Protein AF-A0A255ZB19-F1 (afdb_monomer)

Nearest PDB structures (foldseek):
  8glu-assembly1_X  TM=6.123E-01  e=1.200E-04  Escherichia coli

Foldseek 3Di:
DDDDPPCVVVVVVVVVLVVVCVVVVHDPVRSVVVVVVCVVVVPDPPDDPDPDPDDPPDPPDPQDQDQDADDFQFAVLLSLLVSCVVSVNPDSVVSFVVLVVVCVVVVVDPDPPDGSLCSSCVSNVHHSVCCLQGHFQVLQFQQEPPADDPDPDDQPPVSVVCNVCVRVDLVDLWAKDDLVQFCCCCPVVVHVGAGRGRLRSAQLQQADLVPLHGIDTHPDNSNSNGTPNVCNVVDDSPPDDDDDPQQSQLSSLLSLLSVVSSNVSFNFHLLLLLQVLLVLCVVVFADQDQDDDGFAPLLVCVVRYPPVSVCRRCVVWDRDHPHDGCQQSPSNPSHRYDYGSSSSSSSLSSSDSHNVVSNCSRRVRDPPCPPPLCDLCNLVDPVVVVLCVVVLLALVVSCVVVVHDSVSSQVSCLVVLRHRCPPLSQLLVQLVVCVVVPDDLVVSCVVSVHPSVVNVVSNVSSCPVVVVVVVVVVVVVVPPPDPPPPPDDPDDDDDDDDD

Solvent-accessible surface area (backbone atoms only — not comparable to full-atom values): 28749 Å² total; per-residue (Å²): 138,84,83,74,82,82,54,62,71,60,54,52,52,53,48,54,52,52,54,51,37,54,76,72,70,48,51,73,68,56,50,52,50,50,54,51,49,52,59,63,70,57,68,68,76,84,69,71,85,70,74,78,73,72,75,81,77,69,74,91,65,88,72,81,81,55,75,72,85,80,55,90,49,29,19,49,61,30,50,45,10,50,36,14,55,72,60,73,44,96,42,64,76,54,44,46,55,50,42,47,52,49,33,43,74,70,65,77,49,87,61,92,80,66,47,59,65,51,36,50,13,60,74,68,76,47,51,51,65,55,46,41,47,56,22,36,64,39,27,33,76,56,19,61,31,87,66,81,71,97,56,98,68,80,77,50,72,70,52,50,55,48,54,72,47,46,53,73,61,66,90,58,86,44,47,37,41,42,68,65,61,26,49,37,29,38,59,81,67,61,35,100,54,25,67,38,43,46,59,46,67,41,81,72,37,56,39,36,57,87,78,71,41,68,46,46,69,41,86,45,94,59,40,40,54,52,45,56,49,75,49,62,84,75,61,71,83,82,74,68,78,83,68,56,70,70,35,45,53,35,50,39,32,22,25,42,42,46,36,50,39,28,72,69,46,46,80,26,30,43,40,30,44,12,46,52,53,27,53,43,38,47,75,75,60,35,34,52,57,93,71,77,91,49,56,39,52,52,36,51,48,60,74,56,38,63,60,67,57,52,42,70,52,40,69,89,57,84,87,51,80,90,43,84,44,57,64,58,30,29,42,33,36,58,85,75,52,76,71,50,51,62,57,50,31,47,52,41,23,73,64,34,99,44,46,67,63,40,46,53,54,42,66,65,25,62,56,69,73,61,77,71,75,73,43,72,65,56,57,69,27,66,69,48,49,51,43,37,59,73,48,54,30,29,38,63,60,42,12,63,75,73,73,45,57,41,68,58,46,39,52,44,32,30,74,70,44,47,54,64,42,55,100,53,26,67,39,51,50,50,19,52,51,38,33,76,74,67,45,49,70,66,58,14,18,62,80,31,73,42,62,62,68,63,53,50,54,50,53,54,51,33,40,52,65,58,52,55,50,51,54,50,51,56,58,47,65,76,60,61,87,69,86,64,79,81,69,81,78,79,81,83,78,84,82,81,84,82,134

Secondary structure (DSSP, 8-state):
----GGGHHHHHHHHHHHHHHHHTT--HHHHHHHHHHHHHHT-------------------------PPPPTTB-HHHHHHHHHHHTT-S-HHHHHHHHHHHHHHTT----TT--HHHHHHHHHTS-HHHHHHHHSSHHHHH-EESPPPSSSS---HHHHHHHHHHTT----SSEEE-HHHHHHHHTTS--SS---BSGGGSTT--B-TTT-PBPEEE-STTGGGS-GGGGTTT--GGGSPPPPHHHHHHHHHHHHHHHHHHHH---EEHHHHHHHHHHHHHHTT-B-SSSSS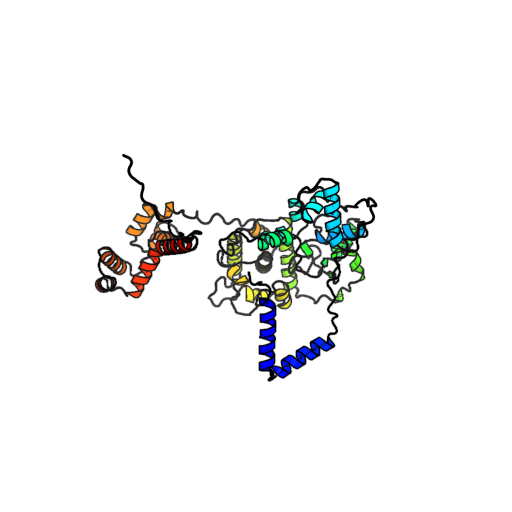SPBHHHHHHHHS-HHHHHHH-TTS---TTS--HHHHGGGSTTT----HHHHHHHHHHH-S-HHHHHHHHHH------S----HHHHTSHHHHHHHHHTTT-HHHHHHHHTS-HHHHHHHHHHTT----GGGHHHHHHHHHHHHHT--HHHHHHHHT--HHHHHHHHHHHTHHHHHHHHHHHHHHTT-TT------PPPPPPPPPP-

Sequence (499 aa):
MKQDQNHQPKLLILRKALDTAKVAGHTIEEFARNVAADLAESGKHVGHPKPRPSQPVLPGEDIELVIPRIQPNELLHGWRGRVATNNCLKAAKKVDSVLLNWARKESLVTDENAGFVQCAAYALGVTQQELIRDHTLTPYFSALCNMKPNKPGEPGKRQQTSLQQAHLRIDVKMAMFCPECAREDIGSRGLPFSYWRRGHHLAGVVSCSTHAVPLLVAGDDSCFDRCPDHYLSEFNTESARPLDESAQAILLRYARISEEILESAPNIDSAAASCLIRERAKAIGLRSIKGGNRKTLSTHLMDLLPLEWLEQTFPRIHWKRDKYISTIDGICMPLVTRYTTAMLCLLAAVLYDDADRALVELMGSSRKSREPFLGFDFWASREIFDSYCLYKGVVNQMAEAIGLPASTVSVGLLNQGLPGLGGRAAPMRSALRAFYVGESIETSCELAGVPKEAFIELLRSTGSRLAKALDRMSDADERIPGKQDVAESPSFDPIAQPK

Radius of gyration: 32.79 Å; Cα contacts (8 Å, |Δi|>4): 559; chains: 1; bounding box: 82×103×79 Å

pLDDT: mean 84.76, std 16.92, range [30.34, 98.56]

Structure (mmCIF, N/CA/C/O backbone):
data_AF-A0A255ZB19-F1
#
_entry.id   AF-A0A255ZB19-F1
#
loop_
_atom_site.group_PDB
_atom_site.id
_atom_site.type_symbol
_atom_site.label_atom_id
_atom_site.label_alt_id
_atom_site.label_comp_id
_atom_site.label_asym_id
_atom_site.label_entity_id
_atom_site.label_seq_id
_atom_site.pdbx_PDB_ins_code
_atom_site.Cartn_x
_atom_site.Cartn_y
_atom_site.Cartn_z
_atom_site.occupancy
_atom_site.B_iso_or_equiv
_atom_site.auth_seq_id
_atom_site.auth_comp_id
_atom_site.auth_asym_id
_atom_site.auth_atom_id
_atom_site.pdbx_PDB_model_num
ATOM 1 N N . MET A 1 1 ? 7.779 46.459 -1.357 1.00 36.44 1 MET A N 1
ATOM 2 C CA . MET A 1 1 ? 8.986 45.658 -1.049 1.00 36.44 1 MET A CA 1
ATOM 3 C C . MET A 1 1 ? 8.547 44.349 -0.400 1.00 36.44 1 MET A C 1
ATOM 5 O O . MET A 1 1 ? 8.146 44.367 0.754 1.00 36.44 1 MET A O 1
ATOM 9 N N . LYS A 1 2 ? 8.505 43.240 -1.152 1.00 30.34 2 LYS A N 1
ATOM 10 C CA . LYS A 1 2 ? 8.122 41.917 -0.624 1.00 30.34 2 LYS A CA 1
ATOM 11 C C . LYS A 1 2 ? 9.380 41.223 -0.095 1.00 30.34 2 LYS A C 1
ATOM 13 O O . LYS A 1 2 ? 10.319 41.028 -0.859 1.00 30.34 2 LYS A O 1
ATOM 18 N N . GLN A 1 3 ? 9.410 40.915 1.201 1.00 34.38 3 GLN A N 1
ATOM 19 C CA . GLN A 1 3 ? 10.497 40.162 1.829 1.00 34.38 3 GLN A CA 1
ATOM 20 C C . GLN A 1 3 ? 10.498 38.713 1.328 1.00 34.38 3 GLN A C 1
ATOM 22 O O . GLN A 1 3 ? 9.474 38.031 1.323 1.00 34.38 3 GLN A O 1
ATOM 27 N N . ASP A 1 4 ? 11.672 38.280 0.887 1.00 34.25 4 ASP A N 1
ATOM 28 C CA . ASP A 1 4 ? 11.945 36.985 0.281 1.00 34.25 4 ASP A CA 1
ATOM 29 C C . ASP A 1 4 ? 11.954 35.877 1.356 1.00 34.25 4 ASP A C 1
ATOM 31 O O . ASP A 1 4 ? 12.804 35.851 2.249 1.00 34.25 4 ASP A O 1
ATOM 35 N N . GLN A 1 5 ? 10.991 34.951 1.290 1.00 38.91 5 GLN A N 1
ATOM 36 C CA . GLN A 1 5 ? 10.808 33.849 2.252 1.00 38.91 5 GLN A CA 1
ATOM 37 C C . GLN A 1 5 ? 11.895 32.751 2.155 1.00 38.91 5 GLN A C 1
ATOM 39 O O . GLN A 1 5 ? 11.839 31.750 2.868 1.00 38.91 5 GLN A O 1
ATOM 44 N N . ASN A 1 6 ? 12.932 32.941 1.332 1.00 41.47 6 ASN A N 1
ATOM 45 C CA . ASN A 1 6 ? 14.018 31.977 1.120 1.00 41.47 6 ASN A CA 1
ATOM 46 C C . ASN A 1 6 ? 15.088 31.904 2.237 1.00 41.47 6 ASN A C 1
ATOM 48 O O . ASN A 1 6 ? 16.029 31.118 2.124 1.00 41.47 6 ASN A O 1
ATOM 52 N N . HIS A 1 7 ? 14.989 32.687 3.320 1.00 43.75 7 HIS A N 1
ATOM 53 C CA . HIS A 1 7 ? 16.029 32.742 4.371 1.00 43.75 7 HIS A CA 1
ATOM 54 C C . HIS A 1 7 ? 15.778 31.866 5.614 1.00 43.75 7 HIS A C 1
ATOM 56 O O . HIS A 1 7 ? 16.700 31.652 6.406 1.00 43.75 7 HIS A O 1
ATOM 62 N N . GLN A 1 8 ? 14.582 31.294 5.790 1.00 46.84 8 GLN A N 1
ATOM 63 C CA . GLN A 1 8 ? 14.268 30.502 6.991 1.00 46.84 8 GLN A CA 1
ATOM 64 C C . GLN A 1 8 ? 15.114 29.223 7.188 1.00 46.84 8 GLN A C 1
ATOM 66 O O . GLN A 1 8 ? 15.495 28.954 8.330 1.00 46.84 8 GLN A O 1
ATOM 71 N N . PRO A 1 9 ? 15.488 28.451 6.145 1.00 48.50 9 PRO A N 1
ATOM 72 C CA . PRO A 1 9 ? 16.283 27.234 6.343 1.00 48.50 9 PRO A CA 1
ATOM 73 C C . PRO A 1 9 ? 17.709 27.520 6.837 1.00 48.50 9 PRO A C 1
ATOM 75 O O . PRO A 1 9 ? 18.243 26.773 7.653 1.00 48.50 9 PRO A O 1
ATOM 78 N N . LYS A 1 10 ? 18.316 28.628 6.388 1.00 51.44 10 LYS A N 1
ATOM 79 C CA . LYS A 1 10 ? 19.687 29.017 6.763 1.00 51.44 10 LYS A CA 1
ATOM 80 C C . LYS A 1 10 ? 19.768 29.518 8.206 1.00 51.44 10 LYS A C 1
ATOM 82 O O . LYS A 1 10 ? 20.703 29.170 8.922 1.00 51.44 10 LYS A O 1
ATOM 87 N N . LEU A 1 11 ? 18.753 30.260 8.655 1.00 57.00 11 LEU A N 1
ATOM 88 C CA . LEU A 1 11 ? 18.651 30.722 10.043 1.00 57.00 11 LEU A CA 1
ATOM 89 C C . LEU A 1 11 ? 18.457 29.563 11.031 1.00 57.00 11 LEU A C 1
ATOM 91 O O . LEU A 1 11 ? 18.990 29.612 12.136 1.00 57.00 11 LEU A O 1
ATOM 95 N N . LEU A 1 12 ? 17.752 28.497 10.636 1.00 57.69 12 LEU A N 1
ATOM 96 C CA . LEU A 1 12 ? 17.555 27.318 11.485 1.00 57.69 12 LEU A CA 1
ATOM 97 C C . LEU A 1 12 ? 18.851 26.509 11.679 1.00 57.69 12 LEU A C 1
ATOM 99 O O . LEU A 1 12 ? 19.102 26.006 12.774 1.00 57.69 12 LEU A O 1
ATOM 103 N N . ILE A 1 13 ? 19.680 26.410 10.635 1.00 61.00 13 ILE A N 1
ATOM 104 C CA . ILE A 1 13 ? 20.991 25.743 10.692 1.00 61.00 13 ILE A CA 1
ATOM 105 C C . ILE A 1 13 ? 21.955 26.542 11.577 1.00 61.00 13 ILE A C 1
ATOM 107 O O . ILE A 1 13 ? 22.575 25.964 12.467 1.00 61.00 13 ILE A O 1
ATOM 111 N N . LEU A 1 14 ? 22.013 27.868 11.402 1.00 64.94 14 LEU A N 1
ATOM 112 C CA . LEU A 1 14 ? 22.821 28.753 12.248 1.00 64.94 14 LEU A CA 1
ATOM 113 C C . LEU A 1 14 ? 22.400 28.686 13.720 1.00 64.94 14 LEU A C 1
ATOM 115 O O . LEU A 1 14 ? 23.258 28.638 14.594 1.00 64.94 14 LEU A O 1
ATOM 119 N N . ARG A 1 15 ? 21.093 28.613 14.003 1.00 70.81 15 ARG A N 1
ATOM 120 C CA . ARG A 1 15 ? 20.580 28.523 15.376 1.00 70.81 15 ARG A CA 1
ATOM 121 C C . ARG A 1 15 ? 20.961 27.204 16.052 1.00 70.81 15 ARG A C 1
ATOM 123 O O . ARG A 1 15 ? 21.472 27.232 17.163 1.00 70.81 15 ARG A O 1
ATOM 130 N N . LYS A 1 16 ? 20.822 26.069 15.354 1.00 70.62 16 LYS A N 1
ATOM 131 C CA . LYS A 1 16 ? 21.274 24.760 15.864 1.00 70.62 16 LYS A CA 1
ATOM 132 C C . LYS A 1 16 ? 22.784 24.707 16.097 1.00 70.62 16 LYS A C 1
ATOM 134 O O . LYS A 1 16 ? 23.223 24.121 17.083 1.00 70.62 16 LYS A O 1
ATOM 139 N N . ALA A 1 17 ? 23.570 25.311 15.208 1.00 70.44 17 ALA A N 1
ATOM 140 C CA . ALA A 1 17 ? 25.018 25.370 15.364 1.00 70.44 17 ALA A CA 1
ATOM 141 C C . ALA A 1 17 ? 25.418 26.232 16.577 1.00 70.44 17 ALA A C 1
ATOM 143 O O . ALA A 1 17 ? 26.267 25.819 17.363 1.00 70.44 17 ALA A O 1
ATOM 144 N N . LEU A 1 18 ? 24.731 27.360 16.795 1.00 75.00 18 LEU A N 1
ATOM 145 C CA . LEU A 1 18 ? 24.942 28.225 17.959 1.00 75.00 18 LEU A CA 1
ATOM 146 C C . LEU A 1 18 ? 24.559 27.534 19.279 1.00 75.00 18 LEU A C 1
ATOM 148 O O . LEU A 1 18 ? 25.267 27.664 20.275 1.00 75.00 18 LEU A O 1
ATOM 152 N N . ASP A 1 19 ? 23.457 26.782 19.284 1.00 75.62 19 ASP A N 1
ATOM 153 C CA . ASP A 1 19 ? 23.012 26.025 20.458 1.00 75.62 19 ASP A CA 1
ATOM 154 C C . ASP A 1 19 ? 23.997 24.889 20.791 1.00 75.62 19 ASP A C 1
ATOM 156 O O . ASP A 1 19 ? 24.302 24.656 21.959 1.00 75.62 19 ASP A O 1
ATOM 160 N N . THR A 1 20 ? 24.574 24.243 19.773 1.00 72.88 20 THR A N 1
ATOM 161 C CA . THR A 1 20 ? 25.608 23.205 19.948 1.00 72.88 20 THR A CA 1
ATOM 162 C C . THR A 1 20 ? 26.917 23.801 20.482 1.00 72.88 20 THR A C 1
ATOM 164 O O . THR A 1 20 ? 27.525 23.236 21.388 1.00 72.88 20 THR A O 1
ATOM 167 N N . ALA A 1 21 ? 27.320 24.978 19.989 1.00 73.56 21 ALA A N 1
ATOM 168 C CA . ALA A 1 21 ? 28.511 25.688 20.460 1.00 73.56 21 ALA A CA 1
ATOM 169 C C . ALA A 1 21 ? 28.386 26.146 21.925 1.00 73.56 21 ALA A C 1
ATOM 171 O O . ALA A 1 21 ? 29.348 26.043 22.685 1.00 73.56 21 ALA A O 1
ATOM 172 N N . LYS A 1 22 ? 27.185 26.570 22.348 1.00 76.12 22 LYS A N 1
ATOM 173 C CA . LYS A 1 22 ? 26.898 26.916 23.751 1.00 76.12 22 LYS A CA 1
ATOM 174 C C . LYS A 1 22 ? 27.000 25.717 24.691 1.00 76.12 22 LYS A C 1
ATOM 176 O O . LYS A 1 22 ? 27.503 25.868 25.799 1.00 76.12 22 LYS A O 1
ATOM 181 N N . VAL A 1 23 ? 26.554 24.535 24.259 1.00 77.50 23 VAL A N 1
ATOM 182 C CA . VAL A 1 23 ? 26.683 23.292 25.046 1.00 77.50 23 VAL A CA 1
ATOM 183 C C . VAL A 1 23 ? 28.151 22.876 25.198 1.00 77.50 23 VAL A C 1
ATOM 185 O O . VAL A 1 23 ? 28.525 22.332 26.231 1.00 77.50 23 VAL A O 1
ATOM 188 N N . ALA A 1 24 ? 28.991 23.183 24.208 1.00 79.25 24 ALA A N 1
ATOM 189 C CA . ALA A 1 24 ? 30.427 22.904 24.227 1.00 79.25 24 ALA A CA 1
ATOM 190 C C . ALA A 1 24 ? 31.274 23.973 24.954 1.00 79.25 24 ALA A C 1
ATOM 192 O O . ALA A 1 24 ? 32.494 23.849 25.001 1.00 79.25 24 ALA A O 1
ATOM 193 N N . GLY A 1 25 ? 30.655 25.015 25.527 1.00 85.62 25 GLY A N 1
ATOM 194 C CA . GLY A 1 25 ? 31.359 26.060 26.278 1.00 85.62 25 GLY A CA 1
ATOM 195 C C . GLY A 1 25 ? 32.133 27.067 25.420 1.00 85.62 25 GLY A C 1
ATOM 196 O O . GLY A 1 25 ? 32.904 27.850 25.968 1.00 85.62 25 GLY A O 1
ATOM 197 N N . HIS A 1 26 ? 31.926 27.082 24.100 1.00 85.06 26 HIS A N 1
ATOM 198 C CA . HIS A 1 26 ? 32.572 28.057 23.222 1.00 85.06 26 HIS A CA 1
ATOM 199 C C . HIS A 1 26 ? 31.921 29.434 23.349 1.00 85.06 26 HIS A C 1
ATOM 201 O O . HIS A 1 26 ? 30.692 29.574 23.336 1.00 85.06 26 HIS A O 1
ATOM 207 N N . THR A 1 27 ? 32.754 30.471 23.409 1.00 87.88 27 THR A N 1
ATOM 208 C CA . THR A 1 27 ? 32.278 31.852 23.264 1.00 87.88 27 THR A CA 1
ATOM 209 C C . THR A 1 27 ? 31.807 32.102 21.827 1.00 87.88 27 THR A C 1
ATOM 211 O O . THR A 1 27 ? 32.243 31.439 20.881 1.00 87.88 27 THR A O 1
ATOM 214 N N . ILE A 1 28 ? 30.891 33.059 21.636 1.00 77.25 28 ILE A N 1
ATOM 215 C CA . ILE A 1 28 ? 30.389 33.403 20.294 1.00 77.25 28 ILE A CA 1
ATOM 216 C C . ILE A 1 28 ? 31.548 33.876 19.403 1.00 77.25 28 ILE A C 1
ATOM 218 O O . ILE A 1 28 ? 31.572 33.538 18.217 1.00 77.25 28 ILE A O 1
ATOM 222 N N . GLU A 1 29 ? 32.534 34.589 19.965 1.00 77.75 29 GLU A N 1
ATOM 223 C CA . GLU A 1 29 ? 33.724 35.005 19.222 1.00 77.75 29 GLU A CA 1
ATOM 224 C C . GLU A 1 29 ? 34.608 33.825 18.790 1.00 77.75 29 GLU A C 1
ATOM 226 O O . GLU A 1 29 ? 35.119 33.849 17.672 1.00 77.75 29 GLU A O 1
ATOM 231 N N . GLU A 1 30 ? 34.786 32.790 19.618 1.00 77.50 30 GLU A N 1
ATOM 232 C CA . GLU A 1 30 ? 35.545 31.581 19.246 1.00 77.50 30 GLU A CA 1
ATOM 233 C C . GLU A 1 30 ? 34.834 30.765 18.170 1.00 77.50 30 GLU A C 1
ATOM 235 O O . GLU A 1 30 ? 35.464 30.339 17.203 1.00 77.50 30 GLU A O 1
ATOM 240 N N . PHE A 1 31 ? 33.513 30.602 18.286 1.00 80.50 31 PHE A N 1
ATOM 241 C CA . PHE A 1 31 ? 32.724 29.909 17.271 1.00 80.50 31 PHE A CA 1
ATOM 242 C C . PHE A 1 31 ? 32.780 30.639 15.922 1.00 80.50 31 PHE A C 1
ATOM 244 O O . PHE A 1 31 ? 33.008 30.013 14.888 1.00 80.50 31 PHE A O 1
ATOM 251 N N . ALA A 1 32 ? 32.643 31.969 15.921 1.00 76.38 32 ALA A N 1
ATOM 252 C CA . ALA A 1 32 ? 32.757 32.772 14.705 1.00 76.38 32 ALA A CA 1
ATOM 253 C C . ALA A 1 32 ? 34.159 32.683 14.080 1.00 76.38 32 ALA A C 1
ATOM 255 O O . ALA A 1 32 ? 34.279 32.618 12.856 1.00 76.38 32 ALA A O 1
ATOM 256 N N . ARG A 1 33 ? 35.213 32.635 14.907 1.00 81.75 33 ARG A N 1
ATOM 257 C CA . ARG A 1 33 ? 36.604 32.511 14.451 1.00 81.75 33 ARG A CA 1
ATOM 258 C C . ARG A 1 33 ? 36.889 31.136 13.842 1.00 81.75 33 ARG A C 1
ATOM 260 O O . ARG A 1 33 ? 37.512 31.078 12.788 1.00 81.75 33 ARG A O 1
ATOM 267 N N . ASN A 1 34 ? 36.368 30.065 14.441 1.00 73.19 34 ASN A N 1
ATOM 268 C CA . ASN A 1 34 ? 36.517 28.698 13.931 1.00 73.19 34 ASN A CA 1
ATOM 269 C C . ASN A 1 34 ? 35.731 28.488 12.630 1.00 73.19 34 ASN A C 1
ATOM 271 O O . ASN A 1 34 ? 36.266 27.938 11.676 1.00 73.19 34 ASN A O 1
ATOM 275 N N . VAL A 1 35 ? 34.506 29.018 12.533 1.00 71.88 35 VAL A N 1
ATOM 276 C CA . VAL A 1 35 ? 33.729 28.982 11.280 1.00 71.88 35 VAL A CA 1
ATOM 277 C C . VAL A 1 35 ? 34.406 29.808 10.180 1.00 71.88 35 VAL A C 1
ATOM 279 O O . VAL A 1 35 ? 34.394 29.408 9.018 1.00 71.88 35 VAL A O 1
ATOM 282 N N . ALA A 1 36 ? 35.013 30.949 10.519 1.00 71.94 36 ALA A N 1
ATOM 283 C CA . ALA A 1 36 ? 35.769 31.752 9.559 1.00 71.94 36 ALA A CA 1
ATOM 284 C C . ALA A 1 36 ? 37.059 31.052 9.094 1.00 71.94 36 ALA A C 1
ATOM 286 O O . ALA A 1 36 ? 37.390 31.139 7.912 1.00 71.94 36 ALA A O 1
ATOM 287 N N . ALA A 1 37 ? 37.750 30.335 9.988 1.00 73.38 37 ALA A N 1
ATOM 288 C CA . ALA A 1 37 ? 38.924 29.528 9.659 1.00 73.38 37 ALA A CA 1
ATOM 289 C C . ALA A 1 37 ? 38.562 28.334 8.757 1.00 73.38 37 ALA A C 1
ATOM 291 O O . ALA A 1 37 ? 39.182 28.170 7.709 1.00 73.38 37 ALA A O 1
ATOM 292 N N . ASP A 1 38 ? 37.487 27.602 9.072 1.00 66.06 38 ASP A N 1
ATOM 293 C CA . ASP A 1 38 ? 36.968 26.508 8.235 1.00 66.06 38 ASP A CA 1
ATOM 294 C C . ASP A 1 38 ? 36.533 27.008 6.848 1.00 66.06 38 ASP A C 1
ATOM 296 O O . ASP A 1 38 ? 36.766 26.359 5.828 1.00 66.06 38 ASP A O 1
ATOM 300 N N . LEU A 1 39 ? 35.914 28.192 6.774 1.00 59.22 39 LEU A N 1
ATOM 301 C CA . LEU A 1 39 ? 35.537 28.802 5.498 1.00 59.22 39 LEU A CA 1
ATOM 302 C C . LEU A 1 39 ? 36.762 29.246 4.686 1.00 59.22 39 LEU A C 1
ATOM 304 O O . LEU A 1 39 ? 36.734 29.114 3.460 1.00 59.22 39 LEU A O 1
ATOM 308 N N . ALA A 1 40 ? 37.827 29.712 5.343 1.00 65.94 40 ALA A N 1
ATOM 309 C CA . ALA A 1 40 ? 39.085 30.086 4.700 1.00 65.94 40 ALA A CA 1
ATOM 310 C C . ALA A 1 40 ? 39.881 28.864 4.202 1.00 65.94 40 ALA A C 1
ATOM 312 O O . ALA A 1 40 ? 40.393 28.896 3.084 1.00 65.94 40 ALA A O 1
ATOM 313 N N . GLU A 1 41 ? 39.922 27.767 4.967 1.00 64.50 41 GLU A N 1
ATOM 314 C CA . GLU A 1 41 ? 40.548 26.501 4.547 1.00 64.50 41 GLU A CA 1
ATOM 315 C C . GLU A 1 41 ? 39.728 25.762 3.485 1.00 64.50 41 GLU A C 1
ATOM 317 O O . GLU A 1 41 ? 40.287 25.077 2.628 1.00 64.50 41 GLU A O 1
ATOM 322 N N . SER A 1 42 ? 38.403 25.941 3.465 1.00 50.53 42 SER A N 1
ATOM 323 C CA . SER A 1 42 ? 37.536 25.245 2.509 1.00 50.53 42 SER A CA 1
ATOM 324 C C . SER A 1 42 ? 37.676 25.700 1.055 1.00 50.53 42 SER A C 1
ATOM 326 O O . SER A 1 42 ? 37.025 25.092 0.203 1.00 50.53 42 SER A O 1
ATOM 328 N N . GLY A 1 43 ? 38.485 26.730 0.756 1.00 46.28 43 GLY A N 1
ATOM 329 C CA . GLY A 1 43 ? 39.033 27.005 -0.580 1.00 46.28 43 GLY A CA 1
ATOM 330 C C . GLY A 1 43 ? 38.049 26.908 -1.752 1.00 46.28 43 GLY A C 1
ATOM 331 O O . GLY A 1 43 ? 38.443 26.586 -2.873 1.00 46.28 43 GLY A O 1
ATOM 332 N N . LYS A 1 44 ? 36.751 27.144 -1.527 1.00 44.00 44 LYS A N 1
ATOM 333 C CA . LYS A 1 44 ? 35.747 27.117 -2.586 1.00 44.00 44 LYS A CA 1
ATOM 334 C C . LYS A 1 44 ? 35.786 28.469 -3.260 1.00 44.00 44 LYS A C 1
ATOM 336 O O . LYS A 1 44 ? 35.220 29.439 -2.762 1.00 44.00 44 LYS A O 1
ATOM 341 N N . HIS A 1 45 ? 36.451 28.501 -4.413 1.00 41.34 45 HIS A N 1
ATOM 342 C CA . HIS A 1 45 ? 36.305 29.554 -5.406 1.00 41.34 45 HIS A CA 1
ATOM 343 C C . HIS A 1 45 ? 34.845 30.019 -5.462 1.00 41.34 45 HIS A C 1
ATOM 345 O O . HIS A 1 45 ? 33.953 29.266 -5.865 1.00 41.34 45 HIS A O 1
ATOM 351 N N . VAL A 1 46 ? 34.611 31.272 -5.074 1.00 37.81 46 VAL A N 1
ATOM 352 C CA . VAL A 1 46 ? 33.384 31.996 -5.400 1.00 37.81 46 VAL A CA 1
ATOM 353 C C . VAL A 1 46 ? 33.407 32.181 -6.914 1.00 37.81 46 VAL A C 1
ATOM 355 O O . VAL A 1 46 ? 33.964 33.136 -7.445 1.00 37.81 46 VAL A O 1
ATOM 358 N N . GLY A 1 47 ? 32.897 31.179 -7.626 1.00 35.72 47 GLY A N 1
ATOM 359 C CA . GLY A 1 47 ? 32.736 31.240 -9.064 1.00 35.72 47 GLY A CA 1
ATOM 360 C C . GLY A 1 47 ? 31.734 32.334 -9.395 1.00 35.72 47 GLY A C 1
ATOM 361 O O . GLY A 1 47 ? 30.587 32.283 -8.947 1.00 35.72 47 GLY A O 1
ATOM 362 N N . HIS A 1 48 ? 32.156 33.300 -10.211 1.00 38.56 48 HIS A N 1
ATOM 363 C CA . HIS A 1 48 ? 31.233 34.096 -11.011 1.00 38.56 48 HIS A CA 1
ATOM 364 C C . HIS A 1 48 ? 30.173 33.174 -11.639 1.00 38.56 48 HIS A C 1
ATOM 366 O O . HIS A 1 48 ? 30.507 32.035 -11.992 1.00 38.56 48 HIS A O 1
ATOM 372 N N . PRO A 1 49 ? 28.912 33.622 -11.791 1.00 32.56 49 PRO A N 1
ATOM 373 C CA . PRO A 1 49 ? 27.888 32.830 -12.456 1.00 32.56 49 PRO A CA 1
ATOM 374 C C . PRO A 1 49 ? 28.407 32.457 -13.845 1.00 32.56 49 PRO A C 1
ATOM 376 O O . PRO A 1 49 ? 28.511 33.309 -14.726 1.00 32.56 49 PRO A O 1
ATOM 379 N N . LYS A 1 50 ? 28.793 31.186 -14.023 1.00 36.88 50 LYS A N 1
ATOM 380 C CA . LYS A 1 50 ? 29.163 30.677 -15.340 1.00 36.88 50 LYS A CA 1
ATOM 381 C C . LYS A 1 50 ? 27.958 30.931 -16.249 1.00 36.88 50 LYS A C 1
ATOM 383 O O . LYS A 1 50 ? 26.838 30.605 -15.835 1.00 36.88 50 LYS A O 1
ATOM 388 N N . PRO A 1 51 ? 28.151 31.506 -17.449 1.00 34.12 51 PRO A N 1
ATOM 389 C CA . PRO A 1 51 ? 27.080 31.568 -18.431 1.00 34.12 51 PRO A CA 1
ATOM 390 C C . PRO A 1 51 ? 26.486 30.164 -18.556 1.00 34.12 51 PRO A C 1
ATOM 392 O O . PRO A 1 51 ? 27.239 29.184 -18.559 1.00 34.12 51 PRO A O 1
ATOM 395 N N . ARG A 1 52 ? 25.146 30.058 -18.572 1.00 33.16 52 ARG A N 1
ATOM 396 C CA . ARG A 1 52 ? 24.469 28.781 -18.844 1.00 33.16 52 ARG A CA 1
ATOM 397 C C . ARG A 1 52 ? 25.186 28.171 -20.047 1.00 33.16 52 ARG A C 1
ATOM 399 O O . ARG A 1 52 ? 25.218 28.850 -21.074 1.00 33.16 52 ARG A O 1
ATOM 406 N N . PRO A 1 53 ? 25.785 26.971 -19.935 1.00 35.38 53 PRO A N 1
ATOM 407 C CA . PRO A 1 53 ? 26.334 26.325 -21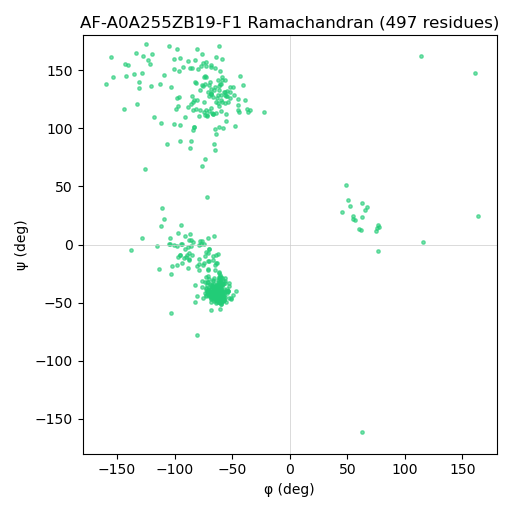.109 1.00 35.38 53 PRO A CA 1
ATOM 408 C C . PRO A 1 53 ? 25.196 26.268 -22.120 1.00 35.38 53 PRO A C 1
ATOM 410 O O . PRO A 1 53 ? 24.102 25.792 -21.795 1.00 35.38 53 PRO A O 1
ATOM 413 N N . SER A 1 54 ? 25.426 26.858 -23.294 1.00 39.62 54 SER A N 1
ATOM 414 C CA . SER A 1 54 ? 24.568 26.658 -24.451 1.00 39.62 54 SER A CA 1
ATOM 415 C C . SER A 1 54 ? 24.300 25.161 -24.525 1.00 39.62 54 SER A C 1
ATOM 417 O O . SER A 1 54 ? 25.236 24.360 -24.432 1.00 39.62 54 SER A O 1
ATOM 419 N N . GLN A 1 55 ? 23.017 24.784 -24.553 1.00 45.19 55 GLN A N 1
ATOM 420 C CA . GLN A 1 55 ? 22.646 23.382 -24.697 1.00 45.19 55 GLN A CA 1
ATOM 421 C C . GLN A 1 55 ? 23.468 22.823 -25.860 1.00 45.19 55 GLN A C 1
ATOM 423 O O . GLN A 1 55 ? 23.524 23.487 -26.899 1.00 45.19 55 GLN A O 1
ATOM 428 N N . PRO A 1 56 ? 24.166 21.687 -25.686 1.00 39.47 56 PRO A N 1
ATOM 429 C CA . PRO A 1 56 ? 24.904 21.095 -26.782 1.00 39.47 56 PRO A CA 1
ATOM 430 C C . PRO A 1 56 ? 23.903 20.881 -27.912 1.00 39.47 56 PRO A C 1
ATOM 432 O O . PRO A 1 56 ? 22.957 20.109 -27.762 1.00 39.47 56 PRO A O 1
ATOM 435 N N . VAL A 1 57 ? 24.081 21.636 -28.997 1.00 44.22 57 VAL A N 1
ATOM 436 C CA . VAL A 1 57 ? 23.394 21.390 -30.257 1.00 44.22 57 VAL A CA 1
ATOM 437 C C . VAL A 1 57 ? 23.875 20.007 -30.657 1.00 44.22 57 VAL A C 1
ATOM 439 O O . VAL A 1 57 ? 25.038 19.833 -31.023 1.00 44.22 57 VAL A O 1
ATOM 442 N N . LEU A 1 58 ? 23.030 19.001 -30.425 1.00 51.72 58 LEU A N 1
ATOM 443 C CA . LEU A 1 58 ? 23.303 17.650 -30.886 1.00 51.72 58 LEU A CA 1
ATOM 444 C C . LEU A 1 58 ? 23.500 17.757 -32.405 1.00 51.72 58 LEU A C 1
ATOM 446 O O . LEU A 1 58 ? 22.689 18.425 -33.053 1.00 51.72 58 LEU A O 1
ATOM 450 N N . PRO A 1 59 ? 24.595 17.209 -32.959 1.00 46.09 59 PRO A N 1
ATOM 451 C CA . PRO A 1 59 ? 24.840 17.250 -34.394 1.00 46.09 59 PRO A CA 1
ATOM 452 C C . PRO A 1 59 ? 23.599 16.723 -35.119 1.00 46.09 59 PRO A C 1
ATOM 454 O O . PRO A 1 59 ? 23.035 15.710 -34.713 1.00 46.09 59 PRO A O 1
ATOM 457 N N . GLY A 1 60 ? 23.143 17.475 -36.123 1.00 50.81 60 GLY A N 1
ATOM 458 C CA . GLY A 1 60 ? 21.878 17.282 -36.837 1.00 50.81 60 GLY A CA 1
ATOM 459 C C . GLY A 1 60 ? 21.848 16.066 -37.761 1.00 50.81 60 GLY A C 1
ATOM 460 O O . GLY A 1 60 ? 21.340 16.167 -38.871 1.00 50.81 60 GLY A O 1
ATOM 461 N N . GLU A 1 61 ? 22.412 14.944 -37.326 1.00 57.34 61 GLU A N 1
ATOM 462 C CA . GLU A 1 61 ? 22.232 13.658 -37.983 1.00 57.34 61 GLU A CA 1
ATOM 463 C C . GLU A 1 61 ? 20.943 13.025 -37.451 1.00 57.34 61 GLU A C 1
ATOM 465 O O . GLU A 1 61 ? 20.728 12.938 -36.238 1.00 57.34 61 GLU A O 1
ATOM 470 N N . ASP A 1 62 ? 20.063 12.622 -38.367 1.00 69.94 62 ASP A N 1
ATOM 471 C CA . ASP A 1 62 ? 18.850 11.862 -38.079 1.00 69.94 62 ASP A CA 1
ATOM 472 C C . ASP A 1 62 ? 19.234 10.483 -37.518 1.00 69.94 62 ASP A C 1
ATOM 474 O O . ASP A 1 62 ? 19.293 9.488 -38.235 1.00 69.94 62 ASP A O 1
ATOM 478 N N . ILE A 1 63 ? 19.544 10.421 -36.222 1.00 70.81 63 ILE A N 1
ATOM 479 C CA . ILE A 1 63 ? 19.735 9.152 -35.522 1.00 70.81 63 ILE A CA 1
ATOM 480 C C . ILE A 1 63 ? 18.370 8.466 -35.467 1.00 70.81 63 ILE A C 1
ATOM 482 O O . ILE A 1 63 ? 17.450 8.943 -34.796 1.00 70.81 63 ILE A O 1
ATOM 486 N N . GLU A 1 64 ? 18.244 7.347 -36.177 1.00 89.69 64 GLU A N 1
ATOM 487 C CA . GLU A 1 64 ? 17.082 6.474 -36.078 1.00 89.69 64 GLU A CA 1
ATOM 488 C C . GLU A 1 64 ? 17.013 5.903 -34.656 1.00 89.69 64 GLU A C 1
ATOM 490 O O . GLU A 1 64 ? 17.896 5.171 -34.207 1.00 89.69 64 GLU A O 1
ATOM 495 N N . LEU A 1 65 ? 15.979 6.301 -33.915 1.00 93.31 65 LEU A N 1
ATOM 496 C CA . LEU A 1 65 ? 15.792 5.890 -32.532 1.00 93.31 65 LEU A CA 1
ATOM 497 C C . LEU A 1 65 ? 15.331 4.429 -32.486 1.00 93.31 65 LEU A C 1
ATOM 499 O O . LEU A 1 65 ? 14.196 4.111 -32.838 1.00 93.31 65 LEU A O 1
ATOM 503 N N . VAL A 1 66 ? 16.187 3.539 -31.989 1.00 95.75 66 VAL A N 1
ATOM 504 C CA . VAL A 1 66 ? 15.856 2.122 -31.818 1.00 95.75 66 VAL A CA 1
ATOM 505 C C . VAL A 1 66 ? 15.005 1.951 -30.563 1.00 95.75 66 VAL A C 1
ATOM 507 O O . VAL A 1 66 ? 15.503 2.087 -29.442 1.00 95.75 66 VAL A O 1
ATOM 510 N N . ILE A 1 67 ? 13.725 1.617 -30.740 1.00 96.62 67 ILE A N 1
ATOM 511 C CA . ILE A 1 67 ? 12.794 1.349 -29.639 1.00 96.62 67 ILE A CA 1
ATOM 512 C C . ILE A 1 67 ? 12.716 -0.163 -29.363 1.00 96.62 67 ILE A C 1
ATOM 514 O O . ILE A 1 67 ? 12.058 -0.893 -30.106 1.00 96.62 67 ILE A O 1
ATOM 518 N N . PRO A 1 68 ? 13.370 -0.681 -28.305 1.00 97.00 68 PRO A N 1
ATOM 519 C CA . PRO A 1 68 ? 13.231 -2.078 -27.922 1.00 97.00 68 PRO A CA 1
ATOM 520 C C . PRO A 1 68 ? 11.792 -2.426 -27.527 1.00 97.00 68 PRO A C 1
ATOM 522 O O . PRO A 1 68 ? 11.138 -1.685 -26.791 1.00 97.00 68 PRO A O 1
ATOM 525 N N . ARG A 1 69 ? 11.335 -3.626 -27.906 1.00 97.19 69 ARG A N 1
ATOM 526 C CA . ARG A 1 69 ? 10.081 -4.189 -27.390 1.00 97.19 69 ARG A CA 1
ATOM 527 C C . ARG A 1 69 ? 10.171 -4.397 -25.876 1.00 97.19 69 ARG A C 1
ATOM 529 O O . ARG A 1 69 ? 11.107 -5.051 -25.391 1.00 97.19 69 ARG A O 1
ATOM 536 N N . ILE A 1 70 ? 9.177 -3.880 -25.159 1.00 97.81 70 ILE A N 1
ATOM 537 C CA . ILE A 1 70 ? 9.007 -4.102 -23.723 1.00 97.81 70 ILE A CA 1
ATOM 538 C C . ILE A 1 70 ? 8.499 -5.529 -23.454 1.00 97.81 70 ILE A C 1
ATOM 540 O O . ILE A 1 70 ? 7.665 -6.045 -24.202 1.00 97.81 70 ILE A O 1
ATOM 544 N N . GLN A 1 71 ? 9.047 -6.194 -22.438 1.00 97.94 71 GLN A N 1
ATOM 545 C CA . GLN A 1 71 ? 8.707 -7.574 -22.074 1.00 97.94 71 GLN A CA 1
ATOM 546 C C . GLN A 1 71 ? 7.603 -7.620 -21.008 1.00 97.94 71 GLN A C 1
ATOM 548 O O . GLN A 1 71 ? 7.498 -6.700 -20.193 1.00 97.94 71 GLN A O 1
ATOM 553 N N . PRO A 1 72 ? 6.789 -8.692 -20.952 1.00 96.81 72 PRO A N 1
ATOM 554 C CA . PRO A 1 72 ? 5.817 -8.873 -19.879 1.00 96.81 72 PRO A CA 1
ATOM 555 C C . PRO A 1 72 ? 6.485 -8.801 -18.503 1.00 96.81 72 PRO A C 1
ATOM 557 O O . PRO A 1 72 ? 7.514 -9.441 -18.270 1.00 96.81 72 PRO A O 1
ATOM 560 N N . ASN A 1 73 ? 5.900 -8.026 -17.589 1.00 95.94 73 ASN A N 1
ATOM 561 C CA . ASN A 1 73 ? 6.444 -7.753 -16.254 1.00 95.94 73 ASN A CA 1
ATOM 562 C C . ASN A 1 73 ? 7.806 -7.038 -16.212 1.00 95.94 73 ASN A C 1
ATOM 564 O O . ASN A 1 73 ? 8.400 -6.935 -15.133 1.00 95.94 73 ASN A O 1
ATOM 568 N N . GLU A 1 74 ? 8.287 -6.498 -17.334 1.00 98.00 74 GLU A N 1
ATOM 569 C CA . GLU A 1 74 ? 9.455 -5.620 -17.346 1.00 98.00 74 GLU A CA 1
ATOM 570 C C . GLU A 1 74 ? 9.137 -4.296 -16.656 1.00 98.00 74 GLU A C 1
ATOM 572 O O . GLU A 1 74 ? 8.143 -3.631 -16.949 1.00 98.00 74 GLU A O 1
ATOM 577 N N . LEU A 1 75 ? 9.997 -3.904 -15.723 1.00 97.31 75 LEU A N 1
ATOM 578 C CA . LEU A 1 75 ? 9.945 -2.614 -15.065 1.00 97.31 75 LEU A CA 1
ATOM 579 C C . LEU A 1 75 ? 10.359 -1.522 -16.051 1.00 97.31 75 LEU A C 1
ATOM 581 O O . LEU A 1 75 ? 11.421 -1.600 -16.666 1.00 97.31 75 LEU A O 1
ATOM 585 N N . LEU A 1 76 ? 9.568 -0.453 -16.133 1.00 96.25 76 LEU A N 1
ATOM 586 C CA . LEU A 1 76 ? 9.770 0.647 -17.077 1.00 96.25 76 LEU A CA 1
ATOM 587 C C . LEU A 1 76 ? 11.164 1.293 -16.964 1.00 96.25 76 LEU A C 1
ATOM 589 O O . LEU A 1 76 ? 11.700 1.772 -17.958 1.00 96.25 76 LEU A O 1
ATOM 593 N N . HIS A 1 77 ? 11.778 1.273 -15.776 1.00 94.25 77 HIS A N 1
ATOM 594 C CA . HIS A 1 77 ? 13.165 1.715 -15.590 1.00 94.25 77 HIS A CA 1
ATOM 595 C C . HIS A 1 77 ? 14.177 0.815 -16.298 1.00 94.25 77 HIS A C 1
ATOM 597 O O . HIS A 1 77 ? 15.091 1.330 -16.933 1.00 94.25 77 HIS A O 1
ATOM 603 N N . GLY A 1 78 ? 13.991 -0.503 -16.233 1.00 95.31 78 GLY A N 1
ATOM 604 C CA . GLY A 1 78 ? 14.827 -1.454 -16.957 1.00 95.31 78 GLY A CA 1
ATOM 605 C C . GLY A 1 78 ? 14.679 -1.308 -18.468 1.00 95.31 78 GLY A C 1
ATOM 606 O O . GLY A 1 78 ? 15.674 -1.233 -19.187 1.00 95.31 78 GLY A O 1
ATOM 607 N N . TRP A 1 79 ? 13.439 -1.145 -18.941 1.00 97.25 79 TRP A N 1
ATOM 608 C CA . TRP A 1 79 ? 13.183 -0.853 -20.351 1.00 97.25 79 TRP A CA 1
ATOM 609 C C . TRP A 1 79 ? 13.877 0.442 -20.797 1.00 97.25 79 TRP A C 1
ATOM 611 O O . TRP A 1 79 ? 14.551 0.463 -21.824 1.00 97.25 79 TRP A O 1
ATOM 621 N N . ARG A 1 80 ? 13.783 1.513 -19.995 1.00 95.50 80 ARG A N 1
ATOM 622 C CA . ARG A 1 80 ? 14.463 2.793 -20.254 1.00 95.50 80 ARG A CA 1
ATOM 623 C C . ARG A 1 80 ? 15.976 2.622 -20.392 1.00 95.50 80 ARG A C 1
ATOM 625 O O . ARG A 1 80 ? 16.570 3.250 -21.267 1.00 95.50 80 ARG A O 1
ATOM 632 N N . GLY A 1 81 ? 16.585 1.776 -19.564 1.00 94.81 81 GLY A N 1
ATOM 633 C CA . GLY A 1 81 ? 17.996 1.421 -19.680 1.00 94.81 81 GLY A CA 1
ATOM 634 C C . GLY A 1 81 ? 18.326 0.744 -21.002 1.00 94.81 81 GLY A C 1
ATOM 635 O O . GLY A 1 81 ? 19.247 1.174 -21.685 1.00 94.81 81 GLY A O 1
ATOM 636 N N . ARG A 1 82 ? 17.505 -0.213 -21.450 1.00 95.94 82 ARG A N 1
ATOM 637 C CA . ARG A 1 82 ? 17.667 -0.841 -22.774 1.00 95.94 82 ARG A CA 1
ATOM 638 C C . ARG A 1 82 ? 17.538 0.151 -23.927 1.00 95.94 82 ARG A C 1
ATOM 640 O O . ARG A 1 82 ? 18.302 0.055 -24.885 1.00 95.94 82 ARG A O 1
ATOM 647 N N . VAL A 1 83 ? 16.620 1.122 -23.843 1.00 96.12 83 VAL A N 1
ATOM 648 C CA . VAL A 1 83 ? 16.569 2.225 -24.824 1.00 96.12 83 VAL A CA 1
ATOM 649 C C . VAL A 1 83 ? 17.901 2.976 -24.822 1.00 96.12 83 VAL A C 1
ATOM 651 O O . VAL A 1 83 ? 18.434 3.280 -25.888 1.00 96.12 83 VAL A O 1
ATOM 654 N N . ALA A 1 84 ? 18.470 3.250 -23.645 1.00 94.50 84 ALA A N 1
ATOM 655 C CA . ALA A 1 84 ? 19.765 3.909 -23.546 1.00 94.50 84 ALA A CA 1
ATOM 656 C C . ALA A 1 84 ? 20.882 3.074 -24.195 1.00 94.50 84 ALA A C 1
ATOM 658 O O . ALA A 1 84 ? 21.613 3.598 -25.036 1.00 94.50 84 ALA A O 1
ATOM 659 N N . THR A 1 85 ? 20.979 1.783 -23.867 1.00 94.00 85 THR A N 1
ATOM 660 C CA . THR A 1 85 ? 22.001 0.867 -24.398 1.00 94.00 85 THR A CA 1
ATOM 661 C C . THR A 1 85 ? 21.918 0.738 -25.918 1.00 94.00 85 THR A C 1
ATOM 663 O O . THR A 1 85 ? 22.924 0.940 -26.598 1.00 94.00 85 THR A O 1
ATOM 666 N N . ASN A 1 86 ? 20.721 0.486 -26.462 1.00 94.44 86 ASN A N 1
ATOM 667 C CA . ASN A 1 86 ? 20.506 0.281 -27.900 1.00 94.44 86 ASN A CA 1
ATOM 668 C C . ASN A 1 86 ? 20.810 1.527 -28.742 1.00 94.44 86 ASN A C 1
ATOM 670 O O . ASN A 1 86 ? 21.074 1.404 -29.932 1.00 94.44 86 ASN A O 1
ATOM 674 N N . ASN A 1 87 ? 20.784 2.711 -28.128 1.00 94.00 87 ASN A N 1
ATOM 675 C CA . ASN A 1 87 ? 21.042 3.991 -28.790 1.00 94.00 87 ASN A CA 1
ATOM 676 C C . ASN A 1 87 ? 22.353 4.644 -28.317 1.00 94.00 87 ASN A C 1
ATOM 678 O O . ASN A 1 87 ? 22.556 5.845 -28.503 1.00 94.00 87 ASN A O 1
ATOM 682 N N . CYS A 1 88 ? 23.230 3.881 -27.653 1.00 92.62 88 CYS A N 1
ATOM 683 C CA . CYS A 1 88 ? 24.523 4.341 -27.132 1.00 92.62 88 CYS A CA 1
ATOM 684 C C . CYS A 1 88 ? 24.437 5.613 -26.255 1.00 92.62 88 CYS A C 1
ATOM 686 O O . CYS A 1 88 ? 25.350 6.447 -26.220 1.00 92.62 88 CYS A O 1
ATOM 688 N N . LEU A 1 89 ? 23.338 5.777 -25.516 1.00 91.06 89 LEU A N 1
ATOM 689 C CA . LEU A 1 89 ? 23.106 6.920 -24.642 1.00 91.06 89 LEU A CA 1
ATOM 690 C C . LEU A 1 89 ? 23.746 6.668 -23.275 1.00 91.06 89 LEU A C 1
ATOM 692 O O . LEU A 1 89 ? 23.381 5.752 -22.553 1.00 91.06 89 LEU A O 1
ATOM 696 N N . LYS A 1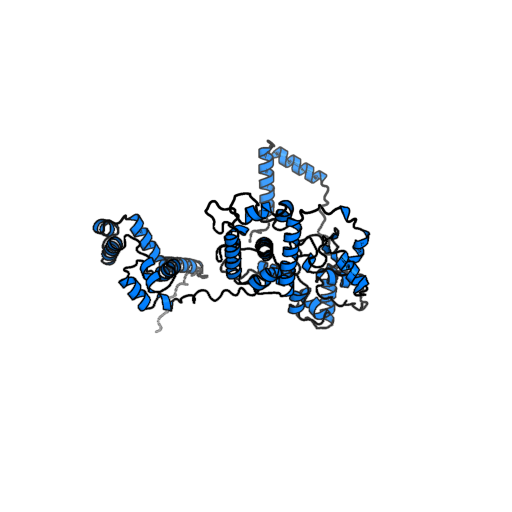 90 ? 24.667 7.547 -22.870 1.00 82.62 90 LYS A N 1
ATOM 697 C CA . LYS A 1 90 ? 25.409 7.419 -21.599 1.00 82.62 90 LYS A CA 1
ATOM 698 C C . LYS A 1 90 ? 24.586 7.654 -20.318 1.00 82.62 90 LYS A C 1
ATOM 700 O O . LYS A 1 90 ? 25.165 7.622 -19.241 1.00 82.62 90 LYS A O 1
ATOM 705 N N . ALA A 1 91 ? 23.309 8.035 -20.415 1.00 76.62 91 ALA A N 1
ATOM 706 C CA . ALA A 1 91 ? 22.498 8.346 -19.235 1.00 76.62 91 ALA A CA 1
ATOM 707 C C . ALA A 1 91 ? 20.995 8.275 -19.519 1.00 76.62 91 ALA A C 1
ATOM 709 O O . ALA A 1 91 ? 20.518 8.880 -20.484 1.00 76.62 91 ALA A O 1
ATOM 710 N N . ALA A 1 92 ? 20.235 7.701 -18.586 1.00 72.06 92 ALA A N 1
ATOM 711 C CA . ALA A 1 92 ? 18.774 7.644 -18.629 1.00 72.06 92 ALA A CA 1
ATOM 712 C C . ALA A 1 92 ? 18.105 9.022 -18.836 1.00 72.06 92 ALA A C 1
ATOM 714 O O . ALA A 1 92 ? 17.121 9.143 -19.563 1.00 72.06 92 ALA A O 1
ATOM 715 N N . LYS A 1 93 ? 18.652 10.109 -18.264 1.00 73.88 93 LYS A N 1
ATOM 716 C CA . LYS A 1 93 ? 18.119 11.478 -18.469 1.00 73.88 93 LYS A CA 1
ATOM 717 C C . LYS A 1 93 ? 18.123 11.914 -19.934 1.00 73.88 93 LYS A C 1
ATOM 719 O O . LYS A 1 93 ? 17.291 12.727 -20.322 1.00 73.88 93 LYS A O 1
ATOM 724 N N . LYS A 1 94 ? 19.045 11.381 -20.738 1.00 85.56 94 LYS A N 1
ATOM 725 C CA . LYS A 1 94 ? 19.085 11.656 -22.176 1.00 85.56 94 LYS A CA 1
ATOM 726 C C . LYS A 1 94 ? 17.968 10.924 -22.912 1.00 85.56 94 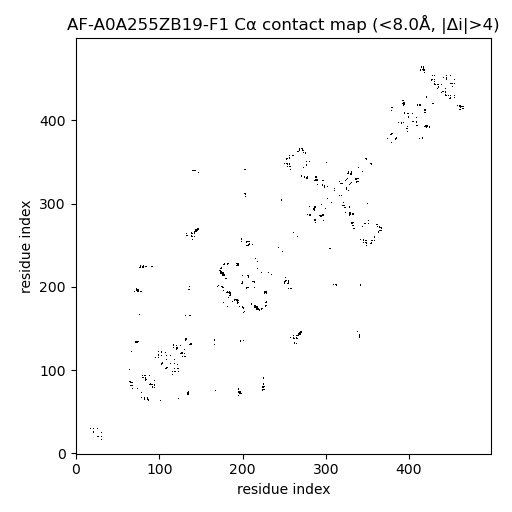LYS A C 1
ATOM 728 O O . LYS A 1 94 ? 17.436 11.485 -23.862 1.00 85.56 94 LYS A O 1
ATOM 733 N N . VAL A 1 95 ? 17.568 9.741 -22.438 1.00 89.00 95 VAL A N 1
ATOM 734 C CA . VAL A 1 95 ? 16.454 8.972 -23.015 1.00 89.00 95 VAL A CA 1
ATOM 735 C C . VAL A 1 95 ? 15.168 9.795 -23.003 1.00 89.00 95 VAL A C 1
ATOM 737 O O . VAL A 1 95 ? 14.508 9.881 -24.028 1.00 89.00 95 VAL A O 1
ATOM 740 N N . ASP A 1 96 ? 14.850 10.473 -21.897 1.00 90.75 96 ASP A N 1
ATOM 741 C CA . ASP A 1 96 ? 13.602 11.246 -21.777 1.00 90.75 96 ASP A CA 1
ATOM 742 C C . ASP A 1 96 ? 13.560 12.397 -22.783 1.00 90.75 96 ASP A C 1
ATOM 744 O O . ASP A 1 96 ? 12.559 12.587 -23.467 1.00 90.75 96 ASP A O 1
ATOM 748 N N . SER A 1 97 ? 14.665 13.142 -22.909 1.00 91.06 97 SER A N 1
ATOM 749 C CA . SER A 1 97 ? 14.767 14.222 -23.895 1.00 91.06 97 SER A CA 1
ATOM 750 C C . SER A 1 97 ? 14.729 13.705 -25.331 1.00 91.06 97 SER A C 1
ATOM 752 O O . SER A 1 97 ? 14.119 14.341 -26.185 1.00 91.06 97 SER A O 1
ATOM 754 N N . VAL A 1 98 ? 15.358 12.557 -25.600 1.00 92.62 98 VAL A N 1
ATOM 755 C CA . VAL A 1 98 ? 15.389 11.950 -26.935 1.00 92.62 98 VAL A CA 1
ATOM 756 C C . VAL A 1 98 ? 13.999 11.447 -27.323 1.00 92.62 98 VAL A C 1
ATOM 758 O O . VAL A 1 98 ? 13.528 11.791 -28.400 1.00 92.62 98 VAL A O 1
ATOM 761 N N . LEU A 1 99 ? 13.305 10.734 -26.430 1.00 92.75 99 LEU A N 1
ATOM 762 C CA . LEU A 1 99 ? 11.930 10.277 -26.651 1.00 92.75 99 LEU A CA 1
ATOM 763 C C . LEU A 1 99 ? 10.956 11.441 -26.827 1.00 92.75 99 LEU A C 1
ATOM 765 O O . LEU A 1 99 ? 10.101 11.380 -27.703 1.00 92.75 99 LEU A O 1
ATOM 769 N N . LEU A 1 100 ? 11.082 12.503 -26.026 1.00 91.69 100 LEU A N 1
ATOM 770 C CA . LEU A 1 100 ? 10.227 13.683 -26.158 1.00 91.69 100 LEU A CA 1
ATOM 771 C C . LEU A 1 100 ? 10.448 14.389 -27.501 1.00 91.69 100 LEU A C 1
ATOM 773 O O . LEU A 1 100 ? 9.484 14.753 -28.171 1.00 91.69 100 LEU A O 1
ATOM 777 N N . ASN A 1 101 ? 11.706 14.577 -27.904 1.00 91.94 101 ASN A N 1
ATOM 778 C CA . ASN A 1 101 ? 12.033 15.201 -29.185 1.00 91.94 101 ASN A CA 1
ATOM 779 C C . ASN A 1 101 ? 11.560 14.342 -30.363 1.00 91.94 101 ASN A C 1
ATOM 781 O O . ASN A 1 101 ? 10.974 14.876 -31.301 1.00 91.94 101 ASN A O 1
ATOM 785 N N . TRP A 1 102 ? 11.763 13.025 -30.285 1.00 93.56 102 TRP A N 1
ATOM 786 C CA . TRP A 1 102 ? 11.263 12.067 -31.268 1.00 93.56 102 TRP A CA 1
ATOM 787 C C . TRP A 1 102 ? 9.732 12.124 -31.372 1.00 93.56 102 TRP A C 1
ATOM 789 O O . TRP A 1 102 ? 9.203 12.371 -32.450 1.00 93.56 102 TRP A O 1
ATOM 799 N N . ALA A 1 103 ? 9.013 12.034 -30.250 1.00 92.44 103 ALA A N 1
ATOM 800 C CA . ALA A 1 103 ? 7.550 12.066 -30.235 1.00 92.44 103 ALA A CA 1
ATOM 801 C C . ALA A 1 103 ? 6.973 13.387 -30.779 1.00 92.44 103 ALA A C 1
ATOM 803 O O . ALA A 1 103 ? 5.913 13.392 -31.404 1.00 92.44 103 ALA A O 1
ATOM 804 N N . ARG A 1 104 ? 7.673 14.512 -30.569 1.00 92.50 104 ARG A N 1
ATOM 805 C CA . ARG A 1 104 ? 7.314 15.814 -31.154 1.00 92.50 104 ARG A CA 1
ATOM 806 C C . ARG A 1 104 ? 7.561 15.863 -32.658 1.00 92.50 104 ARG A C 1
ATOM 808 O O . ARG A 1 104 ? 6.714 16.385 -33.375 1.00 92.50 104 ARG A O 1
ATOM 815 N N . LYS A 1 105 ? 8.688 15.320 -33.137 1.00 91.94 105 LYS A N 1
ATOM 816 C CA . LYS A 1 105 ? 9.001 15.230 -34.575 1.00 91.94 105 LYS A CA 1
ATOM 817 C C . LYS A 1 105 ? 7.927 14.427 -35.315 1.00 91.94 105 LYS A C 1
ATOM 819 O O . LYS A 1 105 ? 7.458 14.863 -36.359 1.00 91.94 105 LYS A O 1
ATOM 824 N N . GLU A 1 106 ? 7.467 13.337 -34.708 1.00 91.88 106 GLU A N 1
ATOM 825 C CA . GLU A 1 106 ? 6.390 12.485 -35.230 1.00 91.88 106 GLU A CA 1
ATOM 826 C C . GLU A 1 106 ? 4.974 13.061 -35.012 1.00 91.88 106 GLU A C 1
ATOM 828 O O . GLU A 1 106 ? 3.982 12.421 -35.346 1.00 91.88 106 GLU A O 1
ATOM 833 N N . SER A 1 107 ? 4.842 14.267 -34.440 1.00 91.25 107 SER A N 1
ATOM 834 C CA . SER A 1 107 ? 3.549 14.896 -34.109 1.00 91.25 107 SER A CA 1
ATOM 835 C C . SER A 1 107 ? 2.626 14.032 -33.227 1.00 91.25 107 SER A C 1
ATOM 837 O O . SER A 1 107 ? 1.411 14.222 -33.215 1.00 91.25 107 SER A O 1
ATOM 839 N N . LEU A 1 108 ? 3.195 13.102 -32.450 1.00 88.88 108 LEU A N 1
ATOM 840 C CA . LEU A 1 108 ? 2.458 12.214 -31.538 1.00 88.88 108 LEU A CA 1
ATOM 841 C C . LEU A 1 108 ? 2.068 12.919 -30.233 1.00 88.88 108 LEU A C 1
ATOM 843 O O . LEU A 1 108 ? 1.149 12.496 -29.534 1.00 88.88 108 LEU A O 1
ATOM 847 N N . VAL A 1 109 ? 2.776 13.999 -29.896 1.00 87.00 109 VAL A N 1
ATOM 848 C CA . VAL A 1 109 ? 2.596 14.768 -28.665 1.00 87.00 109 VAL A CA 1
ATOM 849 C C . VAL A 1 109 ? 2.540 16.255 -28.989 1.00 87.00 109 VAL A C 1
ATOM 851 O O . VAL A 1 109 ? 3.514 16.819 -29.485 1.00 87.00 109 VAL A O 1
ATOM 854 N N . THR A 1 110 ? 1.432 16.906 -28.633 1.00 84.12 110 THR A N 1
ATOM 855 C CA . THR A 1 110 ? 1.272 18.367 -28.732 1.00 84.12 110 THR A CA 1
ATOM 856 C C . THR A 1 110 ? 1.415 19.083 -27.386 1.00 84.12 110 THR A C 1
ATOM 858 O O . THR A 1 110 ? 1.665 20.285 -27.363 1.00 84.12 110 THR A O 1
ATOM 861 N N . ASP A 1 111 ? 1.282 18.368 -26.264 1.00 85.75 111 ASP A N 1
ATOM 862 C CA . ASP A 1 111 ? 1.403 18.947 -24.923 1.00 85.75 111 ASP A CA 1
ATOM 863 C C . ASP A 1 111 ? 2.872 19.240 -24.579 1.00 85.75 111 ASP A C 1
ATOM 865 O O . ASP A 1 111 ? 3.729 18.351 -24.555 1.00 85.75 111 ASP A O 1
ATOM 869 N N . GLU A 1 112 ? 3.169 20.500 -24.259 1.00 82.75 112 GLU A N 1
ATOM 870 C CA . GLU A 1 112 ? 4.492 20.928 -23.801 1.00 82.75 112 GLU A CA 1
ATOM 871 C C . GLU A 1 112 ? 4.914 20.241 -22.494 1.00 82.75 112 GLU A C 1
ATOM 873 O O . GLU A 1 112 ? 6.112 20.094 -22.240 1.00 82.75 112 GLU A O 1
ATOM 878 N N . ASN A 1 113 ? 3.942 19.786 -21.698 1.00 84.00 113 ASN A N 1
ATOM 879 C CA . ASN A 1 113 ? 4.140 19.148 -20.399 1.00 84.00 113 ASN A CA 1
ATOM 880 C C . ASN A 1 113 ? 4.135 17.616 -20.461 1.00 84.00 113 ASN A C 1
ATOM 882 O O . ASN A 1 113 ? 4.105 16.969 -19.408 1.00 84.00 113 ASN A O 1
ATOM 886 N N . ALA A 1 114 ? 4.169 17.027 -21.659 1.00 86.88 114 ALA A N 1
ATOM 887 C CA . ALA A 1 114 ? 4.189 15.581 -21.805 1.00 86.88 114 ALA A CA 1
ATOM 888 C C . ALA A 1 114 ? 5.369 14.954 -21.053 1.00 86.88 114 ALA A C 1
ATOM 890 O O . ALA A 1 114 ? 6.541 15.274 -21.271 1.00 86.88 114 ALA A O 1
ATOM 891 N N . GLY A 1 115 ? 5.041 14.048 -20.134 1.00 89.94 115 GLY A N 1
ATOM 892 C CA . GLY A 1 115 ? 6.024 13.343 -19.324 1.00 89.94 115 GLY A CA 1
ATOM 893 C C . GLY A 1 115 ? 6.661 12.165 -20.061 1.00 89.94 115 GLY A C 1
ATOM 894 O O . GLY A 1 115 ? 6.159 11.684 -21.078 1.00 89.94 115 GLY A O 1
ATOM 895 N N . PHE A 1 116 ? 7.733 11.627 -19.477 1.00 91.31 116 PHE A N 1
ATOM 896 C CA . PHE A 1 116 ? 8.422 10.432 -19.977 1.00 91.31 116 PHE A CA 1
ATOM 897 C C . PHE A 1 116 ? 7.471 9.250 -20.229 1.00 91.31 116 PHE A C 1
ATOM 899 O O . PHE A 1 116 ? 7.526 8.644 -21.291 1.00 91.31 116 PHE A O 1
ATOM 906 N N . VAL A 1 117 ? 6.565 8.952 -19.288 1.00 93.06 117 VAL A N 1
ATOM 907 C CA . VAL A 1 117 ? 5.633 7.811 -19.396 1.00 93.06 117 VAL A CA 1
ATOM 908 C C . VAL A 1 117 ? 4.722 7.944 -20.618 1.00 93.06 117 VAL A C 1
ATOM 910 O O . VAL A 1 117 ? 4.471 6.964 -21.306 1.00 93.06 117 VAL A O 1
ATOM 913 N N . GLN A 1 118 ? 4.257 9.157 -20.919 1.00 93.44 118 GLN A N 1
ATOM 914 C CA . GLN A 1 118 ? 3.424 9.408 -22.091 1.00 93.44 118 GLN A CA 1
ATOM 915 C C . GLN A 1 118 ? 4.224 9.206 -23.387 1.00 93.44 118 GLN A C 1
ATOM 917 O O . GLN A 1 118 ? 3.765 8.501 -24.279 1.00 93.44 118 GLN A O 1
ATOM 922 N N . CYS A 1 119 ? 5.443 9.748 -23.467 1.00 94.44 119 CYS A N 1
ATOM 923 C CA . CYS A 1 119 ? 6.311 9.567 -24.636 1.00 94.44 119 CYS A CA 1
ATOM 924 C C . CYS A 1 119 ? 6.692 8.092 -24.850 1.00 94.44 119 CYS A C 1
ATOM 926 O O . CYS A 1 119 ? 6.685 7.609 -25.978 1.00 94.44 119 CYS A O 1
ATOM 928 N N . ALA A 1 120 ? 6.982 7.365 -23.768 1.00 95.62 120 ALA A N 1
ATOM 929 C CA . ALA A 1 120 ? 7.271 5.935 -23.811 1.00 95.62 120 ALA A CA 1
ATOM 930 C C . ALA A 1 120 ? 6.064 5.117 -24.294 1.00 95.62 120 ALA A C 1
ATOM 932 O O . ALA A 1 120 ? 6.237 4.207 -25.097 1.00 95.62 120 ALA A O 1
ATOM 933 N N . ALA A 1 121 ? 4.848 5.462 -23.856 1.00 96.00 121 ALA A N 1
ATOM 934 C CA . ALA A 1 121 ? 3.626 4.790 -24.296 1.00 96.00 121 ALA A CA 1
ATOM 935 C C . ALA A 1 121 ? 3.412 4.951 -25.810 1.00 96.00 121 ALA A C 1
ATOM 937 O O . ALA A 1 121 ? 3.188 3.960 -26.501 1.00 96.00 121 ALA A O 1
ATOM 938 N N . TYR A 1 122 ? 3.603 6.167 -26.337 1.00 95.69 122 TYR A N 1
ATOM 939 C CA . TYR A 1 122 ? 3.569 6.415 -27.782 1.00 95.69 122 TYR A CA 1
ATOM 940 C C . TYR A 1 122 ? 4.637 5.624 -28.540 1.00 95.69 122 TYR A C 1
ATOM 942 O O . TYR A 1 122 ? 4.315 4.980 -29.534 1.00 95.69 122 TYR A O 1
ATOM 950 N N . ALA A 1 123 ? 5.883 5.623 -28.055 1.00 95.19 123 ALA A N 1
ATOM 951 C CA . ALA A 1 123 ? 6.976 4.875 -28.680 1.00 95.19 123 ALA A CA 1
ATOM 952 C C . ALA A 1 123 ? 6.718 3.360 -28.719 1.00 95.19 123 ALA A C 1
ATOM 954 O O . ALA A 1 123 ? 7.132 2.678 -29.651 1.00 95.19 123 ALA A O 1
ATOM 955 N N . LEU A 1 124 ? 6.019 2.836 -27.712 1.00 96.50 124 LEU A N 1
ATOM 956 C CA . LEU A 1 124 ? 5.661 1.424 -27.599 1.00 96.50 124 LEU A CA 1
ATOM 957 C C . LEU A 1 124 ? 4.341 1.064 -28.299 1.00 96.50 124 LEU A C 1
ATOM 959 O O . LEU A 1 124 ? 4.010 -0.118 -28.367 1.00 96.50 124 LEU A O 1
ATOM 963 N N . GLY A 1 125 ? 3.585 2.048 -28.796 1.00 96.12 125 GLY A N 1
ATOM 964 C CA . GLY A 1 125 ? 2.267 1.823 -29.390 1.00 96.12 125 GLY A CA 1
ATOM 965 C C . GLY A 1 125 ? 1.219 1.308 -28.395 1.00 96.12 125 GLY A C 1
ATOM 966 O O . GLY A 1 125 ? 0.321 0.570 -28.791 1.00 96.12 125 GLY A O 1
ATOM 967 N N . VAL A 1 126 ? 1.335 1.668 -27.112 1.00 97.31 126 VAL A N 1
ATOM 968 C CA . VAL A 1 126 ? 0.389 1.289 -26.044 1.00 97.31 126 VAL A CA 1
ATOM 969 C C . VAL A 1 126 ? -0.230 2.529 -25.408 1.00 97.31 126 VAL A C 1
ATOM 971 O O . VAL A 1 126 ? 0.283 3.643 -25.540 1.00 97.31 126 VAL A O 1
ATOM 974 N N . THR A 1 127 ? -1.329 2.367 -24.676 1.00 96.38 127 THR A N 1
ATOM 975 C CA . THR A 1 127 ? -1.887 3.487 -23.911 1.00 96.38 127 THR A CA 1
ATOM 976 C C . THR A 1 127 ? -1.017 3.810 -22.693 1.00 96.38 127 THR A C 1
ATOM 978 O O . THR A 1 127 ? -0.346 2.952 -22.115 1.00 96.38 127 THR A O 1
ATOM 981 N N . GLN A 1 128 ? -1.066 5.064 -22.232 1.00 94.75 128 GLN A N 1
ATOM 982 C CA . GLN A 1 128 ? -0.381 5.462 -20.997 1.00 94.75 128 GLN A CA 1
ATOM 983 C C . GLN A 1 128 ? -0.863 4.646 -19.784 1.00 94.75 128 GLN A C 1
ATOM 985 O O . GLN A 1 128 ? -0.075 4.340 -18.891 1.00 94.75 128 GLN A O 1
ATOM 990 N N . GLN A 1 129 ? -2.151 4.293 -19.749 1.00 94.50 129 GLN A N 1
ATOM 991 C CA . GLN A 1 129 ? -2.750 3.513 -18.666 1.00 94.50 129 GLN A CA 1
ATOM 992 C C . GLN A 1 129 ? -2.224 2.075 -18.647 1.00 94.50 129 GLN A C 1
ATOM 994 O O . GLN A 1 129 ? -1.858 1.597 -17.576 1.00 94.50 129 GLN A O 1
ATOM 999 N N . GLU A 1 130 ? -2.120 1.420 -19.806 1.00 96.38 130 GLU A N 1
ATOM 1000 C CA . GLU A 1 130 ? -1.507 0.089 -19.930 1.00 96.38 130 GLU A CA 1
ATOM 1001 C C . GLU A 1 130 ? -0.037 0.118 -19.515 1.00 96.38 130 GLU A C 1
ATOM 1003 O O . GLU A 1 130 ? 0.378 -0.699 -18.700 1.00 96.38 130 GLU A O 1
ATOM 1008 N N . LEU A 1 131 ? 0.737 1.113 -19.966 1.00 96.81 131 LEU A N 1
ATOM 1009 C CA . LEU A 1 131 ? 2.143 1.232 -19.571 1.00 96.81 131 LEU A CA 1
ATOM 1010 C C . LEU A 1 131 ? 2.301 1.407 -18.050 1.00 96.81 131 LEU A C 1
ATOM 1012 O O . LEU A 1 131 ? 3.166 0.785 -17.431 1.00 96.81 131 LEU A O 1
ATOM 1016 N N . ILE A 1 132 ? 1.455 2.233 -17.424 1.00 94.56 132 ILE A N 1
ATOM 1017 C CA . ILE A 1 132 ? 1.449 2.403 -15.965 1.00 94.56 132 ILE A CA 1
ATOM 1018 C C . ILE A 1 132 ? 1.057 1.093 -15.274 1.00 94.56 132 ILE A C 1
ATOM 1020 O O . ILE A 1 132 ? 1.725 0.698 -14.314 1.00 94.56 132 ILE A O 1
ATOM 1024 N N . ARG A 1 133 ? 0.006 0.418 -15.747 1.00 95.31 133 ARG A N 1
ATOM 1025 C CA . ARG A 1 133 ? -0.497 -0.828 -15.158 1.00 95.31 133 ARG A CA 1
ATOM 1026 C C . ARG A 1 133 ? 0.525 -1.960 -15.255 1.00 95.31 133 ARG A C 1
ATOM 1028 O O . ARG A 1 133 ? 0.798 -2.616 -14.255 1.00 95.31 133 ARG A O 1
ATOM 1035 N N . ASP A 1 134 ? 1.137 -2.145 -16.416 1.00 96.88 134 ASP A N 1
ATOM 1036 C CA . ASP A 1 134 ? 1.888 -3.366 -16.725 1.00 96.88 134 ASP A CA 1
ATOM 1037 C C . ASP A 1 134 ? 3.398 -3.206 -16.518 1.00 96.88 134 ASP A C 1
ATOM 1039 O O . ASP A 1 134 ? 4.108 -4.199 -16.362 1.00 96.88 134 ASP A O 1
ATOM 1043 N N . HIS A 1 135 ? 3.896 -1.965 -16.448 1.00 97.31 135 HIS A N 1
ATOM 1044 C CA . HIS A 1 135 ? 5.336 -1.683 -16.415 1.00 97.31 135 HIS A CA 1
ATOM 1045 C C . HIS A 1 135 ? 5.776 -0.765 -15.263 1.00 97.31 135 HIS A C 1
ATOM 1047 O O . HIS A 1 135 ? 6.955 -0.433 -15.147 1.00 97.31 135 HIS A O 1
ATOM 1053 N N . THR A 1 136 ? 4.884 -0.394 -14.339 1.00 95.94 136 THR A N 1
ATOM 1054 C CA . THR A 1 136 ? 5.254 0.358 -13.122 1.00 95.94 136 THR A CA 1
ATOM 1055 C C . THR A 1 136 ? 4.790 -0.347 -11.848 1.00 95.94 136 THR A C 1
ATOM 1057 O O . THR A 1 136 ? 4.059 -1.334 -11.905 1.00 95.94 136 THR A O 1
ATOM 1060 N N . LEU A 1 137 ? 5.205 0.171 -10.687 1.00 94.75 137 LEU A N 1
ATOM 1061 C CA . LEU A 1 137 ? 4.759 -0.300 -9.366 1.00 94.75 137 LEU A CA 1
ATOM 1062 C C . LEU A 1 137 ? 3.468 0.382 -8.887 1.00 94.75 137 LEU A C 1
ATOM 1064 O O . LEU A 1 137 ? 3.016 0.167 -7.764 1.00 94.75 137 LEU A O 1
ATOM 1068 N N . THR A 1 138 ? 2.873 1.235 -9.720 1.00 93.31 138 THR A N 1
ATOM 1069 C CA . THR A 1 138 ? 1.687 2.022 -9.363 1.00 93.31 138 THR A CA 1
ATOM 1070 C C . THR A 1 138 ? 0.511 1.173 -8.918 1.00 93.31 138 THR A C 1
ATOM 1072 O O . THR A 1 138 ? -0.020 1.500 -7.858 1.00 93.31 138 THR A O 1
ATOM 1075 N N . PRO A 1 139 ? 0.123 0.097 -9.641 1.00 94.69 139 PRO A N 1
ATOM 1076 C CA . PRO A 1 139 ? -1.037 -0.702 -9.252 1.00 94.69 139 PRO A CA 1
ATOM 1077 C C . PRO A 1 139 ? -0.956 -1.198 -7.814 1.00 94.69 139 PRO A C 1
ATOM 1079 O O . PRO A 1 139 ? -1.927 -1.109 -7.071 1.00 94.69 139 PRO A O 1
ATOM 1082 N N . TYR A 1 140 ? 0.238 -1.609 -7.389 1.00 94.56 140 TYR A N 1
ATOM 1083 C CA . TYR A 1 140 ? 0.493 -2.037 -6.025 1.00 94.56 140 TYR A CA 1
ATOM 1084 C C . TYR A 1 140 ? 0.274 -0.907 -5.011 1.00 94.56 140 TYR A C 1
ATOM 1086 O O . TYR A 1 140 ? -0.447 -1.070 -4.025 1.00 94.56 140 TYR A O 1
ATOM 1094 N N . PHE A 1 141 ? 0.845 0.277 -5.248 1.00 90.88 141 PHE A N 1
ATOM 1095 C CA . PHE A 1 141 ? 0.693 1.412 -4.331 1.00 90.88 141 PHE A CA 1
ATOM 1096 C C . PHE A 1 141 ? -0.715 2.024 -4.333 1.00 90.88 141 PHE A C 1
ATOM 1098 O O . PHE A 1 141 ? -1.089 2.667 -3.350 1.00 90.88 141 PHE A O 1
ATOM 1105 N N . SER A 1 142 ? -1.494 1.820 -5.398 1.00 90.88 142 SER A N 1
ATOM 1106 C CA . SER A 1 142 ? -2.880 2.285 -5.518 1.00 90.88 142 SER A CA 1
ATOM 1107 C C . SER A 1 142 ? -3.933 1.226 -5.191 1.00 90.88 142 SER A C 1
ATOM 1109 O O . SER A 1 142 ? -5.114 1.554 -5.226 1.00 90.88 142 SER A O 1
ATOM 1111 N N . ALA A 1 143 ? -3.539 -0.009 -4.863 1.00 93.81 143 ALA A N 1
ATOM 1112 C CA . ALA A 1 143 ? -4.480 -1.112 -4.664 1.00 93.81 143 ALA A CA 1
ATOM 1113 C C . ALA A 1 143 ? -5.491 -0.855 -3.532 1.00 93.81 143 ALA A C 1
ATOM 1115 O O . ALA A 1 143 ? -6.618 -1.334 -3.577 1.00 93.81 143 ALA A O 1
ATOM 1116 N N . LEU A 1 144 ? -5.115 -0.085 -2.504 1.00 92.56 144 LEU A N 1
ATOM 1117 C CA . LEU A 1 144 ? -6.020 0.284 -1.414 1.00 92.56 144 LEU A CA 1
ATOM 1118 C C . LEU A 1 144 ? -6.926 1.462 -1.801 1.00 92.56 144 LEU A C 1
ATOM 1120 O O . LEU A 1 144 ? -6.463 2.595 -1.949 1.00 92.56 144 LEU A O 1
ATOM 1124 N N . CYS A 1 145 ? -8.236 1.222 -1.847 1.00 89.50 145 CYS A N 1
ATOM 1125 C CA . CYS A 1 145 ? -9.256 2.240 -2.086 1.00 89.50 145 CYS A CA 1
ATOM 1126 C C . CYS A 1 145 ? -10.021 2.614 -0.796 1.00 89.50 145 CYS A C 1
ATOM 1128 O O . CYS A 1 145 ? -9.853 2.016 0.277 1.00 89.50 145 CYS A O 1
ATOM 1130 N N . ASN A 1 146 ? -10.837 3.672 -0.881 1.00 83.88 146 ASN A N 1
ATOM 1131 C CA . ASN A 1 146 ? -11.679 4.187 0.213 1.00 83.88 146 ASN A CA 1
ATOM 1132 C C . ASN A 1 146 ? -10.929 4.572 1.503 1.00 83.88 146 ASN A C 1
ATOM 1134 O O . ASN A 1 146 ? -11.530 4.690 2.575 1.00 83.88 146 ASN A O 1
ATOM 1138 N N . MET A 1 147 ? -9.619 4.824 1.415 1.00 79.25 147 MET A N 1
ATOM 1139 C CA . MET A 1 147 ? -8.868 5.381 2.536 1.00 79.25 147 MET A CA 1
ATOM 1140 C C . MET A 1 147 ? -9.347 6.803 2.837 1.00 79.25 147 MET A C 1
ATOM 1142 O O . MET A 1 147 ? -9.465 7.636 1.938 1.00 79.25 147 MET A O 1
ATOM 1146 N N . LYS A 1 148 ? -9.594 7.114 4.117 1.00 69.69 148 LYS A N 1
ATOM 1147 C CA . LYS A 1 148 ? -9.980 8.474 4.521 1.00 69.69 148 LYS A CA 1
ATOM 1148 C C . LYS A 1 148 ? -8.885 9.473 4.108 1.00 69.69 148 LYS A C 1
ATOM 1150 O O . LYS A 1 148 ? -7.747 9.315 4.565 1.00 69.69 148 LYS A O 1
ATOM 1155 N N . PRO A 1 149 ? -9.207 10.512 3.312 1.00 64.69 149 PRO A N 1
ATOM 1156 C CA . PRO A 1 149 ? -8.223 11.502 2.896 1.00 64.69 149 PRO A CA 1
ATOM 1157 C C . PRO A 1 149 ? -7.629 12.225 4.109 1.00 64.69 149 PRO A C 1
ATOM 1159 O O . PRO A 1 149 ? -8.281 12.392 5.144 1.00 64.69 149 PRO A O 1
ATOM 1162 N N . ASN A 1 150 ? -6.365 12.649 3.993 1.00 51.88 150 ASN A N 1
ATOM 1163 C CA . ASN A 1 150 ? -5.617 13.177 5.134 1.00 51.88 150 ASN A CA 1
ATOM 1164 C C . ASN A 1 150 ? -6.222 14.446 5.729 1.00 51.88 150 ASN A C 1
ATOM 1166 O O . ASN A 1 150 ? -6.069 14.683 6.929 1.00 51.88 150 ASN A O 1
ATOM 1170 N N . LYS A 1 151 ? -6.867 15.240 4.876 1.00 59.81 151 LYS A N 1
ATOM 1171 C CA . LYS A 1 151 ? -7.620 16.448 5.183 1.00 59.81 151 LYS A CA 1
ATOM 1172 C C . LYS A 1 151 ? -8.680 16.617 4.086 1.00 59.81 151 LYS A C 1
ATOM 1174 O O . LYS A 1 151 ? -8.380 16.283 2.939 1.00 59.81 151 LYS A O 1
ATOM 1179 N N . PRO A 1 152 ? -9.887 17.107 4.401 1.00 49.97 152 PRO A N 1
ATOM 1180 C CA . PRO A 1 152 ? -10.786 17.616 3.375 1.00 49.97 152 PRO A CA 1
ATOM 1181 C C . PRO A 1 152 ? -10.096 18.798 2.678 1.00 49.97 152 PRO A C 1
ATOM 1183 O O . PRO A 1 152 ? -9.707 19.763 3.332 1.00 49.97 152 PRO A O 1
ATOM 1186 N N . GLY A 1 153 ? -9.868 18.679 1.374 1.00 58.94 153 GLY A N 1
ATOM 1187 C CA . GLY A 1 153 ? -9.196 19.691 0.562 1.00 58.94 153 GLY A CA 1
ATOM 1188 C C . GLY A 1 153 ? -8.673 19.092 -0.738 1.00 58.94 153 GLY A C 1
ATOM 1189 O O . GLY A 1 153 ? -8.299 17.918 -0.779 1.00 58.94 153 GLY A O 1
ATOM 1190 N N . GLU A 1 154 ? -8.665 19.889 -1.801 1.00 58.81 154 GLU A N 1
ATOM 1191 C CA . GLU A 1 154 ? -8.080 19.482 -3.075 1.00 58.81 154 GLU A CA 1
ATOM 1192 C C . GLU A 1 154 ? -6.582 19.180 -2.894 1.00 58.81 154 GLU A C 1
ATOM 1194 O O . GLU A 1 154 ? -5.881 19.913 -2.180 1.00 58.81 154 GLU A O 1
ATOM 1199 N N . PRO A 1 155 ? -6.059 18.102 -3.505 1.00 59.88 155 PRO A N 1
ATOM 1200 C CA . PRO A 1 155 ? -4.634 17.814 -3.464 1.00 59.88 155 PRO A CA 1
ATOM 1201 C C . PRO A 1 155 ? -3.877 18.986 -4.097 1.00 59.88 155 PRO A C 1
ATOM 1203 O O . PRO A 1 155 ? -4.010 19.255 -5.287 1.00 59.88 155 PRO A O 1
ATOM 1206 N N . GLY A 1 156 ? -3.077 19.701 -3.302 1.00 69.81 156 GLY A N 1
ATOM 1207 C CA . GLY A 1 156 ? -2.322 20.850 -3.805 1.00 69.81 156 GLY A CA 1
ATOM 1208 C C . GLY A 1 156 ? -1.377 20.464 -4.953 1.00 69.81 156 GLY A C 1
ATOM 1209 O O . GLY A 1 156 ? -0.966 19.310 -5.065 1.00 69.81 156 GLY A O 1
ATOM 1210 N N . LYS A 1 157 ? -0.953 21.436 -5.776 1.00 68.38 157 LYS A N 1
ATOM 1211 C CA . LYS A 1 157 ? -0.091 21.212 -6.963 1.00 68.38 157 LYS A CA 1
ATOM 1212 C C . LYS A 1 157 ? 1.125 20.306 -6.700 1.00 68.38 157 LYS A C 1
ATOM 1214 O O . LYS A 1 157 ? 1.424 19.432 -7.502 1.00 68.38 157 LYS A O 1
ATOM 1219 N N . ARG A 1 158 ? 1.794 20.436 -5.541 1.00 63.88 158 ARG A N 1
ATOM 1220 C CA . ARG A 1 158 ? 2.918 19.553 -5.146 1.00 63.88 158 ARG A CA 1
ATOM 1221 C C . ARG A 1 158 ? 2.514 18.083 -5.008 1.00 63.88 158 ARG A C 1
ATOM 1223 O O . ARG A 1 158 ? 3.310 17.204 -5.321 1.00 63.88 158 ARG A O 1
ATOM 1230 N N . GLN A 1 159 ? 1.307 17.820 -4.519 1.00 63.44 159 GLN A N 1
ATOM 1231 C CA . GLN A 1 159 ? 0.771 16.471 -4.396 1.00 63.44 159 GLN A CA 1
ATOM 1232 C C . GLN A 1 159 ? 0.440 15.905 -5.779 1.00 63.44 159 GLN A C 1
ATOM 1234 O O . GLN A 1 159 ? 0.819 14.773 -6.044 1.00 63.44 159 GLN A O 1
ATOM 1239 N N . GLN A 1 160 ? -0.143 16.700 -6.684 1.00 63.75 160 GLN A N 1
ATOM 1240 C CA . GLN A 1 160 ? -0.358 16.297 -8.083 1.00 63.75 160 GLN A CA 1
ATOM 1241 C C . GLN A 1 160 ? 0.957 15.970 -8.805 1.00 63.75 160 GLN A C 1
ATOM 1243 O O . GLN A 1 160 ? 1.083 14.889 -9.372 1.00 63.75 160 GLN A O 1
ATOM 1248 N N . THR A 1 161 ? 1.978 16.829 -8.714 1.00 62.62 161 THR A N 1
ATOM 1249 C CA . THR A 1 161 ? 3.297 16.542 -9.307 1.00 62.62 161 THR A CA 1
ATOM 1250 C C . THR A 1 161 ? 3.950 15.313 -8.667 1.00 62.62 161 THR A C 1
ATOM 1252 O O . THR A 1 161 ? 4.550 14.493 -9.358 1.00 62.62 161 THR A O 1
ATOM 1255 N N . SER A 1 162 ? 3.807 15.136 -7.348 1.00 64.12 162 SER A N 1
ATOM 1256 C CA . SER A 1 162 ? 4.305 13.935 -6.672 1.00 64.12 162 SER A CA 1
ATOM 1257 C C . SER A 1 162 ? 3.560 12.671 -7.095 1.00 64.12 162 SER A C 1
ATOM 1259 O O . SER A 1 162 ? 4.177 11.614 -7.057 1.00 64.12 162 SER A O 1
ATOM 1261 N N . LEU A 1 163 ? 2.278 12.759 -7.461 1.00 62.91 163 LEU A N 1
ATOM 1262 C CA . LEU A 1 163 ? 1.496 11.639 -7.989 1.00 62.91 163 LEU A CA 1
ATOM 1263 C C . LEU A 1 163 ? 1.938 11.295 -9.415 1.00 62.91 163 LEU A C 1
ATOM 1265 O O . LEU A 1 163 ? 2.202 10.133 -9.688 1.00 62.91 163 LEU A O 1
ATOM 1269 N N . GLN A 1 164 ? 2.141 12.298 -10.277 1.00 63.84 164 GLN A N 1
ATOM 1270 C CA . GLN A 1 164 ? 2.654 12.099 -11.641 1.00 63.84 164 GLN A CA 1
ATOM 1271 C C . GLN A 1 164 ? 4.042 11.442 -11.658 1.00 63.84 164 GLN A C 1
ATOM 1273 O O . GLN A 1 164 ? 4.336 10.622 -12.524 1.00 63.84 164 GLN A O 1
ATOM 1278 N N . GLN A 1 165 ? 4.898 11.778 -10.689 1.00 67.44 165 GLN A N 1
ATOM 1279 C CA . GLN A 1 165 ? 6.224 11.170 -10.549 1.00 67.44 165 GLN A CA 1
ATOM 1280 C C . GLN A 1 165 ? 6.231 9.889 -9.709 1.00 67.44 165 GLN A C 1
ATOM 1282 O O . GLN A 1 165 ? 7.235 9.180 -9.720 1.00 67.44 165 GLN A O 1
ATOM 1287 N N . ALA A 1 166 ? 5.153 9.576 -8.981 1.00 66.56 166 ALA A N 1
ATOM 1288 C CA . ALA A 1 166 ? 5.105 8.405 -8.104 1.00 66.56 166 ALA A CA 1
ATOM 1289 C C . ALA A 1 166 ? 5.325 7.106 -8.885 1.00 66.56 166 ALA A C 1
ATOM 1291 O O . ALA A 1 166 ? 5.980 6.202 -8.380 1.00 66.56 166 ALA A O 1
ATOM 1292 N N . HIS A 1 167 ? 4.864 7.054 -10.137 1.00 70.81 167 HIS A N 1
ATOM 1293 C CA . HIS A 1 167 ? 5.014 5.901 -11.027 1.00 70.81 167 HIS A CA 1
ATOM 1294 C C . HIS A 1 167 ? 6.481 5.548 -11.325 1.00 70.81 167 HIS A C 1
ATOM 1296 O O . HIS A 1 167 ? 6.782 4.405 -11.665 1.00 70.81 167 HIS A O 1
ATOM 1302 N N . LEU A 1 168 ? 7.390 6.524 -11.186 1.00 70.25 168 LEU A N 1
ATOM 1303 C CA . LEU A 1 168 ? 8.826 6.352 -11.396 1.00 70.25 168 LEU A CA 1
ATOM 1304 C C . LEU A 1 168 ? 9.626 6.283 -10.084 1.00 70.25 168 LEU A C 1
ATOM 1306 O O . LEU A 1 168 ? 10.848 6.168 -10.110 1.00 70.25 168 LEU A O 1
ATOM 1310 N N . ARG A 1 169 ? 8.979 6.380 -8.919 1.00 74.56 169 ARG A N 1
ATOM 1311 C CA . ARG A 1 169 ? 9.692 6.285 -7.643 1.00 74.56 169 ARG A CA 1
ATOM 1312 C C . ARG A 1 169 ? 9.894 4.827 -7.278 1.00 74.56 169 ARG A C 1
ATOM 1314 O O . ARG A 1 169 ? 8.994 4.166 -6.771 1.00 74.56 169 ARG A O 1
ATOM 1321 N N . ILE A 1 170 ? 11.105 4.356 -7.529 1.00 77.31 170 ILE A N 1
ATOM 1322 C CA . ILE A 1 170 ? 11.645 3.170 -6.886 1.00 77.31 170 ILE A CA 1
ATOM 1323 C C . ILE A 1 170 ? 12.360 3.680 -5.632 1.00 77.31 170 ILE A C 1
ATOM 1325 O O . ILE A 1 170 ? 13.360 4.386 -5.730 1.00 77.31 170 ILE A O 1
ATOM 1329 N N . ASP A 1 171 ? 11.804 3.397 -4.452 1.00 66.62 171 ASP A N 1
ATOM 1330 C CA . ASP A 1 171 ? 12.385 3.850 -3.176 1.00 66.62 171 ASP A CA 1
ATOM 1331 C C . ASP A 1 171 ? 13.700 3.116 -2.843 1.00 66.62 171 ASP A C 1
ATOM 1333 O O . ASP A 1 171 ? 14.466 3.567 -1.987 1.00 66.62 171 ASP A O 1
ATOM 1337 N N . VAL A 1 172 ? 13.996 2.009 -3.534 1.00 64.38 172 VAL A N 1
ATOM 1338 C CA . VAL A 1 172 ? 15.273 1.305 -3.412 1.00 64.38 172 VAL A CA 1
ATOM 1339 C C . VAL A 1 172 ? 16.329 1.960 -4.299 1.00 64.38 172 VAL A C 1
ATOM 1341 O O . VAL A 1 172 ? 16.158 2.108 -5.504 1.00 64.38 172 VAL A O 1
ATOM 1344 N N . LYS A 1 173 ? 17.453 2.349 -3.685 1.00 72.62 173 LYS A N 1
ATOM 1345 C CA . LYS A 1 173 ? 18.627 2.899 -4.388 1.00 72.62 173 LYS A CA 1
ATOM 1346 C C . LYS A 1 173 ? 19.322 1.883 -5.298 1.00 72.62 173 LYS A C 1
ATOM 1348 O O . LYS A 1 173 ? 20.234 2.252 -6.019 1.00 72.62 173 LYS A O 1
ATOM 1353 N N . MET A 1 174 ? 18.935 0.618 -5.202 1.00 87.06 174 MET A N 1
ATOM 1354 C CA . MET A 1 174 ? 19.597 -0.506 -5.838 1.00 87.06 174 MET A CA 1
ATOM 1355 C C . MET A 1 174 ? 18.546 -1.344 -6.560 1.00 87.06 174 MET A C 1
ATOM 1357 O O . MET A 1 174 ? 17.442 -1.527 -6.037 1.00 87.06 174 MET A O 1
ATOM 1361 N N . ALA A 1 175 ? 18.876 -1.836 -7.751 1.00 93.19 175 ALA A N 1
ATOM 1362 C CA . ALA A 1 175 ? 17.992 -2.710 -8.508 1.00 93.19 175 ALA A CA 1
ATOM 1363 C C . ALA A 1 175 ? 18.131 -4.151 -8.013 1.00 93.19 175 ALA A C 1
ATOM 1365 O O . ALA A 1 175 ? 19.232 -4.613 -7.713 1.00 93.19 175 ALA A O 1
ATOM 1366 N N . MET A 1 176 ? 17.011 -4.862 -7.913 1.00 95.12 176 MET A N 1
ATOM 1367 C CA . MET A 1 176 ? 16.986 -6.235 -7.413 1.00 95.12 176 MET A CA 1
ATOM 1368 C C . MET A 1 176 ? 16.613 -7.205 -8.527 1.00 95.12 176 MET A C 1
ATOM 1370 O O . MET A 1 176 ? 15.709 -6.944 -9.327 1.00 95.12 176 MET A O 1
ATOM 1374 N N . PHE A 1 177 ? 17.299 -8.343 -8.583 1.00 96.81 177 PHE A N 1
ATOM 1375 C CA . PHE A 1 177 ? 17.023 -9.376 -9.573 1.00 96.81 177 PHE A CA 1
ATOM 1376 C C . PHE A 1 177 ? 17.174 -10.784 -9.011 1.00 96.81 177 PHE A C 1
ATOM 1378 O O . PHE A 1 177 ? 17.890 -11.031 -8.047 1.00 96.81 177 PHE A O 1
ATOM 1385 N N . CYS A 1 178 ? 16.478 -11.723 -9.643 1.00 97.38 178 CYS A N 1
ATOM 1386 C CA . CYS A 1 178 ? 16.633 -13.140 -9.374 1.00 97.38 178 CYS A CA 1
ATOM 1387 C C . CYS A 1 178 ? 17.613 -13.722 -10.403 1.00 97.38 178 CYS A C 1
ATOM 1389 O O . CYS A 1 178 ? 17.372 -13.548 -11.604 1.00 97.38 178 CYS A O 1
ATOM 1391 N N . PRO A 1 179 ? 18.683 -14.416 -9.976 1.00 96.81 179 PRO A N 1
ATOM 1392 C CA . PRO A 1 179 ? 19.633 -15.009 -10.910 1.00 96.81 179 PRO A CA 1
ATOM 1393 C C . PRO A 1 179 ? 18.986 -16.098 -11.775 1.00 96.81 179 PRO A C 1
ATOM 1395 O O . PRO A 1 179 ? 19.304 -16.194 -12.956 1.00 96.81 179 PRO A O 1
ATOM 1398 N N . GLU A 1 180 ? 18.032 -16.864 -11.235 1.00 97.50 180 GLU A N 1
ATOM 1399 C CA . GLU A 1 180 ? 17.316 -17.887 -12.008 1.00 97.50 180 GLU A CA 1
ATOM 1400 C C . GLU A 1 180 ? 16.401 -17.269 -13.069 1.00 97.50 180 GLU A C 1
ATOM 1402 O O . GLU A 1 180 ? 16.473 -17.674 -14.224 1.00 97.50 180 GLU A O 1
ATOM 1407 N N . CYS A 1 181 ? 15.636 -16.217 -12.739 1.00 98.06 181 CYS A N 1
ATOM 1408 C CA . CYS A 1 181 ? 14.877 -15.457 -13.744 1.00 98.06 181 CYS A CA 1
ATOM 1409 C C . CYS A 1 181 ? 15.777 -14.989 -14.898 1.00 98.06 181 CYS A C 1
ATOM 1411 O O . CYS A 1 181 ? 15.407 -15.131 -16.059 1.00 98.06 181 CYS A O 1
ATOM 1413 N N . ALA A 1 182 ? 16.956 -14.439 -14.584 1.00 97.44 182 ALA A N 1
ATOM 1414 C CA . ALA A 1 182 ? 17.869 -13.934 -15.604 1.00 97.44 182 ALA A CA 1
ATOM 1415 C C . ALA A 1 182 ? 18.427 -15.057 -16.498 1.00 97.44 182 ALA A C 1
ATOM 1417 O O . ALA A 1 182 ? 18.517 -14.889 -17.715 1.00 97.44 182 ALA A O 1
ATOM 1418 N N . ARG A 1 183 ? 18.754 -16.222 -15.916 1.00 97.19 183 ARG A N 1
ATOM 1419 C CA . ARG A 1 183 ? 19.188 -17.405 -16.677 1.00 97.19 183 ARG A CA 1
ATOM 1420 C C . ARG A 1 183 ? 18.064 -18.001 -17.519 1.00 97.19 183 ARG A C 1
ATOM 1422 O O . ARG A 1 183 ? 18.328 -18.430 -18.635 1.00 97.19 183 ARG A O 1
ATOM 1429 N N . GLU A 1 184 ? 16.830 -18.021 -17.021 1.00 97.75 184 GLU A N 1
ATOM 1430 C CA . GLU A 1 184 ? 15.662 -18.479 -17.782 1.00 97.75 184 GLU A CA 1
ATOM 1431 C C . GLU A 1 184 ? 15.355 -17.573 -18.971 1.00 97.75 184 GLU A C 1
ATOM 1433 O O . GLU A 1 184 ? 15.072 -18.075 -20.058 1.00 97.75 184 GLU A O 1
ATOM 1438 N N . ASP A 1 185 ? 15.435 -16.253 -18.783 1.00 97.81 185 ASP A N 1
ATOM 1439 C CA . ASP A 1 185 ? 15.203 -15.288 -19.856 1.00 97.81 185 ASP A CA 1
ATOM 1440 C C . ASP A 1 185 ? 16.147 -15.561 -21.043 1.00 97.81 185 ASP A C 1
ATOM 1442 O O . ASP A 1 185 ? 15.685 -15.647 -22.181 1.00 97.81 185 ASP A O 1
ATOM 1446 N N . ILE A 1 186 ? 17.437 -15.807 -20.781 1.00 96.81 186 ILE A N 1
ATOM 1447 C CA . ILE A 1 186 ? 18.432 -16.075 -21.834 1.00 96.81 186 ILE A CA 1
ATOM 1448 C C . ILE A 1 186 ? 18.392 -17.522 -22.333 1.00 96.81 186 ILE A C 1
ATOM 1450 O O . ILE A 1 186 ? 18.461 -17.781 -23.533 1.00 96.81 186 ILE A O 1
ATOM 1454 N N . GLY A 1 187 ? 18.303 -18.477 -21.413 1.00 95.81 187 GLY A N 1
ATOM 1455 C CA . GLY A 1 187 ? 18.388 -19.902 -21.704 1.00 95.81 187 GLY A CA 1
ATOM 1456 C C . GLY A 1 187 ? 17.073 -20.463 -22.229 1.00 95.81 187 GLY A C 1
ATOM 1457 O O . GLY A 1 187 ? 16.921 -20.702 -23.423 1.00 95.81 187 GLY A O 1
ATOM 1458 N N . SER A 1 188 ? 16.118 -20.709 -21.329 1.00 91.94 188 SER A N 1
ATOM 1459 C CA . SER A 1 188 ? 14.890 -21.447 -21.655 1.00 91.94 188 SER A CA 1
ATOM 1460 C C . SER A 1 188 ? 13.919 -20.654 -22.531 1.00 91.94 188 SER A C 1
ATOM 1462 O O . SER A 1 188 ? 13.224 -21.246 -23.355 1.00 91.94 188 SER A O 1
ATOM 1464 N N . ARG A 1 189 ? 13.879 -19.323 -22.390 1.00 92.56 189 ARG A N 1
ATOM 1465 C CA . ARG A 1 189 ? 13.034 -18.439 -23.211 1.00 92.56 189 ARG A CA 1
ATOM 1466 C C . ARG A 1 189 ? 13.711 -17.988 -24.506 1.00 92.56 189 ARG A C 1
ATOM 1468 O O . ARG A 1 189 ? 13.024 -17.465 -25.381 1.00 92.56 189 ARG A O 1
ATOM 1475 N N . GLY A 1 190 ? 15.026 -18.182 -24.629 1.00 94.44 190 GLY A N 1
ATOM 1476 C CA . GLY A 1 190 ? 15.803 -17.808 -25.811 1.00 94.44 190 GLY A CA 1
ATOM 1477 C C . GLY A 1 190 ? 15.824 -16.303 -26.096 1.00 94.44 190 GLY A C 1
ATOM 1478 O O . GLY A 1 190 ? 16.004 -15.906 -27.249 1.00 94.44 190 GLY A O 1
ATOM 1479 N N . LEU A 1 191 ? 15.595 -15.454 -25.086 1.00 96.00 191 LEU A N 1
ATOM 1480 C CA . LEU A 1 191 ? 15.744 -14.012 -25.254 1.00 96.00 191 LEU A CA 1
ATOM 1481 C C . LEU A 1 191 ? 17.241 -13.672 -25.327 1.00 96.00 191 LEU A C 1
ATOM 1483 O O . LEU A 1 191 ? 18.051 -14.268 -24.625 1.00 96.00 191 LEU A O 1
ATOM 1487 N N . PRO A 1 192 ? 17.649 -12.676 -26.124 1.00 96.00 192 PRO A N 1
ATOM 1488 C CA . PRO A 1 192 ? 19.055 -12.284 -26.194 1.00 96.00 192 PRO A CA 1
ATOM 1489 C C . PRO A 1 192 ? 19.534 -11.490 -24.963 1.00 96.00 192 PRO A C 1
ATOM 1491 O O . PRO A 1 192 ? 20.681 -11.056 -24.931 1.00 96.00 192 PRO A O 1
ATOM 1494 N N . PHE A 1 193 ? 18.661 -11.247 -23.983 1.00 96.12 193 PHE A N 1
ATOM 1495 C CA . PHE A 1 193 ? 18.921 -10.473 -22.770 1.00 96.12 193 PHE A CA 1
ATOM 1496 C C . PHE A 1 193 ? 17.960 -10.912 -21.658 1.00 96.12 193 PHE A C 1
ATOM 1498 O O . PHE A 1 193 ? 16.886 -11.453 -21.933 1.00 96.12 193 PHE A O 1
ATOM 1505 N N . SER A 1 194 ? 18.304 -10.604 -20.410 1.00 97.75 194 SER A N 1
ATOM 1506 C CA . SER A 1 194 ? 17.358 -10.646 -19.286 1.00 97.75 194 SER A CA 1
ATOM 1507 C C . SER A 1 194 ? 16.795 -9.256 -18.977 1.00 97.75 194 SER A C 1
ATOM 1509 O O . SER A 1 194 ? 17.294 -8.248 -19.478 1.00 97.75 194 SER A O 1
ATOM 1511 N N . TYR A 1 195 ? 15.749 -9.160 -18.155 1.00 98.00 195 TYR A N 1
ATOM 1512 C CA . TYR A 1 195 ? 15.141 -7.861 -17.850 1.00 98.00 195 TYR A CA 1
ATOM 1513 C C . TYR A 1 195 ? 14.715 -7.708 -16.387 1.00 98.00 195 TYR A C 1
ATOM 1515 O O . TYR A 1 195 ? 14.437 -8.668 -15.668 1.00 98.00 195 TYR A O 1
ATOM 1523 N N . TRP A 1 196 ? 14.664 -6.456 -15.927 1.00 97.75 196 TRP A N 1
ATOM 1524 C CA . TRP A 1 196 ? 14.287 -6.118 -14.556 1.00 97.75 196 TRP A CA 1
ATOM 1525 C C . TRP A 1 196 ? 12.800 -6.382 -14.329 1.00 97.75 196 TRP A C 1
ATOM 1527 O O . TRP A 1 196 ? 11.953 -5.713 -14.917 1.00 97.75 196 TRP A O 1
ATOM 1537 N N . ARG A 1 197 ? 12.466 -7.335 -13.457 1.00 97.81 197 ARG A N 1
ATOM 1538 C CA . ARG A 1 197 ? 11.070 -7.660 -13.131 1.00 97.81 197 ARG A CA 1
ATOM 1539 C C . ARG A 1 197 ? 10.508 -6.696 -12.098 1.00 97.81 197 ARG A C 1
ATOM 1541 O O . ARG A 1 197 ? 11.177 -6.369 -11.118 1.00 97.81 197 ARG A O 1
ATOM 1548 N N . ARG A 1 198 ? 9.260 -6.264 -12.279 1.00 97.00 198 ARG A N 1
ATOM 1549 C CA . ARG A 1 198 ? 8.601 -5.343 -11.336 1.00 97.00 198 ARG A CA 1
ATOM 1550 C C . ARG A 1 198 ? 8.478 -5.917 -9.921 1.00 97.00 198 ARG A C 1
ATOM 1552 O O . ARG A 1 198 ? 8.787 -5.209 -8.968 1.00 97.00 198 ARG A O 1
ATOM 1559 N N . GLY A 1 199 ? 8.078 -7.186 -9.799 1.00 97.00 199 GLY A N 1
ATOM 1560 C CA . GLY A 1 199 ? 7.857 -7.863 -8.513 1.00 97.00 199 GLY A CA 1
ATOM 1561 C C . GLY A 1 199 ? 9.063 -7.809 -7.575 1.00 97.00 199 GLY A C 1
ATOM 1562 O O . GLY A 1 199 ? 8.926 -7.501 -6.394 1.00 97.00 199 GLY A O 1
ATOM 1563 N N . HIS A 1 200 ? 10.269 -7.930 -8.138 1.00 97.31 200 HIS A N 1
ATOM 1564 C CA . HIS A 1 200 ? 11.524 -7.845 -7.389 1.00 97.31 200 HIS A CA 1
ATOM 1565 C C . HIS A 1 200 ? 11.780 -6.477 -6.748 1.00 97.31 200 HIS A C 1
ATOM 1567 O O . HIS A 1 200 ? 12.636 -6.376 -5.884 1.00 97.31 200 HIS A O 1
ATOM 1573 N N . HIS A 1 201 ? 11.072 -5.425 -7.162 1.00 96.25 201 HIS A N 1
ATOM 1574 C CA . HIS A 1 201 ? 11.261 -4.057 -6.667 1.00 96.25 201 HIS A CA 1
ATOM 1575 C C . HIS A 1 201 ? 10.163 -3.625 -5.685 1.00 96.25 201 HIS A C 1
ATOM 1577 O O . HIS A 1 201 ? 10.113 -2.461 -5.277 1.00 96.25 201 HIS A O 1
ATOM 1583 N N . LEU A 1 202 ? 9.267 -4.539 -5.305 1.00 95.12 202 LEU A N 1
ATOM 1584 C CA . LEU A 1 202 ? 8.267 -4.295 -4.274 1.00 95.12 202 LEU A CA 1
ATOM 1585 C C . LEU A 1 202 ? 8.946 -4.182 -2.900 1.00 95.12 202 LEU A C 1
ATOM 1587 O O . LEU A 1 202 ? 9.878 -4.917 -2.579 1.00 95.12 202 LEU A O 1
ATOM 1591 N N . ALA A 1 203 ? 8.480 -3.243 -2.072 1.00 92.88 203 ALA A N 1
ATOM 1592 C CA . ALA A 1 203 ? 9.081 -2.982 -0.763 1.00 92.88 203 ALA A CA 1
ATOM 1593 C C . ALA A 1 203 ? 9.138 -4.264 0.085 1.00 92.88 203 ALA A C 1
ATOM 1595 O O . ALA A 1 203 ? 8.119 -4.925 0.249 1.00 92.88 203 ALA A O 1
ATOM 1596 N N . GLY A 1 204 ? 10.305 -4.610 0.629 1.00 93.88 204 GLY A N 1
ATOM 1597 C CA . GLY A 1 204 ? 10.492 -5.789 1.486 1.00 93.88 204 GLY A CA 1
ATOM 1598 C C . GLY A 1 204 ? 10.561 -7.133 0.759 1.00 93.88 204 GLY A C 1
ATOM 1599 O O . GLY A 1 204 ? 10.853 -8.143 1.397 1.00 93.88 204 GLY A O 1
ATOM 1600 N N . VAL A 1 205 ? 10.336 -7.184 -0.557 1.00 96.06 205 VAL A N 1
ATOM 1601 C CA . VAL A 1 205 ? 10.549 -8.415 -1.325 1.00 96.06 205 VAL A CA 1
ATOM 1602 C C . VAL A 1 205 ? 12.052 -8.655 -1.433 1.00 96.06 205 VAL A C 1
ATOM 1604 O O . VAL A 1 205 ? 12.768 -7.902 -2.081 1.00 96.06 205 VAL A O 1
ATOM 1607 N N . VAL A 1 206 ? 12.526 -9.693 -0.743 1.00 95.50 206 VAL A N 1
ATOM 1608 C CA . VAL A 1 206 ? 13.948 -10.088 -0.674 1.00 95.50 206 VAL A CA 1
ATOM 1609 C C . VAL A 1 206 ? 14.206 -11.455 -1.304 1.00 95.50 206 VAL A C 1
ATOM 1611 O O . VAL A 1 206 ? 15.337 -11.935 -1.336 1.00 95.50 206 VAL A O 1
ATOM 1614 N N . SER A 1 207 ? 13.162 -12.117 -1.794 1.00 96.25 207 SER A N 1
ATOM 1615 C CA . SER A 1 207 ? 13.245 -13.417 -2.454 1.00 96.25 207 SER A CA 1
ATOM 1616 C C . SER A 1 207 ? 12.264 -13.460 -3.615 1.00 96.25 207 SER A C 1
ATOM 1618 O O . SER A 1 207 ? 11.190 -12.863 -3.548 1.00 96.25 207 SER A O 1
ATOM 1620 N N . CYS A 1 208 ? 12.644 -14.151 -4.684 1.00 97.94 208 CYS A N 1
ATOM 1621 C CA . CYS A 1 208 ? 11.778 -14.352 -5.837 1.00 97.94 208 CYS A CA 1
ATOM 1622 C C . CYS A 1 208 ? 10.635 -15.298 -5.461 1.00 97.94 208 CYS A C 1
ATOM 1624 O O . CYS A 1 208 ? 10.892 -16.397 -4.971 1.00 97.94 208 CYS A O 1
ATOM 1626 N N . SER A 1 209 ? 9.385 -14.909 -5.717 1.00 97.19 209 SER A N 1
ATOM 1627 C CA . SER A 1 209 ? 8.221 -15.762 -5.440 1.00 97.19 209 SER A CA 1
ATOM 1628 C C . SER A 1 209 ? 8.194 -17.029 -6.312 1.00 97.19 209 SER A C 1
ATOM 1630 O O . SER A 1 209 ? 7.665 -18.053 -5.891 1.00 97.19 209 SER A O 1
ATOM 1632 N N . THR A 1 210 ? 8.775 -16.955 -7.517 1.00 97.44 210 THR A N 1
ATOM 1633 C CA . THR A 1 210 ? 8.758 -18.027 -8.521 1.00 97.44 210 THR A CA 1
ATOM 1634 C C . THR A 1 210 ? 9.845 -19.060 -8.244 1.00 97.44 210 THR A C 1
ATOM 1636 O O . THR A 1 210 ? 9.572 -20.254 -8.210 1.00 97.44 210 THR A O 1
ATOM 1639 N N . HIS A 1 211 ? 11.080 -18.603 -8.016 1.00 97.69 211 HIS A N 1
ATOM 1640 C CA . HIS A 1 211 ? 12.239 -19.484 -7.825 1.00 97.69 211 HIS A CA 1
ATOM 1641 C C . HIS A 1 211 ? 12.566 -19.771 -6.360 1.00 97.69 211 HIS A C 1
ATOM 1643 O O . HIS A 1 211 ? 13.428 -20.597 -6.087 1.00 97.69 211 HIS A O 1
ATOM 1649 N N . ALA A 1 212 ? 11.921 -19.076 -5.419 1.00 96.50 212 ALA A N 1
ATOM 1650 C CA . ALA A 1 212 ? 12.171 -19.171 -3.979 1.00 96.50 212 ALA A CA 1
ATOM 1651 C C . ALA A 1 212 ? 13.634 -18.920 -3.548 1.00 96.50 212 ALA A C 1
ATOM 1653 O O . ALA A 1 212 ? 14.041 -19.312 -2.454 1.00 96.50 212 ALA A O 1
ATOM 1654 N N . VAL A 1 213 ? 14.420 -18.229 -4.381 1.00 95.06 213 VAL A N 1
ATOM 1655 C CA . VAL A 1 213 ? 15.809 -17.845 -4.088 1.00 95.06 213 VAL A CA 1
ATOM 1656 C C . VAL A 1 213 ? 15.909 -16.380 -3.648 1.00 95.06 213 VAL A C 1
ATOM 1658 O O . VAL A 1 213 ? 15.096 -15.557 -4.091 1.00 95.06 213 VAL A O 1
ATOM 1661 N N . PRO A 1 214 ? 16.906 -16.016 -2.817 1.00 95.31 214 PRO A N 1
ATOM 1662 C CA . PRO A 1 214 ? 17.182 -14.624 -2.477 1.00 95.31 214 PRO A CA 1
ATOM 1663 C C . PRO A 1 214 ? 17.424 -13.759 -3.719 1.00 95.31 214 PRO A C 1
ATOM 1665 O O . PRO A 1 214 ? 18.055 -14.196 -4.684 1.00 95.31 214 PRO A O 1
ATOM 1668 N N . LEU A 1 215 ? 16.926 -12.523 -3.688 1.00 94.88 215 LEU A N 1
ATOM 1669 C CA . LEU A 1 215 ? 17.216 -11.541 -4.728 1.00 94.88 215 LEU A CA 1
ATOM 1670 C C . LEU A 1 215 ? 18.626 -10.980 -4.538 1.00 94.88 215 LEU A C 1
ATOM 1672 O O . LEU A 1 215 ? 19.039 -10.651 -3.426 1.00 94.88 215 LEU A O 1
ATOM 1676 N N . LEU A 1 216 ? 19.346 -10.849 -5.646 1.00 94.38 216 LEU A N 1
ATOM 1677 C CA . LEU A 1 216 ? 20.627 -10.164 -5.716 1.00 94.38 216 LEU A CA 1
ATOM 1678 C C . LEU A 1 216 ? 20.398 -8.675 -5.961 1.00 94.38 216 LEU A C 1
ATOM 1680 O O . LEU A 1 216 ? 19.395 -8.274 -6.555 1.00 94.38 216 LEU A O 1
ATOM 1684 N N . VAL A 1 217 ? 21.338 -7.858 -5.499 1.00 93.00 217 VAL A N 1
ATOM 1685 C CA . VAL A 1 217 ? 21.218 -6.401 -5.483 1.00 93.00 217 VAL A CA 1
ATOM 1686 C C . VAL A 1 217 ? 22.309 -5.799 -6.360 1.00 93.00 217 VAL A C 1
ATOM 1688 O O . VAL A 1 217 ? 23.469 -5.817 -5.968 1.00 93.00 217 VAL A O 1
ATOM 1691 N N . ALA A 1 218 ? 21.961 -5.226 -7.510 1.00 93.19 218 ALA A N 1
ATOM 1692 C CA . ALA A 1 218 ? 22.904 -4.466 -8.325 1.00 93.19 218 ALA A CA 1
ATOM 1693 C C . ALA A 1 218 ? 23.215 -3.123 -7.643 1.00 93.19 218 ALA A C 1
ATOM 1695 O O . ALA A 1 218 ? 22.345 -2.261 -7.501 1.00 93.19 218 ALA A O 1
ATOM 1696 N N . GLY A 1 219 ? 24.454 -2.984 -7.167 1.00 84.38 219 GLY A N 1
ATOM 1697 C CA . GLY A 1 219 ? 24.864 -1.924 -6.241 1.00 84.38 219 GLY A CA 1
ATOM 1698 C C . GLY A 1 219 ? 25.271 -0.590 -6.869 1.00 84.38 219 GLY A C 1
ATOM 1699 O O . GLY A 1 219 ? 25.721 0.290 -6.138 1.00 84.38 219 GLY A O 1
ATOM 1700 N N . ASP A 1 220 ? 25.162 -0.423 -8.188 1.00 86.81 220 ASP A N 1
ATOM 1701 C CA . ASP A 1 220 ? 25.580 0.800 -8.873 1.00 86.81 220 ASP A CA 1
ATOM 1702 C C . ASP A 1 220 ? 24.418 1.789 -9.114 1.00 86.81 220 ASP A C 1
ATOM 1704 O O . ASP A 1 220 ? 23.265 1.401 -9.311 1.00 86.81 220 ASP A O 1
ATOM 1708 N N . ASP A 1 221 ? 24.725 3.092 -9.120 1.00 85.56 221 ASP A N 1
ATOM 1709 C CA . ASP A 1 221 ? 23.744 4.178 -9.328 1.00 85.56 221 ASP A CA 1
ATOM 1710 C C . ASP A 1 221 ? 23.081 4.142 -10.723 1.00 85.56 221 ASP A C 1
ATOM 1712 O O . ASP A 1 221 ? 22.059 4.794 -10.957 1.00 85.56 221 ASP A O 1
ATOM 1716 N N . SER A 1 222 ? 23.670 3.397 -11.659 1.00 88.62 222 SER A N 1
ATOM 1717 C CA . SER A 1 222 ? 23.219 3.197 -13.037 1.00 88.62 222 SER A CA 1
ATOM 1718 C C . SER A 1 222 ? 22.684 1.782 -13.268 1.00 88.62 222 SER A C 1
ATOM 1720 O O . SER A 1 222 ? 22.647 1.330 -14.408 1.00 88.62 222 SER A O 1
ATOM 1722 N N . CYS A 1 223 ? 22.263 1.072 -12.215 1.00 91.38 223 CYS A N 1
ATOM 1723 C CA . CYS A 1 223 ? 21.989 -0.364 -12.301 1.00 91.38 223 CYS A CA 1
ATOM 1724 C C . CYS A 1 223 ? 20.938 -0.730 -13.358 1.00 91.38 223 CYS A C 1
ATOM 1726 O O . CYS A 1 223 ? 21.019 -1.772 -14.000 1.00 91.38 223 CYS A O 1
ATOM 1728 N N . PHE A 1 224 ? 19.979 0.163 -13.604 1.00 93.31 224 PHE A N 1
ATOM 1729 C CA . PHE A 1 224 ? 18.974 -0.025 -14.646 1.00 93.31 224 PHE A CA 1
ATOM 1730 C C . PHE A 1 224 ? 19.494 0.176 -16.076 1.00 93.31 224 PHE A C 1
ATOM 1732 O O . PHE A 1 224 ? 18.817 -0.270 -16.993 1.00 93.31 224 PHE A O 1
ATOM 1739 N N . ASP A 1 225 ? 20.660 0.800 -16.286 1.00 91.50 225 ASP A N 1
ATOM 1740 C CA . ASP A 1 225 ? 21.265 1.030 -17.611 1.00 91.50 225 ASP A CA 1
ATOM 1741 C C . ASP A 1 225 ? 21.846 -0.262 -18.227 1.00 91.50 225 ASP A C 1
ATOM 1743 O O . ASP A 1 225 ? 22.223 -0.275 -19.402 1.00 91.50 225 ASP A O 1
ATOM 1747 N N . ARG A 1 226 ? 21.925 -1.353 -17.451 1.00 93.00 226 ARG A N 1
ATOM 1748 C CA . ARG A 1 226 ? 22.335 -2.691 -17.902 1.00 93.00 226 ARG A CA 1
ATOM 1749 C C . ARG A 1 226 ? 21.240 -3.714 -17.601 1.00 93.00 226 ARG A C 1
ATOM 1751 O O . ARG A 1 226 ? 20.377 -3.500 -16.752 1.00 93.00 226 ARG A O 1
ATOM 1758 N N . CYS A 1 227 ? 21.265 -4.830 -18.320 1.00 95.69 227 CYS A N 1
ATOM 1759 C CA . CYS A 1 227 ? 20.354 -5.947 -18.075 1.00 95.69 227 CYS A CA 1
ATOM 1760 C C . CYS A 1 227 ? 20.845 -6.794 -16.880 1.00 95.69 227 CYS A C 1
ATOM 1762 O O . CYS A 1 227 ? 22.055 -6.850 -16.654 1.00 95.69 227 CYS A O 1
ATOM 1764 N N . PRO A 1 228 ? 19.957 -7.460 -16.115 1.00 96.88 228 PRO A N 1
ATOM 1765 C CA . PRO A 1 228 ? 20.341 -8.264 -14.946 1.00 96.88 228 PRO A CA 1
ATOM 1766 C C . PRO A 1 228 ? 21.431 -9.319 -15.191 1.00 96.88 228 PRO A C 1
ATOM 1768 O O . PRO A 1 228 ? 22.253 -9.578 -14.318 1.00 96.88 228 PRO A O 1
ATOM 1771 N N . ASP A 1 229 ? 21.473 -9.910 -16.381 1.00 95.75 229 ASP A N 1
ATOM 1772 C CA . ASP A 1 229 ? 22.437 -10.936 -16.782 1.00 95.75 229 ASP A CA 1
ATOM 1773 C C . ASP A 1 229 ? 23.877 -10.439 -16.756 1.00 95.75 229 ASP A C 1
ATOM 1775 O O . ASP A 1 229 ? 24.788 -11.211 -16.461 1.00 95.75 229 ASP A O 1
ATOM 1779 N N . HIS A 1 230 ? 24.068 -9.134 -16.952 1.00 94.88 230 HIS A N 1
ATOM 1780 C CA . HIS A 1 230 ? 25.357 -8.484 -16.800 1.00 94.88 230 HIS A CA 1
ATOM 1781 C C . HIS A 1 230 ? 25.961 -8.702 -15.406 1.00 94.88 230 HIS A C 1
ATOM 1783 O O . HIS A 1 230 ? 27.173 -8.823 -15.261 1.00 94.88 230 HIS A O 1
ATOM 1789 N N . TYR A 1 231 ? 25.111 -8.792 -14.385 1.00 94.12 231 TYR A N 1
ATOM 1790 C CA . TYR A 1 231 ? 25.524 -8.914 -12.995 1.00 94.12 231 TYR A CA 1
ATOM 1791 C C . TYR A 1 231 ? 25.712 -10.373 -12.554 1.00 94.12 231 TYR A C 1
ATOM 1793 O O . TYR A 1 231 ? 26.244 -10.614 -11.474 1.00 94.12 231 TYR A O 1
ATOM 1801 N N . LEU A 1 232 ? 25.329 -11.373 -13.360 1.00 92.75 232 LEU A N 1
ATOM 1802 C CA . LEU A 1 232 ? 25.396 -12.788 -12.958 1.00 92.75 232 LEU A CA 1
ATOM 1803 C C . LEU A 1 232 ? 26.813 -13.254 -12.601 1.00 92.75 232 LEU A C 1
ATOM 1805 O O . LEU A 1 232 ? 26.964 -14.097 -11.721 1.00 92.75 232 LEU A O 1
ATOM 1809 N N . SER A 1 233 ? 27.840 -12.722 -13.268 1.00 88.75 233 SER A N 1
ATOM 1810 C CA . SER A 1 233 ? 29.241 -13.075 -13.005 1.00 88.75 233 SER A CA 1
ATOM 1811 C C . SER A 1 233 ? 29.848 -12.350 -11.805 1.00 88.75 233 SER A C 1
ATOM 1813 O O . SER A 1 233 ? 30.889 -12.772 -11.309 1.00 88.75 233 SER A O 1
ATOM 1815 N N . GLU A 1 234 ? 29.243 -11.247 -11.361 1.00 85.88 234 GLU A N 1
ATOM 1816 C CA . GLU A 1 234 ? 29.809 -10.382 -10.319 1.00 85.88 234 GLU A CA 1
ATOM 1817 C C . GLU A 1 234 ? 29.413 -10.820 -8.904 1.00 85.88 234 GLU A C 1
ATOM 1819 O O . GLU A 1 234 ? 30.085 -10.471 -7.933 1.00 85.88 234 GLU A O 1
ATOM 1824 N N . PHE A 1 235 ? 28.341 -11.603 -8.767 1.00 81.88 235 PHE A N 1
ATOM 1825 C CA . PHE A 1 235 ? 27.815 -11.986 -7.463 1.00 81.88 235 PHE A CA 1
ATOM 1826 C C . PHE A 1 235 ? 28.293 -13.360 -7.015 1.00 81.88 235 PHE A C 1
ATOM 1828 O O . PHE A 1 235 ? 27.951 -14.388 -7.596 1.00 81.88 235 PHE A O 1
ATOM 1835 N N . ASN A 1 236 ? 29.001 -13.365 -5.886 1.00 70.38 236 ASN A N 1
ATOM 1836 C CA . ASN A 1 236 ? 29.168 -14.564 -5.084 1.00 70.38 236 ASN A CA 1
ATOM 1837 C C . ASN A 1 236 ? 27.945 -14.720 -4.157 1.00 70.38 236 ASN A C 1
ATOM 1839 O O . ASN A 1 236 ? 27.621 -13.823 -3.371 1.00 70.38 236 ASN A O 1
ATOM 1843 N N . THR A 1 237 ? 27.256 -15.857 -4.255 1.00 66.69 237 THR A N 1
ATOM 1844 C CA . THR A 1 237 ? 26.027 -16.194 -3.507 1.00 66.69 237 THR A CA 1
ATOM 1845 C C . THR A 1 237 ? 26.209 -16.256 -1.986 1.00 66.69 237 THR A C 1
ATOM 1847 O O . THR A 1 237 ? 25.228 -16.333 -1.254 1.00 66.69 237 THR A O 1
ATOM 1850 N N . GLU A 1 238 ? 27.441 -16.179 -1.488 1.00 65.06 238 GLU A N 1
ATOM 1851 C CA . GLU A 1 238 ? 27.787 -16.349 -0.071 1.00 65.06 238 GLU A CA 1
ATOM 1852 C C . GLU A 1 238 ? 27.379 -15.180 0.848 1.00 65.06 238 GLU A C 1
ATOM 1854 O O . GLU A 1 238 ? 27.502 -15.287 2.065 1.00 65.06 238 GLU A O 1
ATOM 1859 N N . SER A 1 239 ? 26.882 -14.060 0.310 1.00 65.25 239 SER A N 1
ATOM 1860 C CA . SER A 1 239 ? 26.619 -12.846 1.107 1.00 65.25 239 SER A CA 1
ATOM 1861 C C . SER A 1 239 ? 25.218 -12.749 1.728 1.00 65.25 239 SER A C 1
ATOM 1863 O O . SER A 1 239 ? 24.990 -11.891 2.585 1.00 65.25 239 SER A O 1
ATOM 1865 N N . ALA A 1 240 ? 24.272 -13.615 1.349 1.00 76.25 240 ALA A N 1
ATOM 1866 C CA . ALA A 1 240 ? 22.935 -13.588 1.932 1.00 76.25 240 ALA A CA 1
ATOM 1867 C C . ALA A 1 240 ? 22.951 -14.240 3.320 1.00 76.25 240 ALA A C 1
ATOM 1869 O O . ALA A 1 240 ? 23.189 -15.440 3.459 1.00 76.25 240 ALA A O 1
ATOM 1870 N N . ARG A 1 241 ? 22.665 -13.454 4.364 1.00 82.00 241 ARG A N 1
ATOM 1871 C CA . ARG A 1 241 ? 22.451 -14.007 5.704 1.00 82.00 241 ARG A CA 1
ATOM 1872 C C . ARG A 1 241 ? 21.276 -14.993 5.630 1.00 82.00 241 ARG A C 1
ATOM 1874 O O . ARG A 1 241 ? 20.196 -14.573 5.208 1.00 82.00 241 ARG A O 1
ATOM 1881 N N . PRO A 1 242 ? 21.451 -16.260 6.041 1.00 86.19 242 PRO A N 1
ATOM 1882 C CA . PRO A 1 242 ? 20.357 -17.216 6.023 1.00 86.19 242 PRO A CA 1
ATOM 1883 C C . PRO A 1 242 ? 19.247 -16.725 6.954 1.00 86.19 242 PRO A C 1
ATOM 1885 O O . PRO A 1 242 ? 19.504 -16.289 8.081 1.00 86.19 242 PRO A O 1
ATOM 1888 N N . LEU A 1 243 ? 18.019 -16.759 6.450 1.00 91.19 243 LEU A N 1
ATOM 1889 C CA . LEU A 1 243 ? 16.820 -16.526 7.239 1.00 91.19 243 LEU A CA 1
ATOM 1890 C C . LEU A 1 243 ? 16.410 -17.836 7.910 1.00 91.19 243 LEU A C 1
ATOM 1892 O O . LEU A 1 243 ? 16.682 -18.916 7.390 1.00 91.19 243 LEU A O 1
ATOM 1896 N N . ASP A 1 244 ? 15.742 -17.732 9.055 1.00 95.12 244 ASP A N 1
ATOM 1897 C CA . ASP A 1 244 ? 15.046 -18.880 9.628 1.00 95.12 244 ASP A CA 1
ATOM 1898 C C . ASP A 1 244 ? 13.993 -19.404 8.636 1.00 95.12 244 ASP A C 1
ATOM 1900 O O . ASP A 1 244 ? 13.351 -18.611 7.940 1.00 95.12 244 ASP A O 1
ATOM 1904 N N . GLU A 1 245 ? 13.802 -20.723 8.583 1.00 96.31 245 GLU A N 1
ATOM 1905 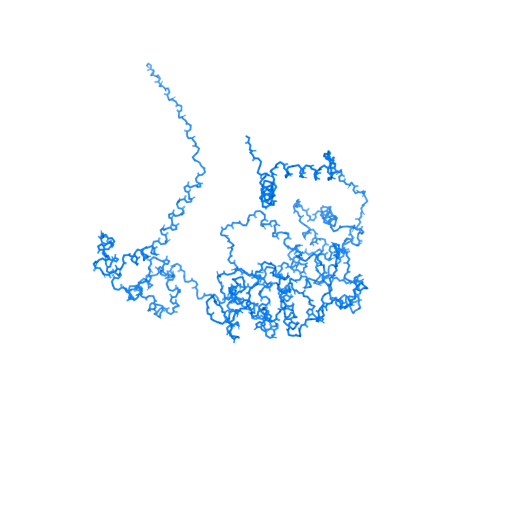C CA . GLU A 1 245 ? 12.888 -21.373 7.635 1.00 96.31 245 GLU A CA 1
ATOM 1906 C C . GLU A 1 245 ? 11.455 -20.828 7.760 1.00 96.31 245 GLU A C 1
ATOM 1908 O O . GLU A 1 245 ? 10.787 -20.573 6.753 1.00 96.31 245 GLU A O 1
ATOM 1913 N N . SER A 1 246 ? 10.997 -20.549 8.987 1.00 96.88 246 SER A N 1
ATOM 1914 C CA . SER A 1 246 ? 9.660 -19.993 9.217 1.00 96.88 246 SER A CA 1
ATOM 1915 C C . SER A 1 246 ? 9.540 -18.552 8.713 1.00 96.88 246 SER A C 1
ATOM 1917 O O . SER A 1 246 ? 8.548 -18.195 8.069 1.00 96.88 246 SER A O 1
ATOM 1919 N N . ALA A 1 247 ? 10.575 -17.734 8.925 1.00 96.94 247 ALA A N 1
ATOM 1920 C CA . ALA A 1 247 ? 10.630 -16.372 8.407 1.00 96.94 247 ALA A CA 1
ATOM 1921 C C . ALA A 1 247 ? 10.689 -16.369 6.872 1.00 96.94 247 ALA A C 1
ATOM 1923 O O . ALA A 1 247 ? 9.985 -15.588 6.231 1.00 96.94 247 ALA A O 1
ATOM 1924 N N . GLN A 1 248 ? 11.471 -17.272 6.273 1.00 96.56 248 GLN A N 1
ATOM 1925 C CA . GLN A 1 248 ? 11.556 -17.427 4.822 1.00 96.56 248 GLN A CA 1
ATOM 1926 C C . GLN A 1 248 ? 10.199 -17.806 4.219 1.00 96.56 248 GLN A C 1
ATOM 1928 O O . GLN A 1 248 ? 9.784 -17.192 3.236 1.00 96.56 248 GLN A O 1
ATOM 1933 N N . ALA A 1 249 ? 9.465 -18.743 4.827 1.00 97.81 249 ALA A N 1
ATOM 1934 C CA . ALA A 1 249 ? 8.128 -19.119 4.369 1.00 97.81 249 ALA A CA 1
ATOM 1935 C C . ALA A 1 249 ? 7.150 -17.927 4.386 1.00 97.81 249 ALA A C 1
ATOM 1937 O O . ALA A 1 249 ? 6.418 -17.706 3.417 1.00 97.81 249 ALA A O 1
ATOM 1938 N N . ILE A 1 250 ? 7.177 -17.113 5.449 1.00 98.38 250 ILE A N 1
ATOM 1939 C CA . ILE A 1 250 ? 6.361 -15.891 5.547 1.00 98.38 250 ILE A CA 1
ATOM 1940 C C . ILE A 1 250 ? 6.760 -14.880 4.466 1.00 98.38 250 ILE A C 1
ATOM 1942 O O . ILE A 1 250 ? 5.887 -14.294 3.826 1.00 98.38 250 ILE A O 1
ATOM 1946 N N . LEU A 1 251 ? 8.059 -14.673 4.235 1.00 97.56 251 LEU A N 1
ATOM 1947 C CA . LEU A 1 251 ? 8.547 -13.701 3.253 1.00 97.56 251 LEU A CA 1
ATOM 1948 C C . LEU A 1 251 ? 8.289 -14.134 1.801 1.00 97.56 251 LEU A C 1
ATOM 1950 O O . LEU A 1 251 ? 7.992 -13.282 0.963 1.00 97.56 251 LEU A O 1
ATOM 1954 N N . LEU A 1 252 ? 8.308 -15.435 1.501 1.00 98.06 252 LEU A N 1
ATOM 1955 C CA . LEU A 1 252 ? 7.880 -15.960 0.199 1.00 98.06 252 LEU A CA 1
ATOM 1956 C C . LEU A 1 252 ? 6.373 -15.780 -0.012 1.00 98.06 252 LEU A C 1
ATOM 1958 O O . LEU A 1 252 ? 5.945 -15.339 -1.080 1.00 98.06 252 LEU A O 1
ATOM 1962 N N . ARG A 1 253 ? 5.564 -16.039 1.025 1.00 98.44 253 ARG A N 1
ATOM 1963 C CA . ARG A 1 253 ? 4.117 -15.774 0.993 1.00 98.44 253 ARG A CA 1
ATOM 1964 C C . ARG A 1 253 ? 3.834 -14.283 0.792 1.00 98.44 253 ARG A C 1
ATOM 1966 O O . ARG A 1 253 ? 2.978 -13.924 -0.011 1.00 98.44 253 ARG A O 1
ATOM 1973 N N . TYR A 1 254 ? 4.591 -13.419 1.468 1.00 98.50 254 TYR A N 1
ATOM 1974 C CA . TYR A 1 254 ? 4.544 -11.970 1.290 1.00 98.50 254 TYR A CA 1
ATOM 1975 C C . TYR A 1 254 ? 4.867 -11.552 -0.147 1.00 98.50 254 TYR A C 1
ATOM 1977 O O . TYR A 1 254 ? 4.107 -10.775 -0.729 1.00 98.50 254 TYR A O 1
ATOM 1985 N N . ALA A 1 255 ? 5.956 -12.072 -0.723 1.00 98.06 255 ALA A N 1
ATOM 1986 C CA . ALA A 1 255 ? 6.351 -11.778 -2.098 1.00 98.06 255 ALA A CA 1
ATOM 1987 C C . ALA A 1 255 ? 5.251 -12.174 -3.088 1.00 98.06 255 ALA A C 1
ATOM 1989 O O . ALA A 1 255 ? 4.827 -11.344 -3.887 1.00 98.06 255 ALA A O 1
ATOM 1990 N N . ARG A 1 256 ? 4.707 -13.391 -2.954 1.00 98.31 256 ARG A N 1
ATOM 1991 C CA . ARG A 1 256 ? 3.616 -13.888 -3.804 1.00 98.31 256 ARG A CA 1
ATOM 1992 C C . ARG A 1 256 ? 2.355 -13.024 -3.720 1.00 98.31 256 ARG A C 1
ATOM 1994 O O . ARG A 1 256 ? 1.829 -12.623 -4.750 1.00 98.31 256 ARG A O 1
ATOM 2001 N N . ILE A 1 257 ? 1.892 -12.692 -2.509 1.00 98.56 257 ILE A N 1
ATOM 2002 C CA . ILE A 1 257 ? 0.713 -11.824 -2.323 1.00 98.56 257 ILE A CA 1
ATOM 2003 C C . ILE A 1 257 ? 0.959 -10.440 -2.940 1.00 98.56 257 ILE A C 1
ATOM 2005 O O . ILE A 1 257 ? 0.074 -9.870 -3.580 1.00 98.56 257 ILE A O 1
ATOM 2009 N N . SER A 1 258 ? 2.158 -9.890 -2.744 1.00 97.94 258 SER A N 1
ATOM 2010 C CA . SER A 1 258 ? 2.501 -8.552 -3.227 1.00 97.94 258 SER A CA 1
ATOM 2011 C C . SER A 1 258 ? 2.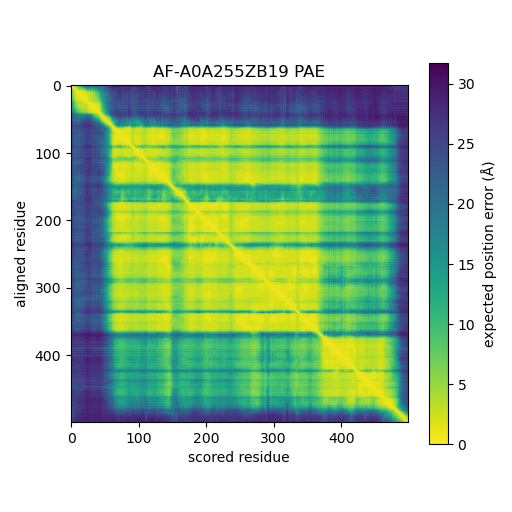564 -8.493 -4.755 1.00 97.94 258 SER A C 1
ATOM 2013 O O . SER A 1 258 ? 2.081 -7.527 -5.348 1.00 97.94 258 SER A O 1
ATOM 2015 N N . GLU A 1 259 ? 3.133 -9.520 -5.386 1.00 97.81 259 GLU A N 1
ATOM 2016 C CA . GLU A 1 259 ? 3.211 -9.649 -6.842 1.00 97.81 259 GLU A CA 1
ATOM 2017 C C . GLU A 1 259 ? 1.836 -9.854 -7.475 1.00 97.81 259 GLU A C 1
ATOM 2019 O O . GLU A 1 259 ? 1.508 -9.134 -8.413 1.00 97.81 259 GLU A O 1
ATOM 2024 N N . GLU A 1 260 ? 0.983 -10.715 -6.917 1.00 98.25 260 GLU A N 1
ATOM 2025 C CA . GLU A 1 260 ? -0.372 -10.899 -7.450 1.00 98.25 260 GLU A CA 1
ATOM 2026 C C . GLU A 1 260 ? -1.186 -9.597 -7.375 1.00 98.25 260 GLU A C 1
ATOM 2028 O O . GLU A 1 260 ? -1.868 -9.227 -8.329 1.00 98.25 260 GLU A O 1
ATOM 2033 N N . ILE A 1 261 ? -1.087 -8.839 -6.274 1.00 97.88 261 ILE A N 1
ATOM 2034 C CA . ILE A 1 261 ? -1.748 -7.525 -6.162 1.00 97.88 261 ILE A CA 1
ATOM 2035 C C . ILE A 1 261 ? -1.179 -6.526 -7.180 1.00 97.88 261 ILE A C 1
ATOM 2037 O O . ILE A 1 261 ? -1.917 -5.692 -7.709 1.00 97.88 261 ILE A O 1
ATOM 2041 N N . LEU A 1 262 ? 0.123 -6.585 -7.466 1.00 96.56 262 LEU A N 1
ATOM 2042 C CA . LEU A 1 262 ? 0.740 -5.755 -8.497 1.00 96.56 262 LEU A CA 1
ATOM 2043 C C . LEU A 1 262 ? 0.234 -6.119 -9.906 1.00 96.56 262 LEU A C 1
ATOM 2045 O O . LEU A 1 262 ? -0.007 -5.212 -10.703 1.00 96.56 262 LEU A O 1
ATOM 2049 N N . GLU A 1 263 ? 0.100 -7.408 -10.215 1.00 97.00 263 GLU A N 1
ATOM 2050 C CA . GLU A 1 263 ? -0.294 -7.908 -11.538 1.00 97.00 263 GLU A CA 1
ATOM 2051 C C . GLU A 1 263 ? -1.789 -7.728 -11.814 1.00 97.00 263 GLU A C 1
ATOM 2053 O O . GLU A 1 263 ? -2.170 -7.218 -12.867 1.00 97.00 263 GLU A O 1
ATOM 2058 N N . SER A 1 264 ? -2.638 -8.077 -10.849 1.00 96.62 264 SER A N 1
ATOM 2059 C CA . SER A 1 264 ? -4.098 -7.999 -10.982 1.00 96.62 264 SER A CA 1
ATOM 2060 C C . SER A 1 264 ? -4.667 -6.585 -10.814 1.00 96.62 264 SER A C 1
ATOM 2062 O O . SER A 1 264 ? -5.806 -6.333 -11.210 1.00 96.62 264 SER A O 1
ATOM 2064 N N . ALA A 1 265 ? -3.889 -5.657 -10.241 1.00 94.25 265 ALA A N 1
ATOM 2065 C CA . ALA A 1 265 ? -4.272 -4.263 -10.003 1.00 94.25 265 ALA A CA 1
ATOM 2066 C C . ALA A 1 265 ? -5.654 -4.088 -9.318 1.00 94.25 265 ALA A C 1
ATOM 2068 O O . ALA A 1 265 ? -6.499 -3.333 -9.816 1.00 94.25 265 ALA A O 1
ATOM 2069 N N . PRO A 1 266 ? -5.932 -4.769 -8.189 1.00 95.56 266 PRO A N 1
ATOM 2070 C CA . PRO A 1 266 ? -7.263 -4.793 -7.604 1.00 95.56 266 PRO A CA 1
ATOM 2071 C C . PRO A 1 266 ? -7.605 -3.480 -6.898 1.00 95.56 266 PRO A C 1
ATOM 2073 O O . PRO A 1 266 ? -6.737 -2.780 -6.382 1.00 95.56 266 PRO A O 1
ATOM 2076 N N . ASN A 1 267 ? -8.904 -3.203 -6.777 1.00 93.50 267 ASN A N 1
ATOM 2077 C CA . ASN A 1 267 ? -9.429 -2.160 -5.895 1.00 93.50 267 ASN A CA 1
ATOM 2078 C C . ASN A 1 267 ? -9.846 -2.780 -4.552 1.00 93.50 267 ASN A C 1
ATOM 2080 O O . ASN A 1 267 ? -10.992 -3.190 -4.378 1.00 93.50 267 ASN A O 1
ATOM 2084 N N . ILE A 1 268 ? -8.916 -2.852 -3.602 1.00 94.19 268 ILE A N 1
ATOM 2085 C CA . ILE A 1 268 ? -9.124 -3.430 -2.270 1.00 94.19 268 ILE A CA 1
ATOM 2086 C C . ILE A 1 268 ? -9.743 -2.377 -1.345 1.00 94.19 268 ILE A C 1
ATOM 2088 O O . ILE A 1 268 ? -9.101 -1.378 -1.002 1.00 94.19 268 ILE A O 1
ATOM 2092 N N . ASP A 1 269 ? -10.973 -2.613 -0.881 1.00 92.88 269 ASP A N 1
ATOM 2093 C CA . ASP A 1 269 ? -11.610 -1.741 0.110 1.00 92.88 269 ASP A CA 1
ATOM 2094 C C . ASP A 1 269 ? -10.866 -1.837 1.448 1.00 92.88 269 ASP A C 1
ATOM 2096 O O . ASP A 1 269 ? -10.897 -2.859 2.139 1.00 92.88 269 ASP A O 1
ATOM 2100 N N . SER A 1 270 ? -10.201 -0.747 1.839 1.00 92.00 270 SER A N 1
ATOM 2101 C CA . SER A 1 270 ? -9.399 -0.719 3.067 1.00 92.00 270 SER A CA 1
ATOM 2102 C C . SER A 1 270 ? -10.206 -1.052 4.327 1.00 92.00 270 SER A C 1
ATOM 2104 O O . SER A 1 270 ? -9.705 -1.713 5.233 1.00 92.00 270 SER A O 1
ATOM 2106 N N . ALA A 1 271 ? -11.481 -0.667 4.406 1.00 90.88 271 ALA A N 1
ATOM 2107 C CA . ALA A 1 271 ? -12.301 -0.990 5.567 1.00 90.88 271 ALA A CA 1
ATOM 2108 C C . ALA A 1 271 ? -12.681 -2.480 5.617 1.00 90.88 271 ALA A C 1
ATOM 2110 O O . ALA A 1 271 ? -12.729 -3.056 6.709 1.00 90.88 271 ALA A O 1
ATOM 2111 N N . ALA A 1 272 ? -12.958 -3.097 4.468 1.00 92.25 272 ALA A N 1
ATOM 2112 C CA . ALA A 1 272 ? -13.224 -4.529 4.364 1.00 92.25 272 ALA A CA 1
ATOM 2113 C C . ALA A 1 272 ? -11.976 -5.345 4.718 1.00 92.25 272 ALA A C 1
ATOM 2115 O O . ALA A 1 272 ? -12.040 -6.194 5.612 1.00 92.25 272 ALA A O 1
ATOM 2116 N N . ALA A 1 273 ? -10.827 -4.991 4.136 1.00 94.75 273 ALA A N 1
ATOM 2117 C CA . ALA A 1 273 ? -9.540 -5.599 4.452 1.00 94.75 273 ALA A CA 1
ATOM 2118 C C . ALA A 1 273 ? -9.203 -5.474 5.951 1.00 94.75 273 ALA A C 1
ATOM 2120 O O . ALA A 1 273 ? -8.848 -6.459 6.593 1.00 94.75 273 ALA A O 1
ATOM 2121 N N . SER A 1 274 ? -9.411 -4.304 6.565 1.00 94.06 274 SER A N 1
ATOM 2122 C CA . SER A 1 274 ? -9.260 -4.114 8.016 1.00 94.06 274 SER A CA 1
ATOM 2123 C C . SER A 1 274 ? -10.123 -5.060 8.860 1.00 94.06 274 SER A C 1
ATOM 2125 O O . SER A 1 274 ? -9.678 -5.545 9.904 1.00 94.06 274 SER A O 1
ATOM 2127 N N . CYS A 1 275 ? -11.375 -5.300 8.457 1.00 93.19 275 CYS A N 1
ATOM 2128 C CA . CYS A 1 275 ? -12.258 -6.240 9.150 1.00 93.19 275 CYS A CA 1
ATOM 2129 C C . CYS A 1 275 ? -11.746 -7.677 9.022 1.00 93.19 275 CYS A C 1
ATOM 2131 O O . CYS A 1 275 ? -11.677 -8.370 10.036 1.00 93.19 275 CYS A O 1
ATOM 2133 N N . LEU A 1 276 ? -11.325 -8.071 7.820 1.00 95.44 276 LEU A N 1
ATOM 2134 C CA . LEU A 1 276 ? -10.767 -9.390 7.542 1.00 95.44 276 LEU A CA 1
ATOM 2135 C C . LEU A 1 276 ? -9.508 -9.655 8.382 1.00 95.44 276 LEU A C 1
ATOM 2137 O O . LEU A 1 276 ? -9.431 -10.640 9.115 1.00 95.44 276 LEU A O 1
ATOM 2141 N N . ILE A 1 277 ? -8.553 -8.721 8.355 1.00 96.69 277 ILE A N 1
ATOM 2142 C CA . ILE A 1 277 ? -7.326 -8.787 9.158 1.00 96.69 277 ILE A CA 1
ATOM 2143 C C . ILE A 1 277 ? -7.655 -8.862 10.652 1.00 96.69 277 ILE A C 1
ATOM 2145 O O . ILE A 1 277 ? -7.050 -9.650 11.378 1.00 96.69 277 ILE A O 1
ATOM 2149 N N . ARG A 1 278 ? -8.652 -8.102 11.128 1.00 95.75 278 ARG A N 1
ATOM 2150 C CA . ARG A 1 278 ? -9.105 -8.176 12.525 1.00 95.75 278 ARG A CA 1
ATOM 2151 C C . ARG A 1 278 ? -9.641 -9.557 12.889 1.00 95.75 278 ARG A C 1
ATOM 2153 O O . ARG A 1 278 ? -9.360 -10.034 13.987 1.00 95.75 278 ARG A O 1
ATOM 2160 N N . GLU A 1 279 ? -10.469 -10.151 12.041 1.00 95.94 279 GLU A N 1
ATOM 2161 C CA . GLU A 1 279 ? -11.064 -11.467 12.289 1.00 95.94 279 GLU A CA 1
ATOM 2162 C C . GLU A 1 279 ? -9.987 -12.547 12.354 1.00 95.94 279 GLU A C 1
ATOM 2164 O O . GLU A 1 279 ? -9.947 -13.312 13.320 1.00 95.94 279 GLU A O 1
ATOM 2169 N N . ARG A 1 280 ? -9.040 -12.520 11.412 1.00 97.62 280 ARG A N 1
ATOM 2170 C CA . ARG A 1 280 ? -7.887 -13.425 11.397 1.00 97.62 280 ARG A CA 1
ATOM 2171 C C . ARG A 1 280 ? -6.989 -13.248 12.617 1.00 97.62 280 ARG A C 1
ATOM 2173 O O . ARG A 1 280 ? -6.689 -14.222 13.299 1.00 97.62 280 ARG A O 1
ATOM 2180 N N . ALA A 1 281 ? -6.650 -12.008 12.970 1.00 97.25 281 ALA A N 1
ATOM 2181 C CA . ALA A 1 281 ? -5.869 -11.708 14.168 1.00 97.25 281 ALA A CA 1
ATOM 2182 C C . ALA A 1 281 ? -6.556 -12.222 15.447 1.00 97.25 281 ALA A C 1
ATOM 2184 O O . ALA A 1 281 ? -5.905 -12.789 16.323 1.00 97.25 281 ALA A O 1
ATOM 2185 N N . LYS A 1 282 ? -7.883 -12.068 15.557 1.00 96.62 282 LYS A N 1
ATOM 2186 C CA . LYS A 1 282 ? -8.654 -12.598 16.693 1.00 96.62 282 LYS A CA 1
ATOM 2187 C C . LYS A 1 282 ? -8.637 -14.124 16.751 1.00 96.62 282 LYS A C 1
ATOM 2189 O O . LYS A 1 282 ? -8.552 -14.655 17.857 1.00 96.62 282 LYS A O 1
ATOM 2194 N N . ALA A 1 283 ? -8.719 -14.799 15.604 1.00 97.12 283 ALA A N 1
ATOM 2195 C CA . ALA A 1 283 ? -8.723 -16.259 15.524 1.00 97.12 283 ALA A CA 1
ATOM 2196 C C . ALA A 1 283 ? -7.436 -16.877 16.095 1.00 97.12 283 ALA A C 1
ATOM 2198 O O . ALA A 1 283 ? -7.502 -17.902 16.763 1.00 97.12 283 ALA A O 1
ATOM 2199 N N . ILE A 1 284 ? -6.295 -16.201 15.930 1.00 97.38 284 ILE A N 1
ATOM 2200 C CA . ILE A 1 284 ? -5.005 -16.615 16.508 1.00 97.38 284 ILE A CA 1
ATOM 2201 C C . ILE A 1 284 ? -4.695 -15.949 17.864 1.00 97.38 284 ILE A C 1
ATOM 2203 O O . ILE A 1 284 ? -3.554 -15.922 18.319 1.00 97.38 284 ILE A O 1
ATOM 2207 N N . GLY A 1 285 ? -5.705 -15.379 18.532 1.00 97.19 285 GLY A N 1
ATOM 2208 C CA . GLY A 1 285 ? -5.572 -14.859 19.896 1.00 97.19 285 GLY A CA 1
ATOM 2209 C C . GLY A 1 285 ? -4.867 -13.502 20.029 1.00 97.19 285 GLY A C 1
ATOM 2210 O O . GLY A 1 285 ? -4.516 -13.115 21.146 1.00 97.19 285 GLY A O 1
ATOM 2211 N N . LEU A 1 286 ? -4.694 -12.743 18.944 1.00 97.44 286 LEU A N 1
ATOM 2212 C CA . LEU A 1 286 ? -4.069 -11.419 18.989 1.00 97.44 286 LEU A CA 1
ATOM 2213 C C . LEU A 1 286 ? -5.047 -10.307 19.397 1.00 97.44 286 LEU A C 1
ATOM 2215 O O . LEU A 1 286 ? -6.276 -10.405 19.300 1.00 97.44 286 LEU A O 1
ATOM 2219 N N . ARG A 1 287 ? -4.471 -9.208 19.885 1.00 94.44 287 ARG A N 1
ATOM 2220 C CA . ARG A 1 287 ? -5.167 -7.988 20.292 1.00 94.44 287 ARG A CA 1
ATOM 2221 C C . ARG A 1 287 ? -5.489 -7.123 19.076 1.00 94.44 287 ARG A C 1
ATOM 2223 O O . ARG A 1 287 ? -4.588 -6.684 18.373 1.00 94.44 287 ARG A O 1
ATOM 2230 N N . SER A 1 288 ? -6.767 -6.789 18.898 1.00 89.44 288 SER A N 1
ATOM 2231 C CA . SER A 1 288 ? -7.245 -5.966 17.775 1.00 89.44 288 SER A CA 1
ATOM 2232 C C . SER A 1 288 ? -7.609 -4.518 18.136 1.00 89.44 288 SER A C 1
ATOM 2234 O O . SER A 1 288 ? -8.111 -3.782 17.291 1.00 89.44 288 SER A O 1
ATOM 2236 N N . ILE A 1 289 ? -7.465 -4.127 19.405 1.00 89.50 289 ILE A N 1
ATOM 2237 C CA . ILE A 1 289 ? -7.822 -2.799 19.927 1.00 89.50 289 ILE A CA 1
ATOM 2238 C C . ILE A 1 289 ? -6.688 -2.251 20.804 1.00 89.50 289 ILE A C 1
ATOM 2240 O O . ILE A 1 289 ? -5.802 -2.991 21.220 1.00 89.50 289 ILE A O 1
ATOM 2244 N N . LYS A 1 290 ? -6.704 -0.948 21.109 1.00 89.38 290 LYS A N 1
ATOM 2245 C CA . LYS A 1 290 ? -5.627 -0.288 21.872 1.00 89.38 290 LYS A CA 1
ATOM 2246 C C . LYS A 1 290 ? -5.428 -0.856 23.288 1.00 89.38 290 LYS A C 1
ATOM 2248 O O . LYS A 1 290 ? -4.303 -0.867 23.776 1.00 89.38 290 LYS A O 1
ATOM 2253 N N . GLY A 1 291 ? -6.501 -1.302 23.943 1.00 89.50 291 GLY A N 1
ATOM 2254 C CA . GLY A 1 291 ? -6.472 -1.852 25.304 1.00 89.50 291 GLY A CA 1
ATOM 2255 C C . GLY A 1 291 ? -6.505 -3.384 25.353 1.00 89.50 291 GLY A C 1
ATOM 2256 O O . GLY A 1 291 ? -6.948 -4.033 24.410 1.00 89.50 291 GLY A O 1
ATOM 2257 N N . GLY A 1 292 ? -6.069 -3.962 26.474 1.00 91.06 292 GLY A N 1
ATOM 2258 C CA . GLY A 1 292 ? -6.138 -5.402 26.756 1.00 91.06 292 GLY A CA 1
ATOM 2259 C C . GLY A 1 292 ? -4.771 -6.081 26.858 1.00 91.06 292 GLY A C 1
ATOM 2260 O O . GLY A 1 292 ? -3.774 -5.548 26.381 1.00 91.06 292 GLY A O 1
ATOM 2261 N N . ASN A 1 293 ? -4.737 -7.275 27.454 1.00 94.31 293 ASN A N 1
ATOM 2262 C CA . ASN A 1 293 ? -3.491 -7.968 27.827 1.00 94.31 293 ASN A CA 1
ATOM 2263 C C . ASN A 1 293 ? -2.978 -8.961 26.769 1.00 94.31 293 ASN A C 1
ATOM 2265 O O . ASN A 1 293 ? -1.972 -9.627 26.983 1.00 94.31 293 ASN A O 1
ATOM 2269 N N . ARG A 1 294 ? -3.671 -9.095 25.633 1.00 96.06 294 ARG A N 1
ATOM 2270 C CA . ARG A 1 294 ? -3.238 -9.968 24.533 1.00 96.06 294 ARG A CA 1
ATOM 2271 C C . ARG A 1 294 ? -2.100 -9.320 23.735 1.00 96.06 294 ARG A C 1
ATOM 2273 O O . ARG A 1 294 ? -2.012 -8.092 23.658 1.00 96.06 294 ARG A O 1
ATOM 2280 N N . LYS A 1 295 ? -1.275 -10.156 23.101 1.00 97.44 295 LYS A N 1
ATOM 2281 C CA . LYS A 1 295 ? -0.173 -9.747 22.216 1.00 97.44 295 LYS A CA 1
ATOM 2282 C C . LYS A 1 295 ? -0.694 -8.923 21.032 1.00 97.44 295 LYS A C 1
ATOM 2284 O O . LYS A 1 295 ? -1.738 -9.248 20.469 1.00 97.44 295 LYS A O 1
ATOM 2289 N N . THR A 1 296 ? 0.006 -7.855 20.660 1.00 97.62 296 THR A N 1
ATOM 2290 C CA . THR A 1 296 ? -0.314 -7.036 19.475 1.00 97.62 296 THR A CA 1
ATOM 2291 C C . THR A 1 296 ? 0.112 -7.701 18.174 1.00 97.62 296 THR A C 1
ATOM 2293 O O . THR A 1 296 ? 0.955 -8.596 18.191 1.00 97.62 296 THR A O 1
ATOM 2296 N N . LEU A 1 297 ? -0.420 -7.222 17.042 1.00 97.31 297 LEU A N 1
ATOM 2297 C CA . LEU A 1 297 ? 0.088 -7.602 15.721 1.00 97.31 297 LEU A CA 1
ATOM 2298 C C . LEU A 1 297 ? 1.547 -7.175 15.573 1.00 97.31 297 LEU A C 1
ATOM 2300 O O . LEU A 1 297 ? 2.371 -7.970 15.149 1.00 97.31 297 LEU A O 1
ATOM 2304 N N . SER A 1 298 ? 1.885 -5.956 15.992 1.00 97.69 298 SER A N 1
ATOM 2305 C CA . SER A 1 298 ? 3.258 -5.446 15.951 1.00 97.69 298 SER A CA 1
ATOM 2306 C C . SER A 1 298 ? 4.251 -6.318 16.730 1.00 97.69 298 SER A C 1
ATOM 2308 O O . SER A 1 298 ? 5.281 -6.696 16.177 1.00 97.69 298 SER A O 1
ATOM 2310 N N . THR A 1 299 ? 3.939 -6.699 17.976 1.00 98.00 299 THR A N 1
ATOM 2311 C CA . THR A 1 299 ? 4.774 -7.635 18.751 1.00 98.00 299 THR A CA 1
ATOM 2312 C C . THR A 1 299 ? 4.821 -9.006 18.090 1.00 98.00 299 THR A C 1
ATOM 2314 O O . THR A 1 299 ? 5.868 -9.638 18.075 1.00 98.00 299 THR A O 1
ATOM 2317 N N . HIS A 1 300 ? 3.709 -9.476 17.523 1.00 98.25 300 HIS A N 1
ATOM 2318 C CA . HIS A 1 300 ? 3.683 -10.750 16.813 1.00 98.25 300 HIS A CA 1
ATOM 2319 C C . HIS A 1 300 ? 4.597 -10.753 15.579 1.00 98.25 300 HIS A C 1
ATOM 2321 O O . HIS A 1 300 ? 5.353 -11.702 15.419 1.00 98.25 300 HIS A O 1
ATOM 2327 N N . LEU A 1 301 ? 4.623 -9.673 14.790 1.00 98.06 301 LEU A N 1
ATOM 2328 C CA . LEU A 1 301 ? 5.559 -9.509 13.671 1.00 98.06 301 LEU A CA 1
ATOM 2329 C C . LEU A 1 301 ? 7.022 -9.553 14.126 1.00 98.06 301 LEU A C 1
ATOM 2331 O O . LEU A 1 301 ? 7.812 -10.276 13.534 1.00 98.06 301 LEU A O 1
ATOM 2335 N N . MET A 1 302 ? 7.373 -8.821 15.191 1.00 98.12 302 MET A N 1
ATOM 2336 C CA . MET A 1 302 ? 8.746 -8.787 15.727 1.00 98.12 302 MET A CA 1
ATOM 2337 C C . MET A 1 302 ? 9.222 -10.129 16.297 1.00 98.12 302 MET A C 1
ATOM 2339 O O . MET A 1 302 ? 10.419 -10.309 16.497 1.00 98.12 302 MET A O 1
ATOM 2343 N N . ASP A 1 303 ? 8.304 -11.049 16.590 1.00 97.62 303 ASP A N 1
ATOM 2344 C CA . ASP A 1 303 ? 8.652 -12.386 17.070 1.00 97.62 303 ASP A CA 1
ATOM 2345 C C . ASP A 1 303 ? 8.758 -13.414 15.933 1.00 97.62 303 ASP A C 1
ATOM 2347 O O . ASP A 1 303 ? 9.321 -14.481 16.148 1.00 97.62 303 ASP A O 1
ATOM 2351 N N . LEU A 1 304 ? 8.228 -13.103 14.745 1.00 97.75 304 LEU A N 1
ATOM 2352 C CA . LEU A 1 304 ? 8.271 -13.977 13.567 1.00 97.75 304 LEU A CA 1
ATOM 2353 C C . LEU A 1 304 ? 9.318 -13.556 12.534 1.00 97.75 304 LEU A C 1
ATOM 2355 O O . LEU A 1 304 ? 9.751 -14.378 11.733 1.00 97.75 304 LEU A O 1
ATOM 2359 N N . LEU A 1 305 ? 9.687 -12.275 12.499 1.00 97.81 305 LEU A N 1
ATOM 2360 C CA . LEU A 1 305 ? 10.521 -11.706 11.446 1.00 97.81 305 LEU A CA 1
ATOM 2361 C C . LEU A 1 305 ? 11.715 -10.946 12.029 1.00 97.81 305 LEU A C 1
ATOM 2363 O O . LEU A 1 305 ? 11.577 -10.316 13.082 1.00 97.81 305 LEU A O 1
ATOM 2367 N N . PRO A 1 306 ? 12.869 -10.936 11.331 1.00 97.25 306 PRO A N 1
ATOM 2368 C CA . PRO A 1 306 ? 14.019 -10.142 11.743 1.00 97.25 306 PRO A CA 1
ATOM 2369 C C . PRO A 1 306 ? 13.659 -8.660 11.864 1.00 97.25 306 PRO A C 1
ATOM 2371 O O . PRO A 1 306 ? 13.079 -8.068 10.945 1.00 97.25 306 PRO A O 1
ATOM 2374 N N . LEU A 1 307 ? 14.030 -8.047 12.989 1.00 96.81 307 LEU A N 1
ATOM 2375 C CA . LEU A 1 307 ? 13.748 -6.636 13.246 1.00 96.81 307 LEU A CA 1
ATOM 2376 C C . LEU A 1 307 ? 14.413 -5.738 12.195 1.00 96.81 307 LEU A C 1
ATOM 2378 O O . LEU A 1 307 ? 13.805 -4.770 11.745 1.00 96.81 307 LEU A O 1
ATOM 2382 N N . GLU A 1 308 ? 15.614 -6.098 11.742 1.00 96.38 308 GLU A N 1
ATOM 2383 C CA . GLU A 1 308 ? 16.361 -5.348 10.733 1.00 96.38 308 GLU A CA 1
ATOM 2384 C C . GLU A 1 308 ? 15.602 -5.286 9.401 1.00 96.38 308 GLU A C 1
ATOM 2386 O O . GLU A 1 308 ? 15.543 -4.232 8.767 1.00 96.38 308 GLU A O 1
ATOM 2391 N N . TRP A 1 309 ? 14.954 -6.385 8.995 1.00 95.62 309 TRP A N 1
ATOM 2392 C CA . TRP A 1 309 ? 14.128 -6.412 7.784 1.00 95.62 309 TRP A CA 1
ATOM 2393 C C . TRP A 1 309 ? 12.873 -5.542 7.939 1.00 95.62 309 TRP A C 1
ATOM 2395 O O . TRP A 1 309 ? 12.504 -4.805 7.019 1.00 95.62 309 TRP A O 1
ATOM 2405 N N . LEU A 1 310 ? 12.233 -5.579 9.114 1.00 97.12 310 LEU A N 1
ATOM 2406 C CA . LEU A 1 310 ? 11.060 -4.755 9.422 1.00 97.12 310 LEU A CA 1
ATOM 2407 C C . LEU A 1 310 ? 11.391 -3.255 9.411 1.00 97.12 310 LEU A C 1
ATOM 2409 O O . LEU A 1 310 ? 10.608 -2.448 8.901 1.00 97.12 310 LEU A O 1
ATOM 2413 N N . GLU A 1 311 ? 12.551 -2.871 9.942 1.00 95.69 311 GLU A N 1
ATOM 2414 C CA . GLU A 1 311 ? 13.039 -1.489 9.943 1.00 95.69 311 GLU A CA 1
ATOM 2415 C C . GLU A 1 311 ? 13.420 -1.008 8.541 1.00 95.69 311 GLU A C 1
ATOM 2417 O O . GLU A 1 311 ? 13.073 0.114 8.169 1.00 95.69 311 GLU A O 1
ATOM 2422 N N . GLN A 1 312 ? 14.062 -1.856 7.735 1.00 92.25 312 GLN A N 1
ATOM 2423 C CA . GLN A 1 312 ? 14.397 -1.533 6.345 1.00 92.25 312 GLN A CA 1
ATOM 2424 C C . GLN A 1 312 ? 13.150 -1.400 5.464 1.00 92.25 312 GLN A C 1
ATOM 2426 O O . GLN A 1 312 ? 13.052 -0.466 4.667 1.00 92.25 312 GLN A O 1
ATOM 2431 N N . THR A 1 313 ? 12.177 -2.299 5.627 1.00 92.56 313 THR A N 1
ATOM 2432 C CA . THR A 1 313 ? 10.951 -2.317 4.814 1.00 92.56 313 THR A CA 1
ATOM 2433 C C . THR A 1 313 ? 9.972 -1.217 5.229 1.00 92.56 313 THR A C 1
ATOM 2435 O O . THR A 1 313 ? 9.317 -0.604 4.383 1.00 92.56 313 THR A O 1
ATOM 2438 N N . PHE A 1 314 ? 9.879 -0.922 6.531 1.00 94.31 314 PHE A N 1
ATOM 2439 C CA . PHE A 1 314 ? 8.960 0.075 7.084 1.00 94.31 314 PHE A CA 1
ATOM 2440 C C . PHE A 1 314 ? 9.697 1.126 7.931 1.00 94.31 314 PHE A C 1
ATOM 2442 O O . PHE A 1 314 ? 9.410 1.278 9.123 1.00 94.31 314 PHE A O 1
ATOM 2449 N N . PRO A 1 315 ? 10.573 1.948 7.323 1.00 93.44 315 PRO A N 1
ATOM 2450 C CA . PRO A 1 315 ? 11.485 2.844 8.048 1.00 93.44 315 PRO A CA 1
ATOM 2451 C C . PRO A 1 315 ? 10.782 3.972 8.814 1.00 93.44 315 PRO A C 1
ATOM 2453 O O . PRO A 1 315 ? 11.379 4.654 9.642 1.00 93.44 315 PRO A 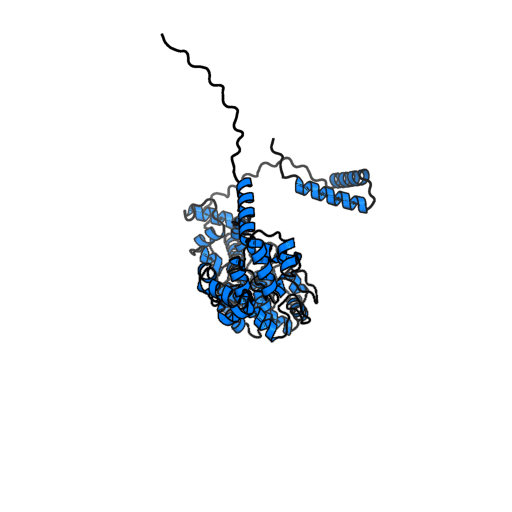O 1
ATOM 2456 N N . ARG A 1 316 ? 9.492 4.202 8.543 1.00 92.62 316 ARG A N 1
ATOM 2457 C CA . ARG A 1 316 ? 8.670 5.208 9.237 1.00 92.62 316 ARG A CA 1
ATOM 2458 C C . ARG A 1 316 ? 7.985 4.667 10.492 1.00 92.62 316 ARG A C 1
ATOM 2460 O O . ARG A 1 316 ? 7.258 5.413 11.148 1.00 92.62 316 ARG A O 1
ATOM 2467 N N . ILE A 1 317 ? 8.150 3.383 10.797 1.00 94.81 317 ILE A N 1
ATOM 2468 C CA . ILE A 1 317 ? 7.538 2.744 11.956 1.00 94.81 317 ILE A CA 1
ATOM 2469 C C . ILE A 1 317 ? 8.559 2.682 13.087 1.00 94.81 317 ILE A C 1
ATOM 2471 O O . ILE A 1 317 ? 9.653 2.155 12.939 1.00 94.81 317 ILE A O 1
ATOM 2475 N N . HIS A 1 318 ? 8.175 3.207 14.248 1.00 96.12 318 HIS A N 1
ATOM 2476 C CA . HIS A 1 318 ? 8.968 3.083 15.466 1.00 96.12 318 HIS A CA 1
ATOM 2477 C C . HIS A 1 318 ? 8.636 1.763 16.163 1.00 96.12 318 HIS A C 1
ATOM 2479 O O . HIS A 1 318 ? 7.730 1.714 17.001 1.00 96.12 318 HIS A O 1
ATOM 2485 N N . TRP A 1 319 ? 9.355 0.706 15.792 1.00 96.81 319 TRP A N 1
ATOM 2486 C CA . TRP A 1 319 ? 9.197 -0.638 16.341 1.00 96.81 319 TRP A CA 1
ATOM 2487 C C . TRP A 1 319 ? 9.497 -0.659 17.845 1.00 96.81 319 TRP A C 1
ATOM 2489 O O . TRP A 1 319 ? 10.556 -0.230 18.298 1.00 96.81 319 TRP A O 1
ATOM 2499 N N . LYS A 1 320 ? 8.514 -1.083 18.648 1.00 96.75 320 LYS A N 1
ATOM 2500 C CA . LYS A 1 320 ? 8.615 -1.159 20.113 1.00 96.75 320 LYS A CA 1
ATOM 2501 C C . LYS A 1 320 ? 7.854 -2.376 20.612 1.00 96.75 320 LYS A C 1
ATOM 2503 O O . LYS A 1 320 ? 6.630 -2.421 20.473 1.00 96.75 320 LYS A O 1
ATOM 2508 N N . ARG A 1 321 ? 8.568 -3.328 21.216 1.00 96.06 321 ARG A N 1
ATOM 2509 C CA . ARG A 1 321 ? 7.971 -4.535 21.800 1.00 96.06 321 ARG A CA 1
ATOM 2510 C C . ARG A 1 321 ? 6.946 -4.169 22.880 1.00 96.06 321 ARG A C 1
ATOM 2512 O O . ARG A 1 321 ? 7.100 -3.174 23.591 1.00 96.06 321 ARG A O 1
ATOM 2519 N N . ASP A 1 322 ? 5.861 -4.935 22.917 1.00 93.44 322 ASP A N 1
ATOM 2520 C CA . ASP A 1 322 ? 4.745 -4.845 23.874 1.00 93.44 322 ASP A CA 1
ATOM 2521 C C . ASP A 1 322 ? 3.987 -3.510 23.900 1.00 93.44 322 ASP A C 1
ATOM 2523 O O . ASP A 1 322 ? 3.164 -3.251 24.783 1.00 93.44 322 ASP A O 1
ATOM 2527 N N . LYS A 1 323 ? 4.198 -2.658 22.892 1.00 95.25 323 LYS A N 1
ATOM 2528 C CA . LYS A 1 323 ? 3.466 -1.402 22.726 1.00 95.25 323 LYS A CA 1
ATOM 2529 C C . LYS A 1 323 ? 2.523 -1.481 21.539 1.00 95.25 323 LYS A C 1
ATOM 2531 O O . LYS A 1 323 ? 2.797 -2.111 20.529 1.00 95.25 323 LYS A O 1
ATOM 2536 N N . TYR A 1 324 ? 1.388 -0.802 21.675 1.00 95.31 324 TYR A N 1
ATOM 2537 C CA . TYR A 1 324 ? 0.469 -0.607 20.563 1.00 95.31 324 TYR A CA 1
ATOM 2538 C C . TYR A 1 324 ? 1.068 0.400 19.572 1.00 95.31 324 TYR A C 1
ATOM 2540 O O . TYR A 1 324 ? 1.246 1.575 19.908 1.00 95.31 324 TYR A O 1
ATOM 2548 N N . ILE A 1 325 ? 1.348 -0.051 18.355 1.00 95.38 325 ILE A N 1
ATOM 2549 C CA . ILE A 1 325 ? 1.839 0.756 17.239 1.00 95.38 325 ILE A CA 1
ATOM 2550 C C . ILE A 1 325 ? 0.648 1.045 16.338 1.00 95.38 325 ILE A C 1
ATOM 2552 O O . ILE A 1 325 ? 0.203 0.183 15.584 1.00 95.38 325 ILE A O 1
ATOM 2556 N N . SER A 1 326 ? 0.123 2.270 16.405 1.00 93.12 326 SER A N 1
ATOM 2557 C CA . SER A 1 326 ? -1.119 2.637 15.716 1.00 93.12 326 SER A CA 1
ATOM 2558 C C . SER A 1 326 ? -1.107 2.317 14.224 1.00 93.12 326 SER A C 1
ATOM 2560 O O . SER A 1 326 ? -2.108 1.813 13.738 1.00 93.12 326 SER A O 1
ATOM 2562 N N . THR A 1 327 ? 0.004 2.535 13.518 1.00 92.06 327 THR A N 1
ATOM 2563 C CA . THR A 1 327 ? 0.137 2.260 12.075 1.00 92.06 327 THR A CA 1
ATOM 2564 C C . THR A 1 327 ? -0.061 0.785 11.703 1.00 92.06 327 THR A C 1
ATOM 2566 O O . THR A 1 327 ? -0.515 0.508 10.600 1.00 92.06 327 THR A O 1
ATOM 2569 N N . ILE A 1 328 ? 0.251 -0.147 12.610 1.00 95.50 328 ILE A N 1
ATOM 2570 C CA . ILE A 1 328 ? 0.141 -1.599 12.382 1.00 95.50 328 ILE A CA 1
ATOM 2571 C C . ILE A 1 328 ? -1.102 -2.140 13.081 1.00 95.50 328 ILE A C 1
ATOM 2573 O O . ILE A 1 328 ? -2.013 -2.673 12.459 1.00 95.50 328 ILE A O 1
ATOM 2577 N N . ASP A 1 329 ? -1.173 -1.961 14.396 1.00 95.94 329 ASP A N 1
ATOM 2578 C CA . ASP A 1 329 ? -2.200 -2.583 15.228 1.00 95.94 329 ASP A CA 1
ATOM 2579 C C . ASP A 1 329 ? -3.583 -1.987 14.973 1.00 95.94 329 ASP A C 1
ATOM 2581 O O . ASP A 1 329 ? -4.606 -2.665 15.084 1.00 95.94 329 ASP A O 1
ATOM 2585 N N . GLY A 1 330 ? -3.634 -0.714 14.581 1.00 93.31 330 GLY A N 1
ATOM 2586 C CA . GLY A 1 330 ? -4.897 -0.083 14.245 1.00 93.31 330 GLY A CA 1
ATOM 2587 C C . GLY A 1 330 ? -5.410 -0.446 12.855 1.00 93.31 330 GLY A C 1
ATOM 2588 O O . GLY A 1 330 ? -6.500 0.011 12.519 1.00 93.31 330 GLY A O 1
ATOM 2589 N N . ILE A 1 331 ? -4.709 -1.270 12.064 1.00 93.88 331 ILE A N 1
ATOM 2590 C CA . ILE A 1 331 ? -5.248 -1.838 10.812 1.00 93.88 331 ILE A CA 1
ATOM 2591 C C . ILE A 1 331 ? -6.490 -2.677 11.090 1.00 93.88 331 ILE A C 1
ATOM 2593 O O . ILE A 1 331 ? -7.405 -2.699 10.280 1.00 93.88 331 ILE A O 1
ATOM 2597 N N . CYS A 1 332 ? -6.608 -3.268 12.280 1.00 93.44 332 CYS A N 1
ATOM 2598 C CA . CYS A 1 332 ? -7.825 -3.962 12.704 1.00 93.44 332 CYS A CA 1
ATOM 2599 C C . CYS A 1 332 ? -9.057 -3.038 12.843 1.00 93.44 332 CYS A C 1
ATOM 2601 O O . CYS A 1 332 ? -10.180 -3.506 13.074 1.00 93.44 332 CYS A O 1
ATOM 2603 N N . MET A 1 333 ? -8.871 -1.718 12.748 1.00 89.06 333 MET A N 1
ATOM 2604 C CA . MET A 1 333 ? -9.904 -0.711 12.950 1.00 89.06 333 MET A CA 1
ATOM 2605 C C . MET A 1 333 ? -10.226 -0.006 11.617 1.00 89.06 333 MET A C 1
ATOM 2607 O O . MET A 1 333 ? -9.492 0.902 11.225 1.00 89.06 333 MET A O 1
ATOM 2611 N N . PRO A 1 334 ? -11.368 -0.313 10.967 1.00 79.81 334 PRO A N 1
ATOM 2612 C CA . PRO A 1 334 ? -11.702 0.080 9.584 1.00 79.81 334 PRO A CA 1
ATOM 2613 C C . PRO A 1 334 ? -11.887 1.589 9.338 1.00 79.81 334 PRO A C 1
ATOM 2615 O O . PRO A 1 334 ? -12.374 1.998 8.292 1.00 79.81 334 PRO A O 1
ATOM 2618 N N . LEU A 1 335 ? -11.601 2.437 10.326 1.00 74.06 335 LEU A N 1
ATOM 2619 C CA . LEU A 1 335 ? -11.848 3.880 10.285 1.00 74.06 335 LEU A CA 1
ATOM 2620 C C . LEU A 1 335 ? -10.705 4.722 10.857 1.00 74.06 335 LEU A C 1
ATOM 2622 O O . LEU A 1 335 ? -10.834 5.952 10.847 1.00 74.06 335 LEU A O 1
ATOM 2626 N N . VAL A 1 336 ? -9.666 4.089 11.412 1.00 64.12 336 VAL A N 1
ATOM 2627 C CA . VAL A 1 336 ? -8.738 4.742 12.350 1.00 64.12 336 VAL A CA 1
ATOM 2628 C C . VAL A 1 336 ? -7.327 4.876 11.782 1.00 64.12 336 VAL A C 1
ATOM 2630 O O . VAL A 1 336 ? -6.589 5.744 12.243 1.00 64.12 336 VAL A O 1
ATOM 2633 N N . THR A 1 337 ? -6.932 4.090 10.778 1.00 66.38 337 THR A N 1
ATOM 2634 C CA . THR A 1 337 ? -5.520 4.025 10.383 1.00 66.38 337 THR A CA 1
ATOM 2635 C C . THR A 1 337 ? -5.278 4.088 8.891 1.00 66.38 337 THR A C 1
ATOM 2637 O O . THR A 1 337 ? -6.068 3.629 8.073 1.00 66.38 337 THR A O 1
ATOM 2640 N N . ARG A 1 338 ? -4.146 4.712 8.566 1.00 81.69 338 ARG A N 1
ATOM 2641 C CA . ARG A 1 338 ? -3.553 4.737 7.236 1.00 81.69 338 ARG A CA 1
ATOM 2642 C C . ARG A 1 338 ? -2.473 3.677 7.247 1.00 81.69 338 ARG A C 1
ATOM 2644 O O . ARG A 1 338 ? -1.522 3.792 8.020 1.00 81.69 338 ARG A O 1
ATOM 2651 N N . TYR A 1 339 ? -2.639 2.671 6.416 1.00 90.06 339 TYR A N 1
ATOM 2652 C CA . TYR A 1 339 ? -1.630 1.658 6.183 1.00 90.06 339 TYR A CA 1
ATOM 2653 C C . TYR A 1 339 ? -1.378 1.545 4.688 1.00 90.06 339 TYR A C 1
ATOM 2655 O O . TYR A 1 339 ? -2.145 2.056 3.875 1.00 90.06 339 TYR A O 1
ATOM 2663 N N . THR A 1 340 ? -0.247 0.952 4.336 1.00 93.31 340 THR A N 1
ATOM 2664 C CA . THR A 1 340 ? 0.167 0.765 2.946 1.00 93.31 340 THR A CA 1
ATOM 2665 C C . THR A 1 340 ? -0.242 -0.618 2.460 1.00 93.31 340 THR A C 1
ATOM 2667 O O . THR A 1 340 ? -0.432 -1.528 3.270 1.00 93.31 340 THR A O 1
ATOM 2670 N N . THR A 1 341 ? -0.304 -0.807 1.141 1.00 95.19 341 THR A N 1
ATOM 2671 C CA . THR A 1 341 ? -0.479 -2.136 0.535 1.00 95.19 341 THR A CA 1
ATOM 2672 C C . THR A 1 341 ? 0.578 -3.117 1.044 1.00 95.19 341 THR A C 1
ATOM 2674 O O . THR A 1 341 ? 0.234 -4.230 1.413 1.00 95.19 341 THR A O 1
ATOM 2677 N N . ALA A 1 342 ? 1.830 -2.675 1.208 1.00 96.19 342 ALA A N 1
ATOM 2678 C CA . ALA A 1 342 ? 2.899 -3.491 1.791 1.00 96.19 342 ALA A CA 1
ATOM 2679 C C . ALA A 1 342 ? 2.599 -3.978 3.210 1.00 96.19 342 ALA A C 1
ATOM 2681 O O . ALA A 1 342 ? 2.771 -5.154 3.512 1.00 96.19 342 ALA A O 1
ATOM 2682 N N . MET A 1 343 ? 2.085 -3.113 4.086 1.00 97.31 343 MET A N 1
ATOM 2683 C CA . MET A 1 343 ? 1.705 -3.559 5.426 1.00 97.31 343 MET A CA 1
ATOM 2684 C C . MET A 1 343 ? 0.517 -4.532 5.380 1.00 97.31 343 MET A C 1
ATOM 2686 O O . MET A 1 343 ? 0.495 -5.498 6.137 1.00 97.31 343 MET A O 1
ATOM 2690 N N . LEU A 1 344 ? -0.449 -4.321 4.477 1.00 97.44 344 LEU A N 1
ATOM 2691 C CA . LEU A 1 344 ? -1.550 -5.267 4.283 1.00 97.44 344 LEU A CA 1
ATOM 2692 C C . LEU A 1 344 ? -1.044 -6.643 3.834 1.00 97.44 344 LEU A C 1
ATOM 2694 O O . LEU A 1 344 ? -1.433 -7.644 4.429 1.00 97.44 344 LEU A O 1
ATOM 2698 N N . CYS A 1 345 ? -0.167 -6.682 2.829 1.00 98.25 345 CYS A N 1
ATOM 2699 C CA . CYS A 1 345 ? 0.420 -7.917 2.311 1.00 98.25 345 CYS A CA 1
ATOM 2700 C C . CYS A 1 345 ? 1.208 -8.647 3.401 1.00 98.25 345 CYS A C 1
ATOM 2702 O O . CYS A 1 345 ? 1.084 -9.860 3.530 1.00 98.25 345 CYS A O 1
ATOM 2704 N N . LEU A 1 346 ? 1.962 -7.917 4.233 1.00 98.50 346 LEU A N 1
ATOM 2705 C CA . LEU A 1 346 ? 2.706 -8.505 5.348 1.00 98.50 346 LEU A CA 1
ATOM 2706 C C . LEU A 1 346 ? 1.777 -9.134 6.386 1.00 98.50 346 LEU A C 1
ATOM 2708 O O . LEU A 1 346 ? 1.986 -10.272 6.803 1.00 98.50 346 LEU A O 1
ATOM 2712 N N . LEU A 1 347 ? 0.735 -8.410 6.800 1.00 98.00 347 LEU A N 1
ATOM 2713 C CA . LEU A 1 347 ? -0.231 -8.949 7.752 1.00 98.00 347 LEU A CA 1
ATOM 2714 C C . LEU A 1 347 ? -0.980 -10.149 7.171 1.00 98.00 347 LEU A C 1
ATOM 2716 O O . LEU A 1 347 ? -1.222 -11.109 7.892 1.00 98.00 347 LEU A O 1
ATOM 2720 N N . ALA A 1 348 ? -1.309 -10.132 5.881 1.00 98.31 348 ALA A N 1
ATOM 2721 C CA . ALA A 1 348 ? -1.904 -11.278 5.209 1.00 98.31 348 ALA A CA 1
ATOM 2722 C C . ALA A 1 348 ? -0.945 -12.480 5.177 1.00 98.31 348 ALA A C 1
ATOM 2724 O O . ALA A 1 348 ? -1.340 -13.580 5.546 1.00 98.31 348 ALA A O 1
ATOM 2725 N N . ALA A 1 349 ? 0.329 -12.267 4.846 1.00 98.50 349 ALA A N 1
ATOM 2726 C CA . ALA A 1 349 ? 1.337 -13.323 4.840 1.00 98.50 349 ALA A CA 1
ATOM 2727 C C . ALA A 1 349 ? 1.523 -13.979 6.219 1.00 98.50 349 ALA A C 1
ATOM 2729 O O . ALA A 1 349 ? 1.761 -15.179 6.306 1.00 98.50 349 ALA A O 1
ATOM 2730 N N . VAL A 1 350 ? 1.382 -13.214 7.301 1.00 98.25 350 VAL A N 1
ATOM 2731 C CA . VAL A 1 350 ? 1.512 -13.730 8.672 1.00 98.25 350 VAL A CA 1
ATOM 2732 C C . VAL A 1 350 ? 0.232 -14.397 9.179 1.00 98.25 350 VAL A C 1
ATOM 2734 O O . VAL A 1 350 ? 0.300 -15.357 9.938 1.00 98.25 350 VAL A O 1
ATOM 2737 N N . LEU A 1 351 ? -0.939 -13.894 8.786 1.00 98.12 351 LEU A N 1
ATOM 2738 C CA . LEU A 1 351 ? -2.230 -14.346 9.316 1.00 98.12 351 LEU A CA 1
ATOM 2739 C C . LEU A 1 351 ? -2.886 -15.481 8.514 1.00 98.12 351 LEU A C 1
ATOM 2741 O O . LEU A 1 351 ? -3.882 -16.043 8.974 1.00 98.12 351 LEU A O 1
ATOM 2745 N N . TYR A 1 352 ? -2.370 -15.787 7.325 1.00 98.19 352 TYR A N 1
ATOM 2746 C CA . TYR A 1 352 ? -2.835 -16.876 6.469 1.00 98.19 352 TYR A CA 1
ATOM 2747 C C . TYR A 1 352 ? -1.704 -17.847 6.206 1.00 98.19 352 TYR A C 1
ATOM 2749 O O . TYR A 1 352 ? -0.622 -17.408 5.843 1.00 98.19 352 TYR A O 1
ATOM 2757 N N . ASP A 1 353 ? -1.985 -19.146 6.277 1.00 97.62 353 ASP A N 1
ATOM 2758 C CA . ASP A 1 353 ? -1.018 -20.197 5.938 1.00 97.62 353 ASP A CA 1
ATOM 2759 C C . ASP A 1 353 ? -0.804 -20.355 4.422 1.00 97.62 353 ASP A C 1
ATOM 2761 O O . ASP A 1 353 ? 0.200 -20.917 3.982 1.00 97.62 353 ASP A O 1
ATOM 2765 N N . ASP A 1 354 ? -1.724 -19.825 3.617 1.00 97.94 354 ASP A N 1
ATOM 2766 C CA . ASP A 1 354 ? -1.728 -19.939 2.162 1.00 97.94 354 ASP A CA 1
ATOM 2767 C C . ASP A 1 354 ? -1.925 -18.568 1.493 1.00 97.94 354 ASP A C 1
ATOM 2769 O O . ASP A 1 354 ? -2.780 -17.777 1.904 1.00 97.94 354 ASP A O 1
ATOM 2773 N N . ALA A 1 355 ? -1.119 -18.292 0.463 1.00 98.12 355 ALA A N 1
ATOM 2774 C CA . ALA A 1 355 ? -1.152 -17.025 -0.268 1.00 98.12 355 ALA A CA 1
ATOM 2775 C C . ALA A 1 355 ? -2.434 -16.880 -1.096 1.00 98.12 355 ALA A C 1
ATOM 2777 O O . ALA A 1 355 ? -3.039 -15.808 -1.091 1.00 98.12 355 ALA A O 1
ATOM 2778 N N . ASP A 1 356 ? -2.867 -17.949 -1.770 1.00 97.94 356 ASP A N 1
ATOM 2779 C CA . ASP A 1 356 ? -4.009 -17.904 -2.689 1.00 97.94 356 ASP A CA 1
ATOM 2780 C C . ASP A 1 356 ? -5.302 -17.630 -1.927 1.00 97.94 356 ASP A C 1
ATOM 2782 O O . ASP A 1 356 ? -6.091 -16.759 -2.301 1.00 97.94 356 ASP A O 1
ATOM 2786 N N . ARG A 1 357 ? -5.480 -18.289 -0.779 1.00 98.12 357 ARG A N 1
ATOM 2787 C CA . ARG A 1 357 ? -6.588 -18.000 0.131 1.00 98.12 357 ARG A CA 1
ATOM 2788 C C . ARG A 1 357 ? -6.586 -16.545 0.594 1.00 98.12 357 ARG A C 1
ATOM 2790 O O . ARG A 1 357 ? -7.647 -15.919 0.624 1.00 98.12 357 ARG A O 1
ATOM 2797 N N . ALA A 1 358 ? -5.421 -16.010 0.966 1.00 98.00 358 ALA A N 1
ATOM 2798 C CA . ALA A 1 358 ? -5.311 -14.618 1.384 1.00 98.00 358 ALA A CA 1
ATOM 2799 C C . ALA A 1 358 ? -5.738 -13.665 0.257 1.00 98.00 358 ALA A C 1
ATOM 2801 O O . ALA A 1 358 ? -6.500 -12.731 0.501 1.00 98.00 358 ALA A O 1
ATOM 2802 N N . LEU A 1 359 ? -5.301 -13.931 -0.975 1.00 97.81 359 LEU A N 1
ATOM 2803 C CA . LEU A 1 359 ? -5.626 -13.139 -2.161 1.00 97.81 359 LEU A CA 1
ATOM 2804 C C . LEU A 1 359 ? -7.116 -13.186 -2.500 1.00 97.81 359 LEU A C 1
ATOM 2806 O O . LEU A 1 359 ? -7.732 -12.132 -2.651 1.00 97.81 359 LEU A O 1
ATOM 2810 N N . VAL A 1 360 ? -7.720 -14.378 -2.525 1.00 97.75 360 VAL A N 1
ATOM 2811 C CA . VAL A 1 360 ? -9.162 -14.548 -2.769 1.00 97.75 360 VAL A CA 1
ATOM 2812 C C . VAL A 1 360 ? -9.983 -13.763 -1.748 1.00 97.75 360 VAL A C 1
ATOM 2814 O O . VAL A 1 360 ? -10.904 -13.037 -2.123 1.00 97.75 360 VAL A O 1
ATOM 2817 N N . GLU A 1 361 ? -9.646 -13.863 -0.459 1.00 97.31 361 GLU A N 1
ATOM 2818 C CA . GLU A 1 361 ? -10.385 -13.153 0.587 1.00 97.31 361 GLU A CA 1
ATOM 2819 C C . GLU A 1 361 ? -10.137 -11.635 0.535 1.00 97.31 361 GLU A C 1
ATOM 2821 O O . GLU A 1 361 ? -11.084 -10.868 0.691 1.00 97.31 361 GLU A O 1
ATOM 2826 N N . LEU A 1 362 ? -8.912 -11.172 0.258 1.00 96.25 362 LEU A N 1
ATOM 2827 C CA . LEU A 1 362 ? -8.599 -9.741 0.147 1.00 96.25 362 LEU A CA 1
ATOM 2828 C C . LEU A 1 362 ? -9.246 -9.089 -1.078 1.00 96.25 362 LEU A C 1
ATOM 2830 O O . LEU A 1 362 ? -9.895 -8.051 -0.946 1.00 96.25 362 LEU A O 1
ATOM 2834 N N . MET A 1 363 ? -9.098 -9.691 -2.255 1.00 95.38 363 MET A N 1
ATOM 2835 C CA . MET A 1 363 ? -9.599 -9.144 -3.521 1.00 95.38 363 MET A CA 1
ATOM 2836 C C . MET A 1 363 ? -11.112 -9.335 -3.659 1.00 95.38 363 MET A C 1
ATOM 2838 O O . MET A 1 363 ? -11.795 -8.488 -4.231 1.00 95.38 363 MET A O 1
ATOM 2842 N N . GLY A 1 364 ? -11.652 -10.411 -3.078 1.00 93.94 364 GLY A N 1
ATOM 2843 C CA . GLY A 1 364 ? -13.090 -10.657 -2.978 1.00 93.94 364 GLY A CA 1
ATOM 2844 C C . GLY A 1 364 ? -13.774 -9.858 -1.868 1.00 93.94 364 GLY A C 1
ATOM 2845 O O . GLY A 1 364 ? -15.007 -9.778 -1.847 1.00 93.94 364 GLY A O 1
ATOM 2846 N N . SER A 1 365 ? -13.009 -9.240 -0.956 1.00 86.94 365 SER A N 1
ATOM 2847 C CA . SER A 1 365 ? -13.555 -8.377 0.094 1.00 86.94 365 SER A CA 1
ATOM 2848 C C . SER A 1 365 ? -14.018 -7.039 -0.478 1.00 86.94 365 SER A C 1
ATOM 2850 O O . SER A 1 365 ? -13.454 -5.972 -0.253 1.00 86.94 365 SER A O 1
ATOM 2852 N N . SER A 1 366 ? -15.143 -7.071 -1.180 1.00 81.00 366 SER A N 1
ATOM 2853 C CA . SER A 1 366 ? -15.985 -5.892 -1.207 1.00 81.00 366 SER A CA 1
ATOM 2854 C C . SER A 1 366 ? -16.551 -5.730 0.192 1.00 81.00 366 SER A C 1
ATOM 2856 O O . SER A 1 366 ? -17.038 -6.689 0.808 1.00 81.00 366 SER A O 1
ATOM 2858 N N . ARG A 1 367 ? -16.507 -4.507 0.716 1.00 67.44 367 ARG A N 1
ATOM 2859 C CA . ARG A 1 367 ? -17.366 -4.170 1.838 1.00 67.44 367 ARG A CA 1
ATOM 2860 C C . ARG A 1 367 ? -18.778 -4.428 1.330 1.00 67.44 367 ARG A C 1
ATOM 2862 O O . ARG A 1 367 ? -19.317 -3.584 0.618 1.00 67.44 367 ARG A O 1
ATOM 2869 N N . LYS A 1 368 ? -19.376 -5.579 1.689 1.00 61.53 368 LYS A N 1
ATOM 2870 C CA . LYS A 1 368 ? -20.834 -5.738 1.658 1.00 61.53 368 LYS A CA 1
ATOM 2871 C C . LYS A 1 368 ? -21.314 -4.449 2.270 1.00 61.53 368 LYS A C 1
ATOM 2873 O O . LYS A 1 368 ? -20.884 -4.177 3.399 1.00 61.53 368 LYS A O 1
ATOM 2878 N N . SER A 1 369 ? -21.990 -3.619 1.466 1.00 48.78 369 SER A N 1
ATOM 2879 C CA . SER A 1 369 ? -22.423 -2.288 1.871 1.00 48.78 369 SER A CA 1
ATOM 2880 C C . SER A 1 369 ? -22.773 -2.411 3.333 1.00 48.78 369 SER A C 1
ATOM 2882 O O . SER A 1 369 ? -23.631 -3.235 3.664 1.00 48.78 369 SER A O 1
ATOM 2884 N N . ARG A 1 370 ? -22.029 -1.712 4.209 1.00 55.00 370 ARG A N 1
ATOM 2885 C CA . ARG A 1 370 ? -22.442 -1.604 5.611 1.00 55.00 370 ARG A CA 1
ATOM 2886 C C . ARG A 1 370 ? -23.944 -1.409 5.568 1.00 55.00 370 ARG A C 1
ATOM 2888 O O . ARG A 1 370 ? -24.375 -0.669 4.674 1.00 55.00 370 ARG A O 1
ATOM 2895 N N . GLU A 1 371 ? -24.664 -2.104 6.451 1.00 53.91 371 GLU A N 1
ATOM 2896 C CA . GLU A 1 371 ? -26.099 -1.907 6.672 1.00 53.91 371 GLU A CA 1
ATOM 2897 C C . GLU A 1 371 ? -26.472 -0.507 6.204 1.00 53.91 371 GLU A C 1
ATOM 2899 O O . GLU A 1 371 ? -25.832 0.440 6.692 1.00 53.91 371 GLU A O 1
ATOM 2904 N N . PRO A 1 372 ? -27.297 -0.428 5.140 1.00 55.56 372 PRO A N 1
ATOM 2905 C CA . PRO A 1 372 ? -27.395 0.709 4.230 1.00 55.56 372 PRO A CA 1
ATOM 2906 C C . PRO A 1 372 ? -27.243 1.968 5.043 1.00 55.56 372 PRO A C 1
ATOM 2908 O O . PRO A 1 372 ? -28.032 2.130 5.964 1.00 55.56 372 PRO A O 1
ATOM 2911 N N . PHE A 1 373 ? -26.184 2.755 4.799 1.00 65.69 373 PHE A N 1
ATOM 2912 C CA . PHE A 1 373 ? -25.854 3.914 5.624 1.00 65.69 373 PHE A CA 1
ATOM 2913 C C . PHE A 1 373 ? -27.139 4.700 5.818 1.00 65.69 373 PHE A C 1
ATOM 2915 O O . PHE A 1 373 ? -27.622 5.315 4.868 1.00 65.69 373 PHE A O 1
ATOM 2922 N N . LEU A 1 374 ? -27.745 4.544 6.998 1.00 78.94 374 LEU A N 1
ATOM 2923 C CA . LEU A 1 374 ? -29.137 4.908 7.154 1.00 78.94 374 LEU A CA 1
ATOM 2924 C C . LEU A 1 374 ? -29.160 6.417 6.997 1.00 78.94 374 LEU A C 1
ATOM 2926 O O . LEU A 1 374 ? -28.474 7.129 7.738 1.00 78.94 374 LEU A O 1
ATOM 2930 N N . GLY A 1 375 ? -29.779 6.860 5.903 1.00 84.19 375 GLY A N 1
ATOM 2931 C CA . GLY A 1 375 ? -29.642 8.220 5.412 1.00 84.19 375 GLY A CA 1
ATOM 2932 C C . GLY A 1 375 ? -30.143 9.222 6.440 1.00 84.19 375 GLY A C 1
ATOM 2933 O O . GLY A 1 375 ? -30.773 8.861 7.437 1.00 84.19 375 GLY A O 1
ATOM 2934 N N . PHE A 1 376 ? -29.891 10.503 6.184 1.00 85.94 376 PHE A N 1
ATOM 2935 C CA . PHE A 1 376 ? -30.487 11.564 6.992 1.00 85.94 376 PHE A CA 1
ATOM 2936 C C . PHE A 1 376 ? -32.000 11.354 7.144 1.00 85.94 376 PHE A C 1
ATOM 2938 O O . PHE A 1 376 ? -32.495 11.431 8.264 1.00 85.94 376 PHE A O 1
ATOM 2945 N N . ASP A 1 377 ? -32.677 10.989 6.053 1.00 90.38 377 ASP A N 1
ATOM 2946 C CA . ASP A 1 377 ? -34.124 10.773 6.001 1.00 90.38 377 ASP A CA 1
ATOM 2947 C C . ASP A 1 377 ? -34.589 9.632 6.908 1.00 90.38 377 ASP A C 1
ATOM 2949 O O . ASP A 1 377 ? -35.616 9.757 7.563 1.00 90.38 377 ASP A O 1
ATOM 2953 N N . PHE A 1 378 ? -33.810 8.551 7.027 1.00 94.31 378 PHE A N 1
ATOM 2954 C CA . PHE A 1 378 ? -34.131 7.474 7.963 1.00 94.31 378 PHE A CA 1
ATOM 2955 C C . PHE A 1 378 ? -34.082 7.978 9.406 1.00 94.31 378 PHE A C 1
ATOM 2957 O O . PHE A 1 378 ? -35.026 7.785 10.165 1.00 94.31 378 PHE A O 1
ATOM 2964 N N . TRP A 1 379 ? -32.998 8.654 9.798 1.00 94.06 379 TRP A N 1
ATOM 2965 C CA . TRP A 1 379 ? -32.852 9.136 11.176 1.00 94.06 379 TRP A CA 1
ATOM 2966 C C . TRP A 1 379 ? -33.788 10.303 11.502 1.00 94.06 379 TRP A C 1
ATOM 2968 O O . TRP A 1 379 ? -34.128 10.489 12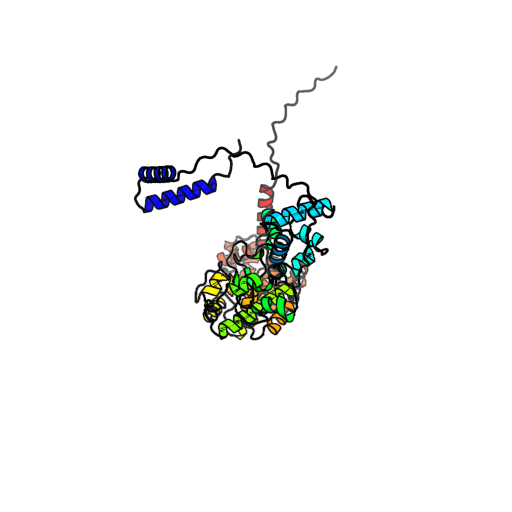.664 1.00 94.06 379 TRP A O 1
ATOM 2978 N N . ALA A 1 380 ? -34.178 11.085 10.495 1.00 92.69 380 ALA A N 1
ATOM 2979 C CA . ALA A 1 380 ? -35.157 12.163 10.601 1.00 92.69 380 ALA A CA 1
ATOM 2980 C C . ALA A 1 380 ? -36.608 11.674 10.435 1.00 92.69 380 ALA A C 1
ATOM 2982 O O . ALA A 1 380 ? -37.531 12.485 10.514 1.00 92.69 380 ALA A O 1
ATOM 2983 N N . SER A 1 381 ? -36.816 10.376 10.195 1.00 95.62 381 SER A N 1
ATOM 2984 C CA . SER A 1 381 ? -38.147 9.806 10.012 1.00 95.62 381 SER A CA 1
ATOM 2985 C C . SER A 1 381 ? -38.980 9.907 11.287 1.00 95.62 381 SER A C 1
ATOM 2987 O O . SER A 1 381 ? -38.466 9.898 12.415 1.00 95.62 381 SER A O 1
ATOM 2989 N N . ARG A 1 382 ? -40.297 9.986 11.100 1.00 95.81 382 ARG A N 1
ATOM 2990 C CA . ARG A 1 382 ? -41.250 10.051 12.207 1.00 95.81 382 ARG A CA 1
ATOM 2991 C C . ARG A 1 382 ? -41.191 8.780 13.048 1.00 95.81 382 ARG A C 1
ATOM 2993 O O . ARG A 1 382 ? -41.270 8.859 14.264 1.00 95.81 382 ARG A O 1
ATOM 3000 N N . GLU A 1 383 ? -40.969 7.635 12.418 1.00 95.88 383 GLU A N 1
ATOM 3001 C CA . GLU A 1 383 ? -40.865 6.329 13.062 1.00 95.88 383 GLU A CA 1
ATOM 3002 C C . GLU A 1 383 ? -39.696 6.282 14.056 1.00 95.88 383 GLU A C 1
ATOM 3004 O O . GLU A 1 383 ? -39.842 5.782 15.174 1.00 95.88 383 GLU A O 1
ATOM 3009 N N . ILE A 1 384 ? -38.539 6.847 13.689 1.00 96.56 384 ILE A N 1
ATOM 3010 C CA . ILE A 1 384 ? -37.381 6.929 14.589 1.00 96.56 384 ILE A CA 1
ATOM 3011 C C . ILE A 1 384 ? -37.631 7.913 15.732 1.00 96.56 384 ILE A C 1
ATOM 3013 O O . ILE A 1 384 ? -37.260 7.620 16.873 1.00 96.56 384 ILE A O 1
ATOM 3017 N N . PHE A 1 385 ? -38.283 9.045 15.460 1.00 96.19 385 PHE A N 1
ATOM 3018 C CA . PHE A 1 385 ? -38.665 9.997 16.502 1.00 96.19 385 PHE A CA 1
ATOM 3019 C C . PHE A 1 385 ? -39.673 9.390 17.492 1.00 96.19 385 PHE A C 1
ATOM 3021 O O . PHE A 1 385 ? -39.463 9.449 18.704 1.00 96.19 385 PHE A O 1
ATOM 3028 N N . ASP A 1 386 ? -40.714 8.729 16.988 1.00 94.69 386 ASP A N 1
ATOM 3029 C CA . ASP A 1 386 ? -41.738 8.070 17.797 1.00 94.69 386 ASP A CA 1
ATOM 3030 C C . ASP A 1 386 ? -41.122 6.936 18.632 1.00 94.69 386 ASP A C 1
ATOM 3032 O O . ASP A 1 386 ? -41.417 6.810 19.822 1.00 94.69 386 ASP A O 1
ATOM 3036 N N . SER A 1 387 ? -40.181 6.174 18.061 1.00 96.00 387 SER A N 1
ATOM 3037 C CA . SER A 1 387 ? -39.390 5.178 18.794 1.00 96.00 387 SER A CA 1
ATOM 3038 C C . SER A 1 387 ? -38.538 5.826 19.897 1.00 96.00 387 SER A C 1
ATOM 3040 O O . SER A 1 387 ? -38.516 5.348 21.035 1.00 96.00 387 SER A O 1
ATOM 3042 N N . TYR A 1 388 ? -37.897 6.969 19.624 1.00 96.19 388 TYR A N 1
ATOM 3043 C CA . TYR A 1 388 ? -37.145 7.719 20.637 1.00 96.19 388 TYR A CA 1
ATOM 3044 C C . TYR A 1 388 ? -38.031 8.162 21.803 1.00 96.19 388 TYR A C 1
ATOM 3046 O O . TYR A 1 388 ? -37.640 8.020 22.969 1.00 96.19 388 TYR A O 1
ATOM 3054 N N . CYS A 1 389 ? -39.237 8.646 21.507 1.00 94.25 389 CYS A N 1
ATOM 3055 C CA . CYS A 1 389 ? -40.238 8.998 22.507 1.00 94.25 389 CYS A CA 1
ATOM 3056 C C . CYS A 1 389 ? -40.719 7.771 23.298 1.00 94.25 389 CYS A C 1
ATOM 3058 O O . CYS A 1 389 ? -40.746 7.821 24.532 1.00 94.25 389 CYS A O 1
ATOM 3060 N N . LEU A 1 390 ? -41.036 6.666 22.614 1.00 94.31 390 LEU A N 1
ATOM 3061 C CA . LEU A 1 390 ? -41.536 5.422 23.208 1.00 94.31 390 LEU A CA 1
ATOM 3062 C C . LEU A 1 390 ? -40.535 4.824 24.205 1.00 94.31 390 LEU A C 1
ATOM 3064 O O . LEU A 1 390 ? -40.882 4.556 25.357 1.00 94.31 390 LEU A O 1
ATOM 3068 N N . TYR A 1 391 ? -39.272 4.698 23.793 1.00 95.38 391 TYR A N 1
ATOM 3069 C CA . TYR A 1 391 ? -38.174 4.195 24.628 1.00 95.38 391 TYR A CA 1
ATOM 3070 C C . TYR A 1 391 ? -37.505 5.295 25.462 1.00 95.38 391 TYR A C 1
ATOM 3072 O O . TYR A 1 391 ? -36.479 5.079 26.111 1.00 95.38 391 TYR A O 1
ATOM 3080 N N . LYS A 1 392 ? -38.098 6.494 25.471 1.00 94.38 392 LYS A N 1
ATOM 3081 C CA . LYS A 1 392 ? -37.744 7.639 26.314 1.00 94.38 392 LYS A CA 1
ATOM 3082 C C . LYS A 1 392 ? -36.248 7.998 26.280 1.00 94.38 392 LYS A C 1
ATOM 3084 O O . LYS A 1 392 ? -35.676 8.342 27.322 1.00 94.38 392 LYS A O 1
ATOM 3089 N N . GLY A 1 393 ? -35.630 7.890 25.103 1.00 91.81 393 GLY A N 1
ATOM 3090 C CA . GLY A 1 393 ? -34.216 8.180 24.847 1.00 91.81 393 GLY A CA 1
ATOM 3091 C C . GLY A 1 393 ? -33.209 7.129 25.334 1.00 91.81 393 GLY A C 1
ATOM 3092 O O . GLY A 1 393 ? -32.009 7.419 25.406 1.00 91.81 393 GLY A O 1
ATOM 3093 N N . VAL A 1 394 ? -33.656 5.918 25.691 1.00 94.56 394 VAL A N 1
ATOM 3094 C CA . VAL A 1 394 ? -32.775 4.800 26.071 1.00 94.56 394 VAL A CA 1
ATOM 3095 C C . VAL A 1 394 ? -32.290 4.068 24.817 1.00 94.56 394 VAL A C 1
ATOM 3097 O O . VAL A 1 394 ? -32.969 3.201 24.272 1.00 94.56 394 VAL A O 1
ATOM 3100 N N . VAL A 1 395 ? -31.069 4.397 24.385 1.00 94.94 395 VAL A N 1
ATOM 3101 C CA . VAL A 1 395 ? -30.479 3.918 23.120 1.00 94.94 395 VAL A CA 1
ATOM 3102 C C . VAL A 1 395 ? -30.477 2.394 22.986 1.00 94.94 395 VAL A C 1
ATOM 3104 O O . VAL A 1 395 ? -30.787 1.896 21.912 1.00 94.94 395 VAL A O 1
ATOM 3107 N N . ASN A 1 396 ? -30.155 1.644 24.045 1.00 94.31 396 ASN A N 1
ATOM 3108 C CA . ASN A 1 396 ? -30.084 0.178 23.963 1.00 94.31 396 ASN A CA 1
ATOM 3109 C C . ASN A 1 396 ? -31.447 -0.462 23.651 1.00 94.31 396 ASN A C 1
ATOM 3111 O O . ASN A 1 396 ? -31.501 -1.402 22.870 1.00 94.31 396 ASN A O 1
ATOM 3115 N N . GLN A 1 397 ? -32.535 0.072 24.215 1.00 95.00 397 GLN A N 1
ATOM 3116 C CA . GLN A 1 397 ? -33.887 -0.436 23.961 1.00 95.00 397 GLN A CA 1
ATOM 3117 C C . GLN A 1 397 ? -34.349 -0.083 22.548 1.00 95.00 397 GLN A C 1
ATOM 3119 O O . GLN A 1 397 ? -34.910 -0.920 21.851 1.00 95.00 397 GLN A O 1
ATOM 3124 N N . MET A 1 398 ? -34.048 1.139 22.094 1.00 96.31 398 MET A N 1
ATOM 3125 C CA . MET A 1 398 ? -34.304 1.525 20.706 1.00 96.31 398 MET A CA 1
ATOM 3126 C C . MET A 1 398 ? -33.545 0.638 19.725 1.00 96.31 398 MET A C 1
ATOM 3128 O O . MET A 1 398 ? -34.111 0.216 18.728 1.00 96.31 398 MET A O 1
ATOM 3132 N N . ALA A 1 399 ? -32.270 0.370 20.010 1.00 94.62 399 ALA A N 1
ATOM 3133 C CA . ALA A 1 399 ? -31.398 -0.461 19.194 1.00 94.62 399 ALA A CA 1
ATOM 3134 C C . ALA A 1 399 ? -31.943 -1.879 19.020 1.00 94.62 399 ALA A C 1
ATOM 3136 O O . ALA A 1 399 ? -32.006 -2.373 17.897 1.00 94.62 399 ALA A O 1
ATOM 3137 N N . GLU A 1 400 ? -32.412 -2.483 20.110 1.00 93.44 400 GLU A N 1
ATOM 3138 C CA . GLU A 1 400 ? -33.108 -3.768 20.081 1.00 93.44 400 GLU A CA 1
ATOM 3139 C C . GLU A 1 400 ? -34.400 -3.696 19.252 1.00 93.44 400 GLU A C 1
ATOM 3141 O O . GLU A 1 400 ? -34.615 -4.533 18.380 1.00 93.44 400 GLU A O 1
ATOM 3146 N N . ALA A 1 401 ? -35.214 -2.653 19.449 1.00 95.06 401 ALA A N 1
ATOM 3147 C CA . ALA A 1 401 ? -36.495 -2.490 18.764 1.00 95.06 401 ALA A CA 1
ATOM 3148 C C . ALA A 1 401 ? -36.378 -2.286 17.246 1.00 95.06 401 ALA A C 1
ATOM 3150 O O . ALA A 1 401 ? -37.204 -2.796 16.493 1.00 95.06 401 ALA A O 1
ATOM 3151 N N . ILE A 1 402 ? -35.369 -1.539 16.791 1.00 94.38 402 ILE A N 1
ATOM 3152 C CA . ILE A 1 402 ? -35.155 -1.250 15.363 1.00 94.38 402 ILE A CA 1
ATOM 3153 C C . ILE A 1 402 ? -34.175 -2.222 14.695 1.00 94.38 402 ILE A C 1
ATOM 3155 O O . ILE A 1 402 ? -33.897 -2.083 13.506 1.00 94.38 402 ILE A O 1
ATOM 3159 N N . GLY A 1 403 ? -33.642 -3.195 15.444 1.00 90.44 403 GLY A N 1
ATOM 3160 C CA . GLY A 1 403 ? -32.728 -4.213 14.927 1.00 90.44 403 GLY A CA 1
ATOM 3161 C C . GLY A 1 403 ? -31.366 -3.667 14.488 1.00 90.44 403 GLY A C 1
ATOM 3162 O O . GLY A 1 403 ? -30.784 -4.187 13.541 1.00 90.44 403 GLY A O 1
ATOM 3163 N N . LEU A 1 404 ? -30.856 -2.619 15.146 1.00 90.38 404 LEU A N 1
ATOM 3164 C CA . LEU A 1 404 ? -29.575 -1.984 14.809 1.00 90.38 404 LEU A CA 1
ATOM 3165 C C . LEU A 1 404 ? -28.601 -2.001 15.995 1.00 90.38 404 LEU A C 1
ATOM 3167 O O . LEU A 1 404 ? -29.030 -1.980 17.146 1.00 90.38 404 LEU A O 1
ATOM 3171 N N . PRO A 1 405 ? -27.275 -1.940 15.771 1.00 88.50 405 PRO A N 1
ATOM 3172 C CA . PRO A 1 405 ? -26.310 -1.796 16.859 1.00 88.50 405 PRO A CA 1
ATOM 3173 C C . PRO A 1 405 ? -26.510 -0.491 17.647 1.00 88.50 405 PRO A C 1
ATOM 3175 O O . PRO A 1 405 ? -26.614 0.586 17.059 1.00 88.50 405 PRO A O 1
ATOM 3178 N N . ALA A 1 406 ? -26.449 -0.548 18.982 1.00 91.94 406 ALA A N 1
ATOM 3179 C CA . ALA A 1 406 ? -26.650 0.623 19.848 1.00 91.94 406 ALA A CA 1
ATOM 3180 C C . ALA A 1 406 ? -25.709 1.801 19.545 1.00 91.94 406 ALA A C 1
ATOM 3182 O O . ALA A 1 406 ? -26.098 2.959 19.675 1.00 91.94 406 ALA A O 1
ATOM 3183 N N . SER A 1 407 ? -24.486 1.534 19.084 1.00 88.44 407 SER A N 1
ATOM 3184 C CA . SER A 1 407 ? -23.558 2.578 18.635 1.00 88.44 407 SER A CA 1
ATOM 3185 C C . SER A 1 407 ? -24.053 3.301 17.377 1.00 88.44 407 SER A C 1
ATOM 3187 O O . SER A 1 407 ? -23.961 4.526 17.307 1.00 88.44 407 SER A O 1
ATOM 3189 N N . THR A 1 408 ? -24.613 2.568 16.412 1.00 89.00 408 THR A N 1
ATOM 3190 C CA . THR A 1 408 ? -25.229 3.123 15.198 1.00 89.00 408 THR A CA 1
ATOM 3191 C C . THR A 1 408 ? -26.424 3.998 15.562 1.00 89.00 408 THR A C 1
ATOM 3193 O O . THR A 1 408 ? -26.497 5.140 15.112 1.00 89.00 408 THR A O 1
ATOM 3196 N N . VAL A 1 409 ? -27.298 3.508 16.447 1.00 93.31 409 VAL A N 1
ATOM 3197 C CA . VAL A 1 409 ? -28.462 4.258 16.945 1.00 93.31 409 VAL A CA 1
ATOM 3198 C C . VAL A 1 409 ? -28.041 5.511 17.702 1.00 93.31 409 VAL A C 1
ATOM 3200 O O . VAL A 1 409 ? -28.538 6.595 17.415 1.00 93.31 409 VAL A O 1
ATOM 3203 N N . SER A 1 410 ? -27.067 5.402 18.608 1.00 93.38 410 SER A N 1
ATOM 3204 C CA . SER A 1 410 ? -26.545 6.546 19.359 1.00 93.38 410 SER A CA 1
ATOM 3205 C C . SER A 1 410 ? -26.026 7.644 18.435 1.00 93.38 410 SER A C 1
ATOM 3207 O O . SER A 1 410 ? -26.372 8.806 18.624 1.00 93.38 410 SER A O 1
ATOM 3209 N N . VAL A 1 411 ? -25.214 7.286 17.434 1.00 89.75 411 VAL A N 1
ATOM 3210 C CA . VAL A 1 411 ? -24.647 8.251 16.483 1.00 89.75 411 VAL A CA 1
ATOM 3211 C C . VAL A 1 411 ? -25.734 8.841 15.585 1.00 89.75 411 VAL A C 1
ATOM 3213 O O . VAL A 1 411 ? -25.734 10.048 15.354 1.00 89.75 411 VAL A O 1
ATOM 3216 N N . GLY A 1 412 ? -26.660 8.015 15.095 1.00 92.06 412 GLY A N 1
ATOM 3217 C CA . GLY A 1 412 ? -27.781 8.443 14.260 1.00 92.06 412 GLY A CA 1
ATOM 3218 C C . GLY A 1 412 ? -28.681 9.460 14.960 1.00 92.06 412 GLY A C 1
ATOM 3219 O O . GLY A 1 412 ? -28.918 10.543 14.427 1.00 92.06 412 GLY A O 1
ATOM 3220 N N . LEU A 1 413 ? -29.095 9.156 16.191 1.00 93.69 413 LEU A N 1
ATOM 3221 C CA . LEU A 1 413 ? -29.921 10.038 17.016 1.00 93.69 413 LEU A CA 1
ATOM 3222 C C . LEU A 1 413 ? -29.177 11.311 17.428 1.00 93.69 413 LEU A C 1
ATOM 3224 O O . LEU A 1 413 ? -29.711 12.410 17.281 1.00 93.69 413 LEU A O 1
ATOM 3228 N N . LEU A 1 414 ? -27.916 11.192 17.864 1.00 91.81 414 LEU A N 1
ATOM 3229 C CA . LEU A 1 414 ? -27.093 12.351 18.218 1.00 91.81 414 LEU A CA 1
ATOM 3230 C C . LEU A 1 414 ? -26.933 13.295 17.026 1.00 91.81 414 LEU A C 1
ATOM 3232 O O . LEU A 1 414 ? -27.019 14.512 17.180 1.00 91.81 414 LEU A O 1
ATOM 3236 N N . ASN A 1 415 ? -26.761 12.739 15.825 1.00 88.31 415 ASN A N 1
ATOM 3237 C CA . ASN A 1 415 ? -26.715 13.535 14.612 1.00 88.31 415 ASN A CA 1
ATOM 3238 C C . ASN A 1 415 ? -28.013 14.304 14.385 1.00 88.31 415 ASN A C 1
ATOM 3240 O O . ASN A 1 415 ? -27.917 15.345 13.758 1.00 88.31 415 ASN A O 1
ATOM 3244 N N . GLN A 1 416 ? -29.171 13.859 14.879 1.00 92.25 416 GLN A N 1
ATOM 3245 C CA . GLN A 1 416 ? -30.448 14.585 14.816 1.00 92.25 416 GLN A CA 1
ATOM 3246 C C . GLN A 1 416 ? -30.714 15.487 16.032 1.00 92.25 416 GLN A C 1
ATOM 3248 O O . GLN A 1 416 ? -31.795 16.054 16.147 1.00 92.25 416 GLN A O 1
ATOM 3253 N N . GLY A 1 417 ? -29.742 15.647 16.936 1.00 92.06 417 GLY A N 1
ATOM 3254 C CA . GLY A 1 417 ? -29.926 16.416 18.170 1.00 92.06 417 GLY A CA 1
ATOM 3255 C C . GLY A 1 417 ? -30.731 15.675 19.244 1.00 92.06 417 GLY A C 1
ATOM 3256 O O . GLY A 1 417 ? -31.197 16.303 20.189 1.00 92.06 417 GLY A O 1
ATOM 3257 N N . LEU A 1 418 ? -30.879 14.352 19.117 1.00 94.31 418 LEU A N 1
ATOM 3258 C CA . LEU A 1 418 ? -31.576 13.476 20.060 1.00 94.31 418 LEU A CA 1
ATOM 3259 C C . LEU A 1 418 ? -30.537 12.646 20.837 1.00 94.31 418 LEU A C 1
ATOM 3261 O O . LEU A 1 418 ? -30.170 11.549 20.422 1.00 94.31 418 LEU A O 1
ATOM 3265 N N . PRO A 1 419 ? -29.972 13.143 21.945 1.00 94.44 419 PRO A N 1
ATOM 3266 C CA . PRO A 1 419 ? -28.898 12.444 22.637 1.00 94.44 419 PRO A CA 1
ATOM 3267 C C . PRO A 1 419 ? -29.439 11.211 23.372 1.00 94.44 419 PRO A C 1
ATOM 3269 O O . PRO A 1 419 ? -30.609 11.147 23.751 1.00 94.44 419 PRO A O 1
ATOM 3272 N N . GLY A 1 420 ? -28.582 10.231 23.645 1.00 94.06 420 GLY A N 1
ATOM 3273 C CA . GLY A 1 420 ? -28.945 9.155 24.567 1.00 94.06 420 GLY A CA 1
ATOM 3274 C C . GLY A 1 420 ? -29.072 9.688 25.996 1.00 94.06 420 GLY A C 1
ATOM 3275 O O . GLY A 1 420 ? -28.158 10.345 26.485 1.00 94.06 420 GLY A O 1
ATOM 3276 N N . LEU A 1 421 ? -30.171 9.381 26.690 1.00 93.38 421 LEU A N 1
ATOM 3277 C CA . LEU A 1 421 ? -30.420 9.872 28.059 1.00 93.38 421 LEU A CA 1
ATOM 3278 C C . LEU A 1 421 ? -29.885 8.930 29.161 1.00 93.38 421 LEU A C 1
ATOM 3280 O O . LEU A 1 421 ? -29.949 9.248 30.351 1.00 93.38 421 LEU A O 1
ATOM 3284 N N . GLY A 1 422 ? -29.338 7.772 28.771 1.00 83.50 422 GLY A N 1
ATOM 3285 C CA . GLY A 1 422 ? -28.676 6.809 29.658 1.00 83.50 422 GLY A CA 1
ATOM 3286 C C . GLY A 1 422 ? -29.585 6.188 30.730 1.00 83.50 422 GLY A C 1
ATOM 3287 O O . GLY A 1 422 ? -30.809 6.215 30.639 1.00 83.50 422 GLY A O 1
ATOM 3288 N N . GLY A 1 423 ? -28.976 5.624 31.781 1.00 78.38 423 GLY A N 1
ATOM 3289 C CA . GLY A 1 423 ? -29.694 4.991 32.902 1.00 78.38 423 GLY A CA 1
ATOM 3290 C C . GLY A 1 423 ? -30.431 5.965 33.836 1.00 78.38 423 GLY A C 1
ATOM 3291 O O . GLY A 1 423 ? -31.182 5.529 34.701 1.00 78.38 423 GLY A O 1
ATOM 3292 N N . ARG A 1 424 ? -30.250 7.283 33.663 1.00 81.88 424 ARG A N 1
ATOM 3293 C CA . ARG A 1 424 ? -30.909 8.348 34.450 1.00 81.88 424 ARG A CA 1
ATOM 3294 C C . ARG A 1 424 ? -31.923 9.141 33.624 1.00 81.88 424 ARG A C 1
ATOM 3296 O O . ARG A 1 424 ? -32.145 10.327 33.859 1.00 81.88 424 ARG A O 1
ATOM 3303 N N . ALA A 1 425 ? -32.552 8.484 32.655 1.00 82.81 425 ALA A N 1
ATOM 3304 C CA . ALA A 1 425 ? -33.370 9.167 31.667 1.00 82.81 425 ALA A CA 1
ATOM 3305 C C . ALA A 1 425 ? -34.556 9.948 32.275 1.00 82.81 425 ALA A C 1
ATOM 3307 O O . ALA A 1 425 ? -34.919 10.991 31.750 1.00 82.81 425 ALA A O 1
ATOM 3308 N N . ALA A 1 426 ? -35.156 9.502 33.387 1.00 90.69 426 ALA A N 1
ATOM 3309 C CA . ALA A 1 426 ? -36.292 10.203 34.001 1.00 90.69 426 ALA A CA 1
ATOM 3310 C C . ALA A 1 426 ? -35.927 11.569 34.625 1.00 90.69 426 ALA A C 1
ATOM 3312 O O . ALA A 1 426 ? -36.489 12.565 34.162 1.00 90.69 426 ALA A O 1
ATOM 3313 N N . PRO A 1 427 ? -34.970 11.657 35.572 1.00 94.19 427 PRO A N 1
ATOM 3314 C CA . PRO A 1 427 ? -34.437 12.936 36.047 1.00 94.19 427 PRO A CA 1
ATOM 3315 C C . PRO A 1 427 ? -33.980 13.848 34.906 1.00 94.19 427 PRO A C 1
ATOM 3317 O O . PRO A 1 427 ? -34.376 15.007 34.826 1.00 94.19 427 PRO A O 1
ATOM 3320 N N . MET A 1 428 ? -33.225 13.297 33.951 1.00 94.94 428 MET A N 1
ATOM 3321 C CA . MET A 1 428 ? -32.674 14.074 32.842 1.00 94.94 428 MET A CA 1
ATOM 3322 C C . MET A 1 428 ? -33.763 14.700 31.955 1.00 94.94 428 MET A C 1
ATOM 3324 O O . MET A 1 428 ? -33.656 15.860 31.567 1.00 94.94 428 MET A O 1
ATOM 3328 N N . ARG A 1 429 ? -34.855 13.969 31.679 1.00 93.38 429 ARG A N 1
ATOM 3329 C CA . ARG A 1 429 ? -36.020 14.516 30.962 1.00 93.38 429 ARG A CA 1
ATOM 3330 C C . ARG A 1 429 ? -36.714 15.625 31.745 1.00 93.38 429 ARG A C 1
ATOM 3332 O O . ARG A 1 429 ? -37.149 16.595 31.134 1.00 93.38 429 ARG A O 1
ATOM 3339 N N . SER A 1 430 ? -36.829 15.481 33.066 1.00 95.50 430 SER A N 1
ATOM 3340 C CA . SER A 1 430 ? -37.438 16.508 33.919 1.00 95.50 430 SER A CA 1
ATOM 3341 C C . SER A 1 430 ? -36.631 17.805 33.872 1.00 95.50 430 SER A C 1
ATOM 3343 O O . SER A 1 430 ? -37.207 18.865 33.640 1.00 95.50 430 SER A O 1
ATOM 3345 N N . ALA A 1 431 ? -35.301 17.706 33.983 1.00 96.44 431 ALA A N 1
ATOM 3346 C CA . ALA A 1 431 ? -34.398 18.848 33.862 1.00 96.44 431 ALA A CA 1
ATOM 3347 C C . ALA A 1 431 ? -34.491 19.510 32.477 1.00 96.44 431 ALA A C 1
ATOM 3349 O O . ALA A 1 431 ? -34.652 20.723 32.384 1.00 96.44 431 ALA A O 1
ATOM 3350 N N . LEU A 1 432 ? -34.462 18.721 31.391 1.00 94.88 432 LEU A N 1
ATOM 3351 C CA . LEU A 1 432 ? -34.595 19.254 30.028 1.00 94.88 432 LEU A CA 1
ATOM 3352 C C . LEU A 1 432 ? -35.928 19.985 29.841 1.00 94.88 432 LEU A C 1
ATOM 3354 O O . LEU A 1 432 ? -35.964 21.051 29.236 1.00 94.88 432 LEU A O 1
ATOM 3358 N N . ARG A 1 433 ? -37.023 19.429 30.371 1.00 94.75 433 ARG A N 1
ATOM 3359 C CA . ARG A 1 433 ? -38.348 20.046 30.274 1.00 94.75 433 ARG A CA 1
ATOM 3360 C C . ARG A 1 433 ? -38.405 21.380 31.012 1.00 94.75 433 ARG A C 1
ATOM 3362 O O . ARG A 1 433 ? -38.914 22.332 30.437 1.00 94.75 433 ARG A O 1
ATOM 3369 N N . ALA A 1 434 ? -37.890 21.443 32.241 1.00 96.19 434 ALA A N 1
ATOM 3370 C CA . ALA A 1 434 ? -37.822 22.684 33.013 1.00 96.19 434 ALA A CA 1
ATOM 3371 C C . ALA A 1 434 ? -37.016 23.755 32.257 1.00 96.19 434 ALA A C 1
ATOM 3373 O O . ALA A 1 434 ? -37.511 24.858 32.031 1.00 96.19 434 ALA A O 1
ATOM 3374 N N . PHE A 1 435 ? -35.840 23.381 31.747 1.00 97.12 435 PHE A N 1
ATOM 3375 C CA . PHE A 1 435 ? -34.973 24.277 30.985 1.00 97.12 435 PHE A CA 1
ATOM 3376 C C . PHE A 1 435 ? -35.657 24.832 29.727 1.00 97.12 435 PHE A C 1
ATOM 3378 O O . PHE A 1 435 ? -35.659 26.038 29.501 1.00 97.12 435 PHE A O 1
ATOM 3385 N N . TYR A 1 436 ? -36.302 23.977 28.923 1.00 94.31 436 TYR A N 1
ATOM 3386 C CA . TYR A 1 436 ? -36.994 24.421 27.704 1.00 94.31 436 TYR A CA 1
ATOM 3387 C C . TYR A 1 436 ? -38.275 25.231 27.965 1.00 94.31 436 TYR A C 1
ATOM 3389 O O . TYR A 1 436 ? -38.767 25.880 27.044 1.00 94.31 436 TYR A O 1
ATOM 3397 N N . VAL A 1 437 ? -38.808 25.223 29.191 1.00 96.00 437 VAL A N 1
ATOM 3398 C CA . VAL A 1 437 ? -39.915 26.102 29.619 1.00 96.00 437 VAL A CA 1
ATOM 3399 C C . VAL A 1 437 ? -39.404 27.477 30.085 1.00 96.00 437 VAL A C 1
ATOM 3401 O O . VAL A 1 437 ? -40.199 28.401 30.231 1.00 96.00 437 VAL A O 1
ATOM 3404 N N . GLY A 1 438 ? -38.085 27.650 30.229 1.00 95.62 438 GLY A N 1
ATOM 3405 C CA . GLY A 1 438 ? -37.442 28.929 30.545 1.00 95.62 438 GLY A CA 1
ATOM 3406 C C . GLY A 1 438 ? -36.728 28.968 31.895 1.00 95.62 438 GLY A C 1
ATOM 3407 O O . GLY A 1 438 ? -36.189 30.012 32.255 1.00 95.62 438 GLY A O 1
ATOM 3408 N N . GLU A 1 439 ? -36.700 27.858 32.636 1.00 97.81 439 GLU A N 1
ATOM 3409 C CA . GLU A 1 439 ? -35.961 27.787 33.896 1.00 97.81 439 GLU A CA 1
ATOM 3410 C C . GLU A 1 439 ? -34.446 27.854 33.672 1.00 97.81 439 GLU A C 1
ATOM 3412 O O . GLU A 1 439 ? -33.913 27.418 32.646 1.00 97.81 439 GLU A O 1
ATOM 3417 N N . SER A 1 440 ? -33.726 28.352 34.681 1.00 97.81 440 SER A N 1
ATOM 3418 C CA . SER A 1 440 ? -32.262 28.344 34.661 1.00 97.81 440 SER A CA 1
ATOM 3419 C C . SER A 1 440 ? -31.707 26.911 34.659 1.00 97.81 440 SER A C 1
ATOM 3421 O O . SER A 1 440 ? -32.394 25.948 35.026 1.00 97.81 440 SER A O 1
ATOM 3423 N N . ILE A 1 441 ? -30.442 26.750 34.257 1.00 97.81 441 ILE A N 1
ATOM 3424 C CA . ILE A 1 441 ? -29.760 25.447 34.292 1.00 97.81 441 ILE A CA 1
ATOM 3425 C C . ILE A 1 441 ? -29.711 24.920 35.730 1.00 97.81 441 ILE A C 1
ATOM 3427 O O . ILE A 1 441 ? -29.972 23.741 35.960 1.00 97.81 441 ILE A O 1
ATOM 3431 N N . GLU A 1 442 ? -29.403 25.793 36.685 1.00 98.00 442 GLU A N 1
ATOM 3432 C CA . GLU A 1 442 ? -29.306 25.504 38.114 1.00 98.00 442 GLU A CA 1
ATOM 3433 C C . GLU A 1 442 ? -30.643 24.994 38.651 1.00 98.00 442 GLU A C 1
ATOM 3435 O O . GLU A 1 442 ? -30.717 23.865 39.133 1.00 98.00 442 GLU A O 1
ATOM 3440 N N . THR A 1 443 ? -31.711 25.770 38.454 1.00 97.88 443 THR A N 1
ATOM 3441 C CA . THR A 1 443 ? -33.069 25.425 38.898 1.00 97.88 443 THR A CA 1
ATOM 3442 C C . THR A 1 443 ? -33.545 24.120 38.262 1.00 97.88 443 THR A C 1
ATOM 3444 O O . THR A 1 443 ? -34.070 23.244 38.945 1.00 97.88 443 THR A O 1
ATOM 3447 N N . SER A 1 444 ? -33.300 23.936 36.962 1.00 97.81 444 SER A N 1
ATOM 3448 C CA . SER A 1 444 ? -33.662 22.708 36.245 1.00 97.81 444 SER A CA 1
ATOM 3449 C C . SER A 1 444 ? -32.948 21.471 36.800 1.00 97.81 444 SER A C 1
ATOM 3451 O O . SER A 1 444 ? -33.551 20.401 36.914 1.00 97.81 444 SER A O 1
ATOM 3453 N N . CYS A 1 445 ? -31.665 21.609 37.146 1.00 97.25 445 CYS A N 1
ATOM 3454 C CA . CYS A 1 445 ? -30.859 20.537 37.726 1.00 97.25 445 CYS A CA 1
ATOM 3455 C C . CYS A 1 445 ? -31.292 20.210 39.158 1.00 97.25 445 CYS A C 1
ATOM 3457 O O . CYS A 1 445 ? -31.440 19.032 39.487 1.00 97.25 445 CYS A O 1
ATOM 3459 N N . GLU A 1 446 ? -31.536 21.231 39.982 1.00 97.19 446 GLU A N 1
ATOM 3460 C CA . GLU A 1 446 ? -32.000 21.092 41.366 1.00 97.19 446 GLU A CA 1
ATOM 3461 C C . GLU A 1 446 ? -33.367 20.406 41.438 1.00 97.19 446 GLU A C 1
ATOM 3463 O O . GLU A 1 446 ? -33.506 19.400 42.136 1.00 97.19 446 GLU A O 1
ATOM 3468 N N . LEU A 1 447 ? -34.345 20.868 40.648 1.00 95.75 447 LEU A N 1
ATOM 3469 C CA . LEU A 1 447 ? -35.694 20.288 40.596 1.00 95.75 447 LEU A CA 1
ATOM 3470 C C . LEU A 1 447 ? -35.687 18.804 40.214 1.00 95.75 447 LEU A C 1
ATOM 3472 O O . LEU A 1 447 ? -36.528 18.030 40.668 1.00 95.75 447 LEU A O 1
ATOM 3476 N N . ALA A 1 448 ? -34.752 18.405 39.355 1.00 96.00 448 ALA A N 1
ATOM 3477 C CA . ALA A 1 448 ? -34.657 17.042 38.857 1.00 96.00 448 ALA A CA 1
ATOM 3478 C C . ALA A 1 448 ? -33.666 16.159 39.634 1.00 96.00 448 ALA A C 1
ATOM 3480 O O . ALA A 1 448 ? -33.606 14.956 39.374 1.00 96.00 448 ALA A O 1
ATOM 3481 N N . GLY A 1 449 ? -32.862 16.727 40.539 1.00 95.75 449 GLY A N 1
ATOM 3482 C CA . GLY A 1 449 ? -31.772 16.017 41.213 1.00 95.75 449 GLY A CA 1
ATOM 3483 C C . GLY A 1 449 ? -30.675 15.527 40.256 1.00 95.75 449 GLY A C 1
ATOM 3484 O O . GLY A 1 449 ? -30.135 14.431 40.432 1.00 95.75 449 GLY A O 1
ATOM 3485 N N . VAL A 1 450 ? -30.368 16.294 39.205 1.00 96.62 450 VAL A N 1
ATOM 3486 C CA . VAL A 1 450 ? -29.348 15.946 38.200 1.00 96.62 450 VAL A CA 1
ATOM 3487 C C . VAL A 1 450 ? -28.075 16.762 38.445 1.00 96.62 450 VAL A C 1
ATOM 3489 O O . VAL A 1 450 ? -28.167 17.969 38.641 1.00 96.62 450 VAL A O 1
ATOM 3492 N N . PRO A 1 451 ? -26.871 16.158 38.392 1.00 96.31 451 PRO A N 1
ATOM 3493 C CA . PRO A 1 451 ? -25.626 16.920 38.440 1.00 96.31 451 PRO A CA 1
ATOM 3494 C C . PRO A 1 451 ? -25.533 17.910 37.274 1.00 96.31 451 PRO A C 1
ATOM 3496 O O . PRO A 1 451 ? -25.681 17.519 36.110 1.00 96.31 451 PRO A O 1
ATOM 3499 N N . LYS A 1 452 ? -25.243 19.175 37.584 1.00 97.19 452 LYS A N 1
ATOM 3500 C CA . LYS A 1 452 ? -25.167 20.272 36.611 1.00 97.19 452 LYS A CA 1
ATOM 3501 C C . LYS A 1 452 ? -24.202 19.974 35.461 1.00 97.19 452 LYS A C 1
ATOM 3503 O O . LYS A 1 452 ? -24.511 20.251 34.304 1.00 97.19 452 LYS A O 1
ATOM 3508 N N . GLU A 1 453 ? -23.062 19.355 35.751 1.00 96.62 453 GLU A N 1
ATOM 3509 C CA . GLU A 1 453 ? -22.030 19.017 34.766 1.00 96.62 453 GLU A CA 1
ATOM 3510 C C . GLU A 1 453 ? -22.552 18.023 33.722 1.00 96.62 453 GLU A C 1
ATOM 3512 O O . GLU A 1 453 ? -22.371 18.234 32.522 1.00 96.62 453 GLU A O 1
ATOM 3517 N N . ALA A 1 454 ? -23.262 16.982 34.170 1.00 93.44 454 ALA A N 1
ATOM 3518 C CA . ALA A 1 454 ? -23.845 15.971 33.290 1.00 93.44 454 ALA A CA 1
ATOM 3519 C C . ALA A 1 454 ? -24.953 16.563 32.401 1.00 93.44 454 ALA A C 1
ATOM 3521 O O . ALA A 1 454 ? -25.087 16.186 31.236 1.00 93.44 454 ALA A O 1
ATOM 3522 N N . PHE A 1 455 ? -25.730 17.511 32.933 1.00 96.00 455 PHE A N 1
ATOM 3523 C CA . PHE A 1 455 ? -26.759 18.216 32.170 1.00 96.00 455 PHE A CA 1
ATOM 3524 C C . PHE A 1 455 ? -26.154 19.130 31.090 1.00 96.00 455 PHE A C 1
ATOM 3526 O O . PHE A 1 455 ? -26.593 19.108 29.940 1.00 96.00 455 PHE A O 1
ATOM 3533 N N . ILE A 1 456 ? -25.093 19.878 31.419 1.00 96.06 456 ILE A N 1
ATOM 3534 C CA . ILE A 1 456 ? -24.369 20.725 30.454 1.00 96.06 456 ILE A CA 1
ATOM 3535 C C . ILE A 1 456 ? -23.721 19.881 29.351 1.00 96.06 456 ILE A C 1
ATOM 3537 O O . ILE A 1 456 ? -23.782 20.254 28.178 1.00 96.06 456 ILE A O 1
ATOM 3541 N N . GLU A 1 457 ? -23.097 18.753 29.699 1.00 93.12 457 GLU A N 1
ATOM 3542 C CA . GLU A 1 457 ? -22.511 17.837 28.714 1.00 93.12 457 GLU A CA 1
ATOM 3543 C C . GLU A 1 457 ? -23.574 17.325 27.733 1.00 93.12 457 GLU A C 1
ATOM 3545 O O . GLU A 1 457 ? -23.358 17.333 26.516 1.00 93.12 457 GLU A O 1
ATOM 3550 N N . LEU A 1 458 ? -24.760 16.983 28.244 1.00 93.62 458 LEU A N 1
ATOM 3551 C CA . LEU A 1 458 ? -25.889 16.586 27.416 1.00 93.62 458 LEU A CA 1
ATOM 3552 C C . LEU A 1 458 ? -26.330 17.708 26.464 1.00 93.62 458 LEU A C 1
ATOM 3554 O O . LEU A 1 458 ? -26.433 17.463 25.262 1.00 93.62 458 LEU A O 1
ATOM 3558 N N . LEU A 1 459 ? -26.533 18.935 26.959 1.00 94.50 459 LEU A N 1
ATOM 3559 C CA . LEU A 1 459 ? -26.910 20.088 26.125 1.00 94.50 459 LEU A CA 1
ATOM 3560 C C . LEU A 1 459 ? -25.864 20.389 25.039 1.00 94.50 459 LEU A C 1
ATOM 3562 O O . LEU A 1 459 ? -26.203 20.692 23.896 1.00 94.50 459 LEU A O 1
ATOM 3566 N N . ARG A 1 460 ? -24.572 20.250 25.353 1.00 92.25 460 ARG A N 1
ATOM 3567 C CA . ARG A 1 460 ? -23.500 20.399 24.355 1.00 92.25 460 ARG A CA 1
ATOM 3568 C C . ARG A 1 460 ? -23.571 19.320 23.279 1.00 92.25 460 ARG A C 1
ATOM 3570 O O . ARG A 1 460 ? -23.321 19.606 22.109 1.00 92.25 460 ARG A O 1
ATOM 3577 N N . SER A 1 461 ? -23.931 18.093 23.656 1.00 87.75 461 SER A N 1
ATOM 3578 C CA . SER A 1 461 ? -24.072 16.990 22.704 1.00 87.75 461 SER A CA 1
ATOM 3579 C C . SER A 1 461 ? -25.223 17.224 21.709 1.00 87.75 461 SER A C 1
ATOM 3581 O O . SER A 1 461 ? -25.058 16.956 20.514 1.00 87.75 461 SER A O 1
ATOM 3583 N N . THR A 1 462 ? -26.341 17.822 22.148 1.00 89.12 462 THR A N 1
ATOM 3584 C CA . THR A 1 462 ? -27.487 18.151 21.273 1.00 89.12 462 THR A CA 1
ATOM 3585 C C . THR A 1 462 ? -27.186 19.316 20.332 1.00 89.12 462 THR A C 1
ATOM 3587 O O . THR A 1 462 ? -27.596 19.303 19.171 1.00 89.12 462 THR A O 1
ATOM 3590 N N . GLY A 1 463 ? -26.393 20.286 20.794 1.00 85.62 463 GLY A N 1
ATOM 3591 C CA . GLY A 1 463 ? -25.989 21.472 20.038 1.00 85.62 463 GLY A CA 1
ATOM 3592 C C . GLY A 1 463 ? -24.903 21.245 18.980 1.00 85.62 463 GLY A C 1
ATOM 3593 O O . GLY A 1 463 ? -24.483 22.204 18.336 1.00 85.62 463 GLY A O 1
ATOM 3594 N N . SER A 1 464 ? -24.435 20.014 18.755 1.00 79.94 464 SER A N 1
ATOM 3595 C CA . SER A 1 464 ? -23.289 19.741 17.867 1.00 79.94 464 SER A CA 1
ATOM 3596 C C . SER A 1 464 ? -23.477 20.218 16.415 1.00 79.94 464 SER A C 1
ATOM 3598 O O . SER A 1 464 ? -22.502 20.578 15.753 1.00 79.94 464 SER A O 1
ATOM 3600 N N . ARG A 1 465 ? -24.719 20.263 15.908 1.00 77.25 465 ARG A N 1
ATOM 3601 C CA . ARG A 1 465 ? -25.032 20.861 14.596 1.00 77.25 465 ARG A CA 1
ATOM 3602 C C . ARG A 1 465 ? -24.944 22.383 14.612 1.00 77.25 465 ARG A C 1
ATOM 3604 O O . ARG A 1 465 ? -24.381 22.952 13.683 1.00 77.25 465 ARG A O 1
ATOM 3611 N N . LEU A 1 466 ? -25.477 23.017 15.657 1.00 81.12 466 LEU A N 1
ATOM 3612 C CA . LEU A 1 466 ? -25.410 24.465 15.823 1.00 81.12 466 LEU A CA 1
ATOM 3613 C C . LEU A 1 466 ? -23.953 24.922 15.955 1.00 81.12 466 LEU A C 1
ATOM 3615 O O . LEU A 1 466 ? -23.560 25.847 15.260 1.00 81.12 466 LEU A O 1
ATOM 3619 N N . ALA A 1 467 ? -23.132 24.216 16.739 1.00 80.00 467 ALA A N 1
ATOM 3620 C CA . ALA A 1 467 ? -21.700 24.495 16.859 1.00 80.00 467 ALA A CA 1
ATOM 3621 C C . ALA A 1 467 ? -20.991 24.479 15.492 1.00 80.00 467 ALA A C 1
ATOM 3623 O O . ALA A 1 467 ? -20.351 25.452 15.119 1.00 80.00 467 ALA A O 1
ATOM 3624 N N . LYS A 1 468 ? -21.211 23.435 14.679 1.00 73.31 468 LYS A N 1
ATOM 3625 C CA . LYS A 1 468 ? -20.656 23.362 13.314 1.00 73.31 468 LYS A CA 1
ATOM 3626 C C . LYS A 1 468 ? -21.162 24.473 12.391 1.00 73.31 468 LYS A C 1
ATOM 3628 O O . LYS A 1 468 ? -20.449 24.862 11.470 1.00 73.31 468 LYS A O 1
ATOM 3633 N N . ALA A 1 469 ? -22.408 24.914 12.561 1.00 76.19 469 ALA A N 1
ATOM 3634 C CA . ALA A 1 469 ? -22.959 26.019 11.784 1.00 76.19 469 ALA A CA 1
ATOM 3635 C C . ALA A 1 469 ? -22.300 27.346 12.180 1.00 76.19 469 ALA A C 1
ATOM 3637 O O . ALA A 1 469 ? -21.905 28.095 11.293 1.00 76.19 469 ALA A O 1
ATOM 3638 N N . LEU A 1 470 ? -22.115 27.585 13.482 1.00 84.50 470 LEU A N 1
ATOM 3639 C CA . LEU A 1 470 ? -21.409 28.753 14.010 1.00 84.50 470 LEU A CA 1
ATOM 3640 C C . LEU A 1 470 ? -19.949 28.786 13.537 1.00 84.50 470 LEU A C 1
ATOM 3642 O O . LEU A 1 470 ? -19.525 29.810 13.013 1.00 84.50 470 LEU A O 1
ATOM 3646 N N . ASP A 1 471 ? -19.228 27.659 13.591 1.00 78.25 471 ASP A N 1
ATOM 3647 C CA . ASP A 1 471 ? -17.854 27.558 13.069 1.00 78.25 471 ASP A CA 1
ATOM 3648 C C . ASP A 1 471 ? -17.788 27.948 11.581 1.00 78.25 471 ASP A C 1
ATOM 3650 O O . ASP A 1 471 ? -16.903 28.680 11.147 1.00 78.25 471 ASP A O 1
ATOM 3654 N N . ARG A 1 472 ? -18.769 27.498 10.784 1.00 76.44 472 ARG A N 1
ATOM 3655 C CA . ARG A 1 472 ? -18.856 27.844 9.357 1.00 76.44 472 ARG A CA 1
ATOM 3656 C C . ARG A 1 472 ? -19.198 29.309 9.110 1.00 76.44 472 ARG A C 1
ATOM 3658 O O . ARG A 1 472 ? -18.752 29.844 8.101 1.00 76.44 472 ARG A O 1
ATOM 3665 N N . MET A 1 473 ? -20.008 29.928 9.970 1.00 87.81 473 MET A N 1
ATOM 3666 C CA . MET A 1 473 ? -20.302 31.362 9.891 1.00 87.81 473 MET A CA 1
ATOM 3667 C C . MET A 1 473 ? -19.031 32.171 10.168 1.00 87.81 473 MET A C 1
ATOM 3669 O O . MET A 1 473 ? -18.693 33.043 9.376 1.00 87.81 473 MET A O 1
ATOM 3673 N N . SER A 1 474 ? -18.266 31.800 11.200 1.00 85.06 474 SER A N 1
ATOM 3674 C CA . SER A 1 474 ? -16.978 32.434 11.510 1.00 85.06 474 SER A CA 1
ATOM 3675 C C . SER A 1 474 ? -15.949 32.268 10.384 1.00 85.06 474 SER A C 1
ATOM 3677 O O . SER A 1 474 ? -15.323 33.243 9.979 1.00 85.06 474 SER A O 1
ATOM 3679 N N . ASP A 1 475 ? -15.833 31.067 9.805 1.00 77.44 475 ASP A N 1
ATOM 3680 C CA . ASP A 1 475 ? -14.966 30.818 8.642 1.00 77.44 475 ASP A CA 1
ATOM 3681 C C . ASP A 1 475 ? -15.391 31.625 7.399 1.00 77.44 475 ASP A C 1
ATOM 3683 O O . ASP A 1 475 ? -14.557 31.951 6.548 1.00 77.44 475 ASP A O 1
ATOM 3687 N N . ALA A 1 476 ? -16.693 31.887 7.239 1.00 80.19 476 ALA A N 1
ATOM 3688 C CA . ALA A 1 476 ? -17.222 32.662 6.123 1.00 80.19 476 ALA A CA 1
ATOM 3689 C C . ALA A 1 476 ? -16.910 34.154 6.284 1.00 80.19 476 ALA A C 1
ATOM 3691 O O . ALA A 1 476 ? -16.487 34.775 5.308 1.00 80.19 476 ALA A O 1
ATOM 3692 N N . ASP A 1 477 ? -17.037 34.693 7.499 1.00 80.94 477 ASP A N 1
ATOM 3693 C CA . ASP A 1 477 ? -16.718 36.089 7.815 1.00 80.94 477 ASP A CA 1
ATOM 3694 C C . ASP A 1 477 ? -15.237 36.416 7.544 1.00 80.94 477 ASP A C 1
ATOM 3696 O O . ASP A 1 477 ? -14.924 37.482 7.013 1.00 80.94 477 ASP A O 1
ATOM 3700 N N . GLU A 1 478 ? -14.320 35.476 7.807 1.00 78.50 478 GLU A N 1
ATOM 3701 C CA . GLU A 1 478 ? -12.886 35.632 7.500 1.00 78.50 478 GLU A CA 1
ATOM 3702 C C . GLU A 1 478 ? -12.565 35.584 5.998 1.00 78.50 478 GLU A C 1
ATOM 3704 O O . GLU A 1 478 ? -11.513 36.060 5.560 1.00 78.50 478 GLU A O 1
ATOM 3709 N N . ARG A 1 479 ? -13.451 34.996 5.188 1.00 67.75 479 ARG A N 1
ATOM 3710 C CA . ARG A 1 479 ? -13.225 34.773 3.754 1.00 67.75 479 ARG A CA 1
ATOM 3711 C C . ARG A 1 479 ? -13.902 35.781 2.850 1.00 67.75 479 ARG A C 1
ATOM 3713 O O . ARG A 1 479 ? -13.719 35.643 1.644 1.00 67.75 479 ARG A O 1
ATOM 3720 N N . ILE A 1 480 ? -14.638 36.765 3.372 1.00 63.97 480 ILE A N 1
ATOM 3721 C CA . ILE A 1 480 ? -15.203 37.852 2.560 1.00 63.97 480 ILE A CA 1
ATOM 3722 C C . ILE A 1 480 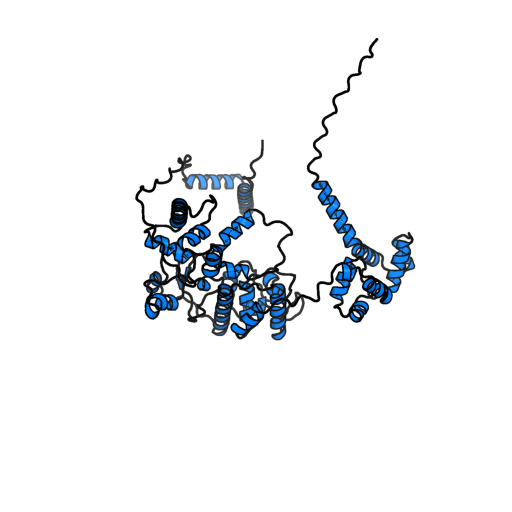? -14.031 38.676 1.992 1.00 63.97 480 ILE A C 1
ATOM 3724 O O . ILE A 1 480 ? -13.464 39.518 2.695 1.00 63.97 480 ILE A O 1
ATOM 3728 N N . PRO A 1 481 ? -13.623 38.465 0.725 1.00 57.22 481 PRO A N 1
ATOM 3729 C CA . PRO A 1 481 ? -12.476 39.133 0.143 1.00 57.22 481 PRO A CA 1
ATOM 3730 C C . PRO A 1 481 ? -12.997 40.458 -0.406 1.00 57.22 481 PRO A C 1
ATOM 3732 O O . PRO A 1 481 ? -13.387 40.535 -1.567 1.00 57.22 481 PRO A O 1
ATOM 3735 N N . GLY A 1 482 ? -13.118 41.479 0.444 1.00 61.97 482 GLY A N 1
ATOM 3736 C CA . GLY A 1 482 ? -13.741 42.717 -0.027 1.00 61.97 482 GLY A CA 1
ATOM 3737 C C . GLY A 1 482 ? -14.229 43.732 0.992 1.00 61.97 482 GLY A C 1
ATOM 3738 O O . GLY A 1 482 ? -15.051 44.560 0.619 1.00 61.97 482 GLY A O 1
ATOM 3739 N N . LYS A 1 483 ? -13.698 43.784 2.219 1.00 51.31 483 LYS A N 1
ATOM 3740 C CA . LYS A 1 483 ? -13.573 45.100 2.872 1.00 51.31 483 LYS A CA 1
ATOM 3741 C C . LYS A 1 483 ? -12.385 45.825 2.225 1.00 51.31 483 LYS A C 1
ATOM 3743 O O . LYS A 1 483 ? -11.324 45.967 2.818 1.00 51.31 483 LYS A O 1
ATOM 3748 N N . GLN A 1 484 ? -12.542 46.181 0.948 1.00 51.66 484 GLN A N 1
ATOM 3749 C CA . GLN A 1 484 ? -11.826 47.327 0.406 1.00 51.66 484 GLN A CA 1
ATOM 3750 C C . GLN A 1 484 ? -12.350 48.527 1.182 1.00 51.66 484 GLN A C 1
ATOM 3752 O O . GLN A 1 484 ? -13.565 48.700 1.295 1.00 51.66 484 GLN A O 1
ATOM 3757 N N . ASP A 1 485 ? -11.432 49.288 1.767 1.00 51.75 485 ASP A N 1
ATOM 3758 C CA . ASP A 1 485 ? -11.722 50.573 2.377 1.00 51.75 485 ASP A CA 1
ATOM 3759 C C . ASP A 1 485 ? -12.623 51.367 1.429 1.00 51.75 485 ASP A C 1
ATOM 3761 O O . ASP A 1 485 ? -12.247 51.665 0.293 1.00 51.75 485 ASP A O 1
ATOM 3765 N N . VAL A 1 486 ? -13.848 51.647 1.878 1.00 54.66 486 VAL A N 1
ATOM 3766 C CA . VAL A 1 486 ? -14.716 52.619 1.224 1.00 54.66 486 VAL A CA 1
ATOM 3767 C C . VAL A 1 486 ? -13.996 53.949 1.383 1.00 54.66 486 VAL A C 1
ATOM 3769 O O . VAL A 1 486 ? -14.062 54.579 2.436 1.00 54.66 486 VAL A O 1
ATOM 3772 N N . ALA A 1 487 ? -13.227 54.308 0.358 1.00 52.00 487 ALA A N 1
ATOM 3773 C CA . ALA A 1 487 ? -12.669 55.632 0.201 1.00 52.00 487 ALA A CA 1
ATOM 3774 C C . ALA A 1 487 ? -13.807 56.650 0.321 1.00 52.00 487 ALA A C 1
ATOM 3776 O O . ALA A 1 487 ? -14.896 56.450 -0.222 1.00 52.00 487 ALA A O 1
ATOM 3777 N N . GLU A 1 488 ? -13.527 57.700 1.083 1.00 53.28 488 GLU A N 1
ATOM 3778 C CA . GLU A 1 488 ? -14.388 58.840 1.362 1.00 53.28 488 GLU A CA 1
ATOM 3779 C C . GLU A 1 488 ? -15.181 59.272 0.122 1.00 53.28 488 GLU A C 1
ATOM 3781 O O . GLU A 1 488 ? -14.624 59.562 -0.939 1.00 53.28 488 GLU A O 1
ATOM 3786 N N . SER A 1 489 ? -16.505 59.306 0.268 1.00 45.66 489 SER A N 1
ATOM 3787 C CA . SER A 1 489 ? -17.420 59.869 -0.718 1.00 45.66 489 SER A CA 1
ATOM 3788 C C . SER A 1 489 ? -17.004 61.311 -1.048 1.00 45.66 489 SER A C 1
ATOM 3790 O O . SER A 1 489 ? -16.877 62.115 -0.122 1.00 45.66 489 SER A O 1
ATOM 3792 N N . PRO A 1 490 ? -16.833 61.690 -2.327 1.00 51.47 490 PRO A N 1
ATOM 3793 C CA . PRO A 1 490 ? -16.612 63.083 -2.678 1.00 51.47 490 PRO A CA 1
ATOM 3794 C C . PRO A 1 490 ? -17.865 63.901 -2.340 1.00 51.47 490 PRO A C 1
ATOM 3796 O O . PRO A 1 490 ? -18.996 63.482 -2.599 1.00 51.47 490 PRO A O 1
ATOM 3799 N N . SER A 1 491 ? -17.642 65.061 -1.725 1.00 49.69 491 SER A N 1
ATOM 3800 C CA . SER A 1 491 ? -18.661 66.046 -1.373 1.00 49.69 491 SER A CA 1
ATOM 3801 C C . SER A 1 491 ? -19.532 66.399 -2.580 1.00 49.69 491 SER A C 1
ATOM 3803 O O . SER A 1 491 ? -19.022 66.806 -3.622 1.00 49.69 491 SER A O 1
ATOM 3805 N N . PHE A 1 492 ? -20.848 66.273 -2.423 1.00 45.31 492 PHE A N 1
ATOM 3806 C CA . PHE A 1 492 ? -21.826 66.823 -3.356 1.00 45.31 492 PHE A CA 1
ATOM 3807 C C . PHE A 1 492 ? -21.807 68.357 -3.279 1.00 45.31 492 PHE A C 1
ATOM 3809 O O . PHE A 1 492 ? -22.141 68.923 -2.238 1.00 45.31 492 PHE A O 1
ATOM 3816 N N . ASP A 1 493 ? -21.452 69.017 -4.383 1.00 48.38 493 ASP A N 1
ATOM 3817 C CA . ASP A 1 493 ? -21.681 70.451 -4.586 1.00 48.38 493 ASP A CA 1
ATOM 3818 C C . ASP A 1 493 ? -23.180 70.739 -4.828 1.00 48.38 493 ASP A C 1
ATOM 3820 O O . ASP A 1 493 ? -23.867 69.948 -5.487 1.00 48.38 493 ASP A O 1
ATOM 3824 N N . PRO A 1 494 ? -23.719 71.869 -4.332 1.00 54.19 494 PRO A N 1
ATOM 3825 C CA . PRO A 1 494 ? -25.125 72.214 -4.494 1.00 54.19 494 PRO A CA 1
ATOM 3826 C C . PRO A 1 494 ? -25.437 72.772 -5.892 1.00 54.19 494 PRO A C 1
ATOM 3828 O O . PRO A 1 494 ? -24.781 73.680 -6.401 1.00 54.19 494 PRO A O 1
ATOM 3831 N N . ILE A 1 495 ? -26.511 72.246 -6.483 1.00 51.22 495 ILE A N 1
ATOM 3832 C CA . ILE A 1 495 ? -27.108 72.685 -7.749 1.00 51.22 495 ILE A CA 1
ATOM 3833 C C . ILE A 1 495 ? -27.703 74.096 -7.595 1.00 51.22 495 ILE A C 1
ATOM 3835 O O . ILE A 1 495 ? -28.536 74.342 -6.723 1.00 51.22 495 ILE A O 1
ATOM 3839 N N . ALA A 1 496 ? -27.301 75.006 -8.485 1.00 50.84 496 ALA A N 1
ATOM 3840 C CA . ALA A 1 496 ? -27.885 76.333 -8.656 1.00 50.84 496 ALA A CA 1
ATOM 3841 C C . ALA A 1 496 ? -29.301 76.260 -9.262 1.00 50.84 496 ALA A C 1
ATOM 3843 O O . ALA A 1 496 ? -29.546 75.513 -10.211 1.00 50.84 496 ALA A O 1
ATOM 3844 N N . GLN A 1 497 ? -30.225 77.065 -8.732 1.00 41.38 497 GLN A N 1
ATOM 3845 C CA . GLN A 1 497 ? -31.576 77.245 -9.277 1.00 41.38 497 GLN A CA 1
ATOM 3846 C C . GLN A 1 497 ? -31.563 78.106 -10.558 1.00 41.38 497 GLN A C 1
ATOM 3848 O O . GLN A 1 497 ? -30.797 79.072 -10.621 1.00 41.38 497 GLN A O 1
ATOM 3853 N N . PRO A 1 498 ? -32.421 77.819 -11.556 1.00 51.59 498 PRO A N 1
ATOM 3854 C CA . PRO A 1 498 ? -32.616 78.688 -12.711 1.00 51.59 498 PRO A CA 1
ATOM 3855 C C . PRO A 1 498 ? -33.701 79.753 -12.457 1.00 51.59 498 PRO A C 1
ATOM 3857 O O . PRO A 1 498 ? -34.547 79.592 -11.578 1.00 51.59 498 PRO A O 1
ATOM 3860 N N . LYS A 1 499 ? -33.634 80.838 -13.242 1.00 46.94 499 LYS A N 1
ATOM 3861 C CA . LYS A 1 499 ? -34.605 81.947 -13.304 1.00 46.94 499 LYS A CA 1
ATOM 3862 C C . LYS A 1 499 ? -36.005 81.510 -13.714 1.00 46.94 499 LYS A C 1
ATOM 3864 O O . LYS A 1 499 ? -36.095 80.608 -14.577 1.00 46.94 499 LYS A O 1
#

Mean predicted aligned error: 12.09 Å